Protein AF-A0AA41UCF0-F1 (afdb_monomer)

Secondary structure (DSSP, 8-state):
----EEEEEE-TTT--EEEEEEEEEEETTTTEEEEEETTS-EEEEEE-TTSEEEETTTEEEEEEEEES--HHHHHHH-HHHHHHHHHHHHS-SHHHHHHHHHHHH---HHHHHHHHHHHHHHHHHTT-------------SSSSSS------------------------------------------------------------------------------------------------------PPPTHHHHHHHHHHHHHHHSHHHHHHHHTTT-HHHHHHHHHHTT---HHHHHHHHTSHHHHHHHHTTS-HHHHHHHHHH--S-HHHHHHHHHH--SPPPTTGGGS-HHHHHHHHHHHHHHHHHS-SGGGHHHHHHHHHHHHHHHTTS-HHHHHHHHTT--HHHHHHHHHHHHHHHHHHHHH-SS----HHHHHHHHHHHHTS-TTT-HHHHHHHHHHHHH-HHHHTSGGGTTT--HHHHHH--SHHHHHHHTSHHHHHHHHHHHHHHHHT--SHHHHHHHHTS-HHHHTTS-HHHHHHHHHHHHHH-HHHHHHHHHHTTHHHHHHHHHHHHHHHHHHHHHHHHHHHHHHHHHHHHHHHHHHHHHHHHHHHHHHHHHHHHHHHHHHHHHHHHHHHHHHHHHHHHTT-HHHHHHHHHHHHHHTTEEEES-TT-EEE--TTTEEESSTTPPTT-EEEEEE-EEEEEETTEEEEEEPEEEEE---

Organism: NCBI:txid2910976

Radius of gyration: 64.63 Å; Cα contacts (8 Å, |Δi|>4): 718; chains: 1; bounding box: 153×70×196 Å

Sequence (729 aa):
MPVHQSALLTDPKTRAVLREGQVLASDPSAKEATVRWSDGVEDVVTPGKNRVVVVATGGLRYLQWINGTTPAEAYAGDPVAAVVGAVLDMAGGEGTVHELTKRLMGVPEDELRDLLVNRRDELNGAGLAVTSKRVRLKTEVLEKAAEQPAGISSPEGLPAADAPSSNVEFEVDTGGQPDAALPTAPSEAETEPSKARSATDGVAEPVRDDGPDTDREPTPENAAEAATPGREPQPGATPTNVDKAAERPISPIRRLTEIAAIADLEARRPLAVSLAADRDPVMRFLAGALTDNVPAAVVKELAGKPLATIDQMSGVSAKVVATAASAVSSNDLAAMLLLVASTSEAPKGVTGRSRDALEYLVRQVAAELRSAAGRRHERALSLFVSRSAPLLSRVSAEALIELLGAFTSTTVRTHGEQVLAAIVQALQTSDRIDVSEKGLRELGKQAALMPLAESPARQALLGRLWLLKPAEAGLARWWSEVGADDVVAVTDGALLRALAEPTIAAHVAPKVRVAVDDAQTRRRLLTLLASPPEVAAMVDPERVGQAFARIASADKVFAAWRAVFTGAADRAAAESRITALSQERDTAARRLESALKEAAALQSNLERAHRQIDAMREADRASHGANERQLQIDAMRSVARIAALAVEEVGAGDPKRARDRITALVRRSGLETVGEIGAVVTYDPTLHDSIERGVEPGTEVSVRQPGYTWTHGGERVVLARATVETLHV

pLDDT: mean 72.47, std 23.15, range [23.94, 97.81]

Structure (mmCIF, N/CA/C/O backbone):
data_AF-A0AA41UCF0-F1
#
_entry.id   AF-A0AA41UCF0-F1
#
loop_
_atom_site.group_PDB
_atom_site.id
_atom_site.type_symbol
_atom_site.label_atom_id
_atom_site.label_alt_id
_atom_site.label_comp_id
_atom_site.label_asym_id
_atom_site.label_entity_id
_atom_site.label_seq_id
_atom_site.pdbx_PDB_ins_code
_atom_site.Cartn_x
_atom_site.Cartn_y
_atom_site.Cartn_z
_atom_site.occupancy
_atom_site.B_iso_or_equiv
_atom_site.auth_seq_id
_atom_site.auth_comp_id
_atom_site.auth_asym_id
_atom_site.auth_atom_id
_atom_site.pdbx_PDB_model_num
ATOM 1 N N . MET A 1 1 ? 6.509 2.030 36.124 1.00 30.53 1 MET A N 1
ATOM 2 C CA . MET A 1 1 ? 6.141 0.608 36.304 1.00 30.53 1 MET A CA 1
ATOM 3 C C . MET A 1 1 ? 7.335 -0.244 35.910 1.00 30.53 1 MET A C 1
ATOM 5 O O . MET A 1 1 ? 7.990 0.142 34.946 1.00 30.53 1 MET A O 1
ATOM 9 N N . PRO A 1 2 ? 7.674 -1.321 36.640 1.00 42.66 2 PRO A N 1
ATOM 10 C CA . PRO A 1 2 ? 8.748 -2.215 36.218 1.00 42.66 2 PRO A CA 1
ATOM 11 C C . PRO A 1 2 ? 8.364 -2.847 34.876 1.00 42.66 2 PRO A C 1
ATOM 13 O O . PRO A 1 2 ? 7.275 -3.396 34.734 1.00 42.66 2 PRO A O 1
ATOM 16 N N . VAL A 1 3 ? 9.228 -2.700 33.873 1.00 51.47 3 VAL A N 1
ATOM 17 C CA . VAL A 1 3 ? 9.031 -3.297 32.548 1.00 51.47 3 VAL A CA 1
ATOM 18 C C . VAL A 1 3 ? 9.099 -4.812 32.718 1.00 51.47 3 VAL A C 1
ATOM 20 O O . VAL A 1 3 ? 10.125 -5.333 33.152 1.00 51.47 3 VAL A O 1
ATOM 23 N N . HIS A 1 4 ? 8.014 -5.521 32.405 1.00 61.44 4 HIS A N 1
ATOM 24 C CA . HIS A 1 4 ? 8.025 -6.980 32.384 1.00 61.44 4 HIS A CA 1
ATOM 25 C C . HIS A 1 4 ? 8.974 -7.446 31.272 1.00 61.44 4 HIS A C 1
ATOM 27 O O . HIS A 1 4 ? 8.710 -7.248 30.085 1.00 61.44 4 HIS A O 1
ATOM 33 N N . GLN A 1 5 ? 10.113 -8.016 31.664 1.00 80.06 5 GLN A N 1
ATOM 34 C CA . GLN A 1 5 ? 11.073 -8.610 30.741 1.00 80.06 5 GLN A CA 1
ATOM 35 C C . GLN A 1 5 ? 10.820 -10.115 30.655 1.00 80.06 5 GLN A C 1
ATOM 37 O O . GLN A 1 5 ? 10.783 -10.813 31.674 1.00 80.06 5 GLN A O 1
ATOM 42 N N . SER A 1 6 ? 10.657 -10.605 29.429 1.00 80.62 6 SER A N 1
ATOM 43 C CA . SER A 1 6 ? 10.501 -12.027 29.135 1.00 80.62 6 SER A CA 1
ATOM 44 C C . SER A 1 6 ? 11.774 -12.561 28.482 1.00 80.62 6 SER A C 1
ATOM 46 O O . SER A 1 6 ? 12.406 -11.902 27.653 1.00 80.62 6 SER A O 1
ATOM 48 N N . ALA A 1 7 ? 12.158 -13.774 28.858 1.00 84.19 7 ALA A N 1
ATOM 49 C CA . ALA A 1 7 ? 13.297 -14.506 28.333 1.00 84.19 7 ALA A CA 1
ATOM 50 C C . ALA A 1 7 ? 12.804 -15.687 27.491 1.00 84.19 7 ALA A C 1
ATOM 52 O O . ALA A 1 7 ? 12.047 -16.527 27.975 1.00 84.19 7 ALA A O 1
ATOM 53 N N . LEU A 1 8 ? 13.264 -15.783 26.244 1.00 84.56 8 LEU A N 1
ATOM 54 C CA . LEU A 1 8 ? 13.053 -16.961 25.405 1.00 84.56 8 LEU A CA 1
ATOM 55 C C . LEU A 1 8 ? 14.330 -17.782 25.316 1.00 84.56 8 LEU A C 1
ATOM 57 O O . LEU A 1 8 ? 15.363 -17.295 24.854 1.00 84.56 8 LEU A O 1
ATOM 61 N N . LEU A 1 9 ? 14.242 -19.052 25.689 1.00 82.88 9 LEU A N 1
ATOM 62 C CA . LEU A 1 9 ? 15.247 -20.049 25.371 1.00 82.88 9 LEU A CA 1
ATOM 63 C C . LEU A 1 9 ? 14.967 -20.590 23.970 1.00 82.88 9 LEU A C 1
ATOM 65 O O . LEU A 1 9 ? 13.905 -21.161 23.744 1.00 82.88 9 LEU A O 1
ATOM 69 N N . THR A 1 10 ? 15.917 -20.458 23.047 1.00 78.38 10 THR A N 1
ATOM 70 C CA . THR A 1 10 ? 15.764 -20.931 21.662 1.00 78.38 10 THR A CA 1
ATOM 71 C C . THR A 1 10 ? 16.794 -21.994 21.308 1.00 78.38 10 THR A C 1
ATOM 73 O O . THR A 1 10 ? 17.927 -21.983 21.798 1.00 78.38 10 THR A O 1
ATOM 76 N N . ASP A 1 11 ? 16.406 -22.919 20.433 1.00 75.81 11 ASP A N 1
ATOM 77 C CA . ASP A 1 11 ? 17.339 -23.852 19.816 1.00 75.81 11 ASP A CA 1
ATOM 78 C C . ASP A 1 11 ? 18.290 -23.080 18.877 1.00 75.81 11 ASP A C 1
ATOM 80 O O . ASP A 1 11 ? 17.836 -22.323 18.011 1.00 75.81 11 ASP A O 1
ATOM 84 N N . PRO A 1 12 ? 19.617 -23.247 19.007 1.00 64.88 12 PRO A N 1
ATOM 85 C CA . PRO A 1 12 ? 20.581 -22.436 18.269 1.00 64.88 12 PRO A CA 1
ATOM 86 C C . PRO A 1 12 ? 20.589 -22.705 16.757 1.00 64.88 12 PRO A C 1
ATOM 88 O O . PRO A 1 12 ? 21.031 -21.836 16.006 1.00 64.88 12 PRO A O 1
ATOM 91 N N . LYS A 1 13 ? 20.128 -23.877 16.295 1.00 66.31 13 LYS A N 1
ATOM 92 C CA . LYS A 1 13 ? 20.110 -24.243 14.868 1.00 66.31 13 LYS A CA 1
ATOM 93 C C . LYS A 1 13 ? 18.803 -23.854 14.191 1.00 66.31 13 LYS A C 1
ATOM 95 O O . LYS A 1 13 ? 18.820 -23.374 13.064 1.00 66.31 13 LYS A O 1
ATOM 100 N N . THR A 1 14 ? 17.683 -24.081 14.863 1.00 70.94 14 THR A N 1
ATOM 101 C CA . THR A 1 14 ? 16.340 -23.934 14.283 1.00 70.94 14 THR A CA 1
ATOM 102 C C . THR A 1 14 ? 15.656 -22.631 14.671 1.00 70.94 14 THR A C 1
ATOM 104 O O . THR A 1 14 ? 14.658 -22.277 14.052 1.00 70.94 14 THR A O 1
ATOM 107 N N . ARG A 1 15 ? 16.173 -21.917 15.684 1.00 70.06 15 ARG A N 1
ATOM 108 C CA . ARG A 1 15 ? 15.527 -20.753 16.317 1.00 70.06 15 ARG A CA 1
ATOM 109 C C . ARG A 1 15 ? 14.160 -21.060 16.941 1.00 70.06 15 ARG A C 1
ATOM 111 O O . ARG A 1 15 ? 13.475 -20.133 17.358 1.00 70.06 15 ARG A O 1
ATOM 118 N N . ALA A 1 16 ? 13.774 -22.333 17.048 1.00 66.88 16 ALA A N 1
ATOM 119 C CA . ALA A 1 16 ? 12.539 -22.730 17.709 1.00 66.88 16 ALA A CA 1
ATOM 120 C C . ALA A 1 16 ? 12.597 -22.367 19.199 1.00 66.88 16 ALA A C 1
ATOM 122 O O . ALA A 1 16 ? 13.621 -22.581 19.854 1.00 66.88 16 ALA A O 1
ATOM 123 N N . VAL A 1 17 ? 11.505 -21.818 19.731 1.00 77.19 17 VAL A N 1
ATOM 124 C CA . VAL A 1 17 ? 11.368 -21.516 21.160 1.00 77.19 17 VAL A CA 1
ATOM 125 C C . VAL A 1 17 ? 11.242 -22.833 21.920 1.00 77.19 17 VAL A C 1
ATOM 127 O O . VAL A 1 17 ? 10.332 -23.617 21.674 1.00 77.19 17 VAL A O 1
ATOM 130 N N . LEU A 1 18 ? 12.190 -23.086 22.818 1.00 82.75 18 LEU A N 1
ATOM 131 C CA . LEU A 1 18 ? 12.234 -24.270 23.670 1.00 82.75 18 LEU A CA 1
ATOM 132 C C . LEU A 1 18 ? 11.552 -24.018 25.017 1.00 82.75 18 LEU A C 1
ATOM 134 O O . LEU A 1 18 ? 10.865 -24.902 25.515 1.00 82.75 18 LEU A O 1
ATOM 138 N N . ARG A 1 19 ? 11.763 -22.839 25.623 1.00 88.50 19 ARG A N 1
ATOM 139 C CA . ARG A 1 19 ? 11.136 -22.422 26.892 1.00 88.50 19 ARG A CA 1
ATOM 140 C C . ARG A 1 19 ? 10.924 -20.914 26.901 1.00 88.50 19 ARG A C 1
ATOM 142 O O . ARG A 1 19 ? 11.776 -20.166 26.426 1.00 88.50 19 ARG A O 1
ATOM 149 N N . GLU A 1 20 ? 9.836 -20.481 27.515 1.00 87.62 20 GLU A N 1
ATOM 150 C CA . GLU A 1 20 ? 9.579 -19.075 27.838 1.00 87.62 20 GLU A CA 1
ATOM 151 C C . GLU A 1 20 ? 9.724 -18.879 29.344 1.00 87.62 20 GLU A C 1
ATOM 153 O O . GLU A 1 20 ? 9.373 -19.781 30.106 1.00 87.62 20 GLU A O 1
ATOM 158 N N . GLY A 1 21 ? 10.261 -17.746 29.786 1.00 91.94 21 GLY A N 1
ATOM 159 C CA . GLY A 1 21 ? 10.436 -17.438 31.200 1.00 91.94 21 GLY A CA 1
ATOM 160 C C . GLY A 1 21 ? 10.288 -15.955 31.508 1.00 91.94 21 GLY A C 1
ATOM 161 O O . GLY A 1 21 ? 10.500 -15.100 30.653 1.00 91.94 21 GLY A O 1
ATOM 162 N N . GLN A 1 22 ? 9.912 -15.653 32.743 1.00 90.75 22 GLN A N 1
ATOM 163 C CA . GLN A 1 22 ? 9.777 -14.304 33.270 1.00 90.75 22 GLN A CA 1
ATOM 164 C C . GLN A 1 22 ? 11.021 -13.940 34.078 1.00 90.75 22 GLN A C 1
ATOM 166 O O . GLN A 1 22 ? 11.443 -14.692 34.957 1.00 90.75 22 GLN A O 1
ATOM 171 N N . VAL A 1 23 ? 11.601 -12.775 33.804 1.00 90.00 23 VAL A N 1
ATOM 172 C CA . VAL A 1 23 ? 12.745 -12.264 34.563 1.00 90.00 23 VAL A CA 1
ATOM 173 C C . VAL A 1 23 ? 12.219 -11.718 35.888 1.00 90.00 23 VAL A C 1
ATOM 175 O O . VAL A 1 23 ? 11.443 -10.763 35.909 1.00 90.00 23 VAL A O 1
ATOM 178 N N . LEU A 1 24 ? 12.600 -12.358 36.991 1.00 90.31 24 LEU A N 1
ATOM 179 C CA . LEU A 1 24 ? 12.162 -11.994 38.339 1.00 90.31 24 LEU A CA 1
ATOM 180 C C . LEU A 1 24 ? 13.021 -10.879 38.935 1.00 90.31 24 LEU A C 1
ATOM 182 O O . LEU A 1 24 ? 12.507 -9.973 39.585 1.00 90.31 24 LEU A O 1
ATOM 186 N N . ALA A 1 25 ? 14.332 -10.960 38.714 1.00 87.12 25 ALA A N 1
ATOM 187 C CA . ALA A 1 25 ? 15.314 -10.009 39.208 1.00 87.12 25 ALA A CA 1
ATOM 188 C C . ALA A 1 25 ? 16.495 -9.948 38.236 1.00 87.12 25 ALA A C 1
ATOM 190 O O . ALA A 1 25 ? 16.868 -10.960 37.645 1.00 87.12 25 ALA A O 1
ATOM 191 N N . SER A 1 26 ? 17.089 -8.769 38.078 1.00 85.81 26 SER A N 1
ATOM 192 C CA . SER A 1 26 ? 18.319 -8.572 37.313 1.00 85.81 26 SER A CA 1
ATOM 193 C C . SER A 1 26 ? 19.288 -7.788 38.181 1.00 85.81 26 SER A C 1
ATOM 195 O O . SER A 1 26 ? 18.961 -6.679 38.598 1.00 85.81 26 SER A O 1
ATOM 197 N N . ASP A 1 27 ? 20.476 -8.337 38.422 1.00 83.31 27 ASP A N 1
ATOM 198 C CA . ASP A 1 27 ? 21.584 -7.620 39.041 1.00 83.31 27 ASP A CA 1
ATOM 199 C C . ASP A 1 27 ? 22.524 -7.105 37.934 1.00 83.31 27 ASP A C 1
ATOM 201 O O . ASP A 1 27 ? 23.309 -7.871 37.355 1.00 83.31 27 ASP A O 1
ATOM 205 N N . PRO A 1 28 ? 22.458 -5.804 37.593 1.00 75.00 28 PRO A N 1
ATOM 206 C CA . PRO A 1 28 ? 23.299 -5.231 36.549 1.00 75.00 28 PRO A CA 1
ATOM 207 C C . PRO A 1 28 ? 24.790 -5.226 36.918 1.00 75.00 28 PRO A C 1
ATOM 209 O O . PRO A 1 28 ? 25.628 -5.171 36.016 1.00 75.00 28 PRO A O 1
ATOM 212 N N . SER A 1 29 ? 25.135 -5.297 38.209 1.00 74.50 29 SER A N 1
ATOM 213 C CA . SER A 1 29 ? 26.522 -5.303 38.683 1.00 74.50 29 SER A CA 1
ATOM 214 C C . SER A 1 29 ? 27.164 -6.688 38.553 1.00 74.50 29 SER A C 1
ATOM 216 O O . SER A 1 29 ? 28.296 -6.796 38.073 1.00 74.50 29 SER A O 1
ATOM 218 N N . ALA A 1 30 ? 26.409 -7.745 38.863 1.00 75.69 30 ALA A N 1
ATOM 219 C CA . ALA A 1 30 ? 26.846 -9.134 38.734 1.00 75.69 30 ALA A CA 1
ATOM 220 C C . ALA A 1 30 ? 26.722 -9.686 37.302 1.00 75.69 30 ALA A C 1
ATOM 222 O O . ALA A 1 30 ? 27.333 -10.703 36.977 1.00 75.69 30 ALA A O 1
ATOM 223 N N . LYS A 1 31 ? 25.973 -9.005 36.418 1.00 83.62 31 LYS A N 1
ATOM 224 C CA . LYS A 1 31 ? 25.548 -9.534 35.107 1.00 83.62 31 LYS A CA 1
ATOM 225 C C . LYS A 1 31 ? 24.826 -10.868 35.267 1.00 83.62 31 LYS A C 1
ATOM 227 O O . LYS A 1 31 ? 25.060 -11.798 34.504 1.00 83.62 31 LYS A O 1
ATOM 232 N N . GLU A 1 32 ? 23.946 -10.959 36.247 1.00 87.50 32 GLU A N 1
ATOM 233 C CA . GLU A 1 32 ? 23.116 -12.135 36.474 1.00 87.50 32 GLU A CA 1
ATOM 234 C C . GLU A 1 32 ? 21.656 -11.705 36.500 1.00 87.50 32 GLU A C 1
ATOM 236 O O . GLU A 1 32 ? 21.314 -10.623 36.977 1.00 87.50 32 GLU A O 1
ATOM 241 N N . ALA A 1 33 ? 20.786 -12.542 35.954 1.00 87.81 33 ALA A N 1
ATOM 242 C CA . ALA A 1 33 ? 19.353 -12.380 36.095 1.00 87.81 33 ALA A CA 1
ATOM 243 C C . ALA A 1 33 ? 18.729 -13.703 36.523 1.00 87.81 33 ALA A C 1
ATOM 245 O O . ALA A 1 33 ? 19.144 -14.765 36.069 1.00 87.81 33 ALA A O 1
ATOM 246 N N . THR A 1 34 ? 17.724 -13.642 37.385 1.00 90.75 34 THR A N 1
ATOM 247 C CA . THR A 1 34 ? 16.944 -14.810 37.791 1.00 90.75 34 THR A CA 1
ATOM 248 C C . THR A 1 34 ? 15.721 -14.891 36.896 1.00 90.75 34 THR A C 1
ATOM 250 O O . THR A 1 34 ? 14.893 -13.978 36.883 1.00 90.75 34 THR A O 1
ATOM 253 N N . VAL A 1 35 ? 15.606 -15.974 36.132 1.00 92.12 35 VAL A N 1
ATOM 254 C CA . VAL A 1 35 ? 14.480 -16.226 35.229 1.00 92.12 35 VAL A CA 1
ATOM 255 C C . VAL A 1 35 ? 13.669 -17.395 35.762 1.00 92.12 35 VAL A C 1
ATOM 257 O O . VAL A 1 35 ? 14.201 -18.488 35.936 1.00 92.12 35 VAL A O 1
ATOM 260 N N . ARG A 1 36 ? 12.370 -17.175 35.967 1.00 92.62 36 ARG A N 1
ATOM 261 C CA . ARG A 1 36 ? 11.397 -18.237 36.224 1.00 92.62 36 ARG A CA 1
ATOM 262 C C . ARG A 1 36 ? 10.808 -18.704 34.909 1.00 92.62 36 ARG A C 1
ATOM 264 O O . ARG A 1 36 ? 10.080 -17.965 34.252 1.00 92.62 36 ARG A O 1
ATOM 271 N N . TRP A 1 37 ? 11.125 -19.923 34.517 1.00 92.75 37 TRP A N 1
ATOM 272 C CA . TRP A 1 37 ? 10.609 -20.535 33.304 1.00 92.75 37 TRP A CA 1
ATOM 273 C C . TRP A 1 37 ? 9.143 -20.951 33.461 1.00 92.75 37 TRP A C 1
ATOM 275 O O . TRP A 1 37 ? 8.627 -21.115 34.564 1.00 92.75 37 TRP A O 1
ATOM 285 N N . SER A 1 38 ? 8.471 -21.137 32.330 1.00 89.69 38 SER A N 1
ATOM 286 C CA . SER A 1 38 ? 7.070 -21.570 32.212 1.00 89.69 38 SER A CA 1
ATOM 287 C C . SER A 1 38 ? 6.789 -22.938 32.839 1.00 89.69 38 SER A C 1
ATOM 289 O O . SER A 1 38 ? 5.652 -23.214 33.207 1.00 89.69 38 SER A O 1
ATOM 291 N N . ASP A 1 39 ? 7.810 -23.776 33.011 1.00 89.38 39 ASP A N 1
ATOM 292 C CA . ASP A 1 39 ? 7.732 -25.050 33.738 1.00 89.38 39 ASP A CA 1
ATOM 293 C C . ASP A 1 39 ? 7.964 -24.906 35.257 1.00 89.38 39 ASP A C 1
ATOM 295 O O . ASP A 1 39 ? 8.026 -25.903 35.973 1.00 89.38 39 ASP A O 1
ATOM 299 N N . GLY A 1 40 ? 8.081 -23.673 35.760 1.00 91.50 40 GLY A N 1
ATOM 300 C CA . GLY A 1 40 ? 8.221 -23.350 37.180 1.00 91.50 40 GLY A CA 1
ATOM 301 C C . GLY A 1 40 ? 9.653 -23.393 37.715 1.00 91.50 40 GLY A C 1
ATOM 302 O O . GLY A 1 40 ? 9.868 -23.034 38.871 1.00 91.50 40 GLY A O 1
ATOM 303 N N . VAL A 1 41 ? 10.638 -23.791 36.906 1.00 91.25 41 VAL A N 1
ATOM 304 C CA . VAL A 1 41 ? 12.049 -23.809 37.322 1.00 91.25 41 VAL A CA 1
ATOM 305 C C . VAL A 1 41 ? 12.612 -22.390 37.314 1.00 91.25 41 VAL A C 1
ATOM 307 O O . VAL A 1 41 ? 12.400 -21.638 36.364 1.00 91.25 41 VAL A O 1
ATOM 310 N N . GLU A 1 42 ? 13.380 -22.039 38.339 1.00 92.69 42 GLU A N 1
ATOM 311 C CA . GLU A 1 42 ? 14.134 -20.787 38.390 1.00 92.69 42 GLU A CA 1
ATOM 312 C C . GLU A 1 42 ? 15.603 -21.052 38.069 1.00 92.69 42 GLU A C 1
ATOM 314 O O . GLU A 1 42 ? 16.242 -21.880 38.712 1.00 92.69 42 GLU A O 1
ATOM 319 N N . ASP A 1 43 ? 16.134 -20.347 37.073 1.00 91.56 43 ASP A N 1
ATOM 320 C CA . ASP A 1 43 ? 17.547 -20.406 36.711 1.00 91.56 43 ASP A CA 1
ATOM 321 C C . ASP A 1 43 ? 18.187 -19.020 36.840 1.00 91.56 43 ASP A C 1
ATOM 323 O O . ASP A 1 43 ? 17.616 -18.010 36.414 1.00 91.56 43 ASP A O 1
ATOM 327 N N . VAL A 1 44 ? 19.418 -18.985 37.354 1.00 88.94 44 VAL A N 1
ATOM 328 C CA . VAL A 1 44 ? 20.292 -17.812 37.247 1.00 88.94 44 VAL A CA 1
ATOM 329 C C . VAL A 1 44 ? 20.987 -17.853 35.888 1.00 88.94 44 VAL A C 1
ATOM 331 O O . VAL A 1 44 ? 21.647 -18.834 35.527 1.00 88.94 44 VAL A O 1
ATOM 334 N N . VAL A 1 45 ? 20.802 -16.787 35.115 1.00 87.06 45 VAL A N 1
ATOM 335 C CA . VAL A 1 45 ? 21.286 -16.635 33.747 1.00 87.06 45 VAL A CA 1
ATOM 336 C C . VAL A 1 45 ? 22.269 -15.472 33.652 1.00 87.06 45 VAL A C 1
ATOM 338 O O . VAL A 1 45 ? 21.944 -14.334 33.985 1.00 87.06 45 VAL A O 1
ATOM 341 N N . THR A 1 46 ? 23.472 -15.737 33.144 1.00 82.56 46 THR A N 1
ATOM 342 C CA . THR A 1 46 ? 24.473 -14.695 32.868 1.00 82.56 46 THR A CA 1
ATOM 343 C C . THR A 1 46 ? 24.380 -14.262 31.396 1.00 82.56 46 THR A C 1
ATOM 345 O O . THR A 1 46 ? 24.718 -15.061 30.513 1.00 82.56 46 THR A O 1
ATOM 348 N N . PRO A 1 47 ? 23.946 -13.028 31.061 1.00 71.44 47 PRO A N 1
ATOM 349 C CA . PRO A 1 47 ? 23.849 -12.573 29.683 1.00 71.44 47 PRO A CA 1
ATOM 350 C C . PRO A 1 47 ? 25.242 -12.424 29.057 1.00 71.44 47 PRO A C 1
ATOM 352 O O . PRO A 1 47 ? 26.040 -11.570 29.445 1.00 71.44 47 PRO A O 1
ATOM 355 N N . GLY A 1 48 ? 25.552 -13.251 28.057 1.00 71.25 48 GLY A N 1
ATOM 356 C CA . GLY A 1 48 ? 26.779 -13.128 27.275 1.00 71.25 48 GLY A CA 1
ATOM 357 C C . GLY A 1 48 ? 26.648 -12.140 26.113 1.00 71.25 48 GLY A C 1
ATOM 358 O O . GLY A 1 48 ? 25.560 -11.808 25.643 1.00 71.25 48 GLY A O 1
ATOM 359 N N . LYS A 1 49 ? 27.803 -11.701 25.596 1.00 59.25 49 LYS A N 1
ATOM 360 C CA . LYS A 1 49 ? 27.932 -10.615 24.602 1.00 59.25 49 LYS A CA 1
ATOM 361 C C . LYS A 1 49 ? 27.206 -10.844 23.261 1.00 59.25 49 LYS A C 1
ATOM 363 O O . LYS A 1 49 ? 27.017 -9.881 22.533 1.00 59.25 49 LYS A O 1
ATOM 368 N N . ASN A 1 50 ? 26.795 -12.077 22.941 1.00 55.06 50 ASN A N 1
ATOM 369 C CA . ASN A 1 50 ? 26.209 -12.459 21.645 1.00 55.06 50 ASN A CA 1
ATOM 370 C C . ASN A 1 50 ? 24.855 -13.194 21.774 1.00 55.06 50 ASN A C 1
ATOM 372 O O . ASN A 1 50 ? 24.611 -14.131 21.017 1.00 55.06 50 ASN A O 1
ATOM 376 N N . ARG A 1 51 ? 23.984 -12.824 22.732 1.00 58.03 51 ARG A N 1
ATOM 377 C CA . ARG A 1 51 ? 22.705 -13.538 23.012 1.00 58.03 51 ARG A CA 1
ATOM 378 C C . ARG A 1 51 ? 22.889 -14.999 23.471 1.00 58.03 51 ARG A C 1
ATOM 380 O O . ARG A 1 51 ? 21.985 -15.825 23.386 1.00 58.03 51 ARG A O 1
ATOM 387 N N . VAL A 1 52 ? 24.086 -15.316 23.956 1.00 49.78 52 VAL A N 1
ATOM 388 C CA . VAL A 1 52 ? 24.475 -16.634 24.461 1.00 49.78 52 VAL A CA 1
ATOM 389 C C . VAL A 1 52 ? 24.619 -16.524 25.969 1.00 49.78 52 VAL A C 1
ATOM 391 O O . VAL A 1 52 ? 25.332 -15.644 26.439 1.00 49.78 52 VAL A O 1
ATOM 394 N N . VAL A 1 53 ? 23.948 -17.390 26.714 1.00 61.88 53 VAL A N 1
ATOM 395 C CA . VAL A 1 53 ? 23.892 -17.354 28.176 1.00 61.88 53 VAL A CA 1
ATOM 396 C C . VAL A 1 53 ? 24.433 -18.664 28.730 1.00 61.88 53 VAL A C 1
ATOM 398 O O . VAL A 1 53 ? 24.140 -19.741 28.205 1.00 61.88 53 VAL A O 1
ATOM 401 N N . VAL A 1 54 ? 25.237 -18.562 29.787 1.00 54.16 54 VAL A N 1
ATOM 402 C CA . VAL A 1 54 ? 25.628 -19.704 30.617 1.00 54.16 54 VAL A CA 1
ATOM 403 C C . VAL A 1 54 ? 24.597 -19.828 31.735 1.00 54.16 54 VAL A C 1
ATOM 405 O O . VAL A 1 54 ? 24.396 -18.884 32.495 1.00 54.16 54 VAL A O 1
ATOM 408 N N . VAL A 1 55 ? 23.916 -20.971 31.803 1.00 60.91 55 VAL A N 1
ATOM 409 C CA . VAL A 1 55 ? 23.085 -21.332 32.959 1.00 60.91 55 VAL A CA 1
ATOM 410 C C . VAL A 1 55 ? 23.999 -21.997 33.987 1.00 60.91 55 VAL A C 1
ATOM 412 O O . VAL A 1 55 ? 24.823 -22.829 33.600 1.00 60.91 55 VAL A O 1
ATOM 415 N N . ALA A 1 56 ? 23.860 -21.667 35.275 1.00 52.00 56 ALA A N 1
ATOM 416 C CA . ALA A 1 56 ? 24.688 -22.208 36.366 1.00 52.00 56 ALA A CA 1
ATOM 417 C C . ALA A 1 56 ? 24.785 -23.752 36.384 1.00 52.00 56 ALA A C 1
ATOM 419 O O . ALA A 1 56 ? 25.771 -24.315 36.852 1.00 52.00 56 ALA A O 1
ATOM 420 N N . THR A 1 57 ? 23.809 -24.447 35.791 1.00 58.41 57 THR A N 1
ATOM 421 C CA . THR A 1 57 ? 23.785 -25.906 35.591 1.00 58.41 57 THR A CA 1
ATOM 422 C C . THR A 1 57 ? 24.685 -26.420 34.450 1.00 58.41 57 THR A C 1
ATOM 424 O O . THR A 1 57 ? 24.625 -27.596 34.099 1.00 58.41 57 THR A O 1
ATOM 427 N N . GLY A 1 58 ? 25.549 -25.578 33.870 1.00 42.81 58 GLY A N 1
ATOM 428 C CA . GLY A 1 58 ? 26.619 -25.989 32.947 1.00 42.81 58 GLY A CA 1
ATOM 429 C C . GLY A 1 58 ? 26.222 -26.094 31.468 1.00 42.81 58 GLY A C 1
ATOM 430 O O . GLY A 1 58 ? 27.003 -26.584 30.654 1.00 42.81 58 GLY A O 1
ATOM 431 N N . GLY A 1 59 ? 25.029 -25.629 31.090 1.00 55.50 59 GLY A N 1
ATOM 432 C CA . GLY A 1 59 ? 24.552 -25.637 29.704 1.00 55.50 59 GLY A CA 1
ATOM 433 C C . GLY A 1 59 ? 24.713 -24.283 29.007 1.00 55.50 59 GLY A C 1
ATOM 434 O O . GLY A 1 59 ? 24.159 -23.280 29.455 1.00 55.50 59 GLY A O 1
ATOM 435 N N . LEU A 1 60 ? 25.414 -24.265 27.871 1.00 45.97 60 LEU A N 1
ATOM 436 C CA . LEU A 1 60 ? 25.459 -23.132 26.939 1.00 45.97 60 LEU A CA 1
ATOM 437 C C . LEU A 1 60 ? 24.123 -23.048 26.185 1.00 45.97 60 LEU A C 1
ATOM 439 O O . LEU A 1 60 ? 23.749 -23.992 25.487 1.00 45.97 60 LEU A O 1
ATOM 443 N N . ARG A 1 61 ? 23.385 -21.944 26.334 1.00 68.94 61 ARG A N 1
ATOM 444 C CA . ARG A 1 61 ? 22.027 -21.791 25.786 1.00 68.94 61 ARG A CA 1
ATOM 445 C C . ARG A 1 61 ? 21.848 -20.451 25.062 1.00 68.94 61 ARG A C 1
ATOM 447 O O . ARG A 1 61 ? 22.463 -19.454 25.434 1.00 68.94 61 ARG A O 1
ATOM 454 N N . TYR A 1 62 ? 21.028 -20.422 24.008 1.00 63.62 62 TYR A N 1
ATOM 455 C CA . TYR A 1 62 ? 20.739 -19.201 23.244 1.00 63.62 62 TYR A CA 1
ATOM 456 C C . TYR A 1 62 ? 19.486 -18.531 23.815 1.00 63.62 62 TYR A C 1
ATOM 458 O O . TYR A 1 62 ? 18.402 -19.114 23.774 1.00 63.62 62 TYR A O 1
ATOM 466 N N . LEU A 1 63 ? 19.639 -17.332 24.374 1.00 66.81 63 LEU A N 1
ATOM 467 C CA . LEU A 1 63 ? 18.578 -16.635 25.099 1.00 66.81 63 LEU A CA 1
ATOM 468 C C . LEU A 1 63 ? 18.295 -15.294 24.425 1.00 66.81 63 LEU A C 1
ATOM 470 O O . LEU A 1 63 ? 19.194 -14.467 24.253 1.00 66.81 63 LEU A O 1
ATOM 474 N N . GLN A 1 64 ? 17.046 -15.087 24.027 1.00 71.69 64 GLN A N 1
ATOM 475 C CA . GLN A 1 64 ? 16.580 -13.833 23.453 1.00 71.69 64 GLN A CA 1
ATOM 476 C C . GLN A 1 64 ? 15.746 -13.098 24.498 1.00 71.69 64 GLN A C 1
ATOM 478 O O . GLN A 1 64 ? 14.742 -13.614 24.980 1.00 71.69 64 GLN A O 1
ATOM 483 N N . TRP A 1 65 ? 16.188 -11.894 24.853 1.00 66.38 65 TRP A N 1
ATOM 484 C CA . TRP A 1 65 ? 15.414 -10.981 25.683 1.00 66.38 65 TRP A CA 1
ATOM 485 C C . TRP A 1 65 ? 14.345 -10.337 24.810 1.00 66.38 65 TRP A C 1
ATOM 487 O O . TRP A 1 65 ? 14.672 -9.727 23.789 1.00 66.38 65 TRP A O 1
ATOM 497 N N . ILE A 1 66 ? 13.086 -10.489 25.198 1.00 61.19 66 ILE A N 1
ATOM 498 C CA . ILE A 1 66 ? 11.975 -9.760 24.599 1.00 61.19 66 ILE A CA 1
ATOM 499 C C . ILE A 1 66 ? 11.556 -8.710 25.619 1.00 61.19 66 ILE A C 1
ATOM 501 O O . ILE A 1 66 ? 11.079 -9.035 26.708 1.00 61.19 66 ILE A O 1
ATOM 505 N N . ASN A 1 67 ? 11.761 -7.439 25.276 1.00 54.78 67 ASN A N 1
ATOM 506 C CA . ASN A 1 67 ? 11.089 -6.363 25.992 1.00 54.78 67 ASN A CA 1
ATOM 507 C C . ASN A 1 67 ? 9.591 -6.511 25.719 1.00 54.78 67 ASN A C 1
ATOM 509 O O . ASN A 1 67 ? 9.181 -6.504 24.561 1.00 54.78 67 ASN A O 1
ATOM 513 N N . GLY A 1 68 ? 8.800 -6.681 26.779 1.00 42.25 68 GLY A N 1
ATOM 514 C CA . GLY A 1 68 ? 7.386 -7.057 26.727 1.00 42.25 68 GLY A CA 1
ATOM 515 C C . GLY A 1 68 ? 6.421 -6.032 26.126 1.00 42.25 68 GLY A C 1
ATOM 516 O O . GLY A 1 68 ? 5.231 -6.132 26.388 1.00 42.25 68 GLY A O 1
ATOM 517 N N . THR A 1 69 ? 6.881 -5.059 25.338 1.00 50.28 69 THR A N 1
ATOM 518 C CA . THR A 1 69 ? 5.975 -4.247 24.521 1.00 50.28 69 THR A CA 1
ATOM 519 C C . THR A 1 69 ? 5.523 -5.093 23.344 1.00 50.28 69 THR A C 1
ATOM 521 O O . THR A 1 69 ? 6.335 -5.467 22.493 1.00 50.28 69 THR A O 1
ATOM 524 N N . THR A 1 70 ? 4.235 -5.421 23.302 1.00 52.47 70 THR A N 1
ATOM 525 C CA . THR A 1 70 ? 3.648 -6.130 22.160 1.00 52.47 70 THR A CA 1
ATOM 526 C C . THR A 1 70 ? 3.914 -5.352 20.861 1.00 52.47 70 THR A C 1
ATOM 528 O O . THR A 1 70 ? 4.017 -4.125 20.897 1.00 52.47 70 THR A O 1
ATOM 531 N N . PRO A 1 71 ? 3.997 -6.004 19.683 1.00 49.94 71 PRO A N 1
ATOM 532 C CA . PRO A 1 71 ? 4.120 -5.297 18.404 1.00 49.94 71 PRO A CA 1
ATOM 533 C C . PRO A 1 71 ? 3.042 -4.219 18.207 1.00 49.94 71 PRO A C 1
ATOM 535 O O . PRO A 1 71 ? 3.303 -3.202 17.574 1.00 49.94 71 PRO A O 1
ATOM 538 N N . ALA A 1 72 ? 1.858 -4.415 18.800 1.00 44.56 72 ALA A N 1
ATOM 539 C CA . ALA A 1 72 ? 0.770 -3.442 18.826 1.00 44.56 72 ALA A CA 1
ATOM 540 C C . ALA A 1 72 ? 1.096 -2.200 19.678 1.00 44.56 72 ALA A C 1
ATOM 542 O O . ALA A 1 72 ? 0.867 -1.081 19.230 1.00 44.56 72 ALA A O 1
ATOM 543 N N . GLU A 1 73 ? 1.682 -2.366 20.867 1.00 48.31 73 GLU A N 1
ATOM 544 C CA . GLU A 1 73 ? 2.136 -1.250 21.712 1.00 48.31 73 GLU A CA 1
ATOM 545 C C . GLU A 1 73 ? 3.364 -0.541 21.128 1.00 48.31 73 GLU A C 1
ATOM 547 O O . GLU A 1 73 ? 3.446 0.685 21.176 1.00 48.31 73 GLU A O 1
ATOM 552 N N . ALA A 1 74 ? 4.293 -1.290 20.523 1.00 47.84 74 ALA A N 1
ATOM 553 C CA . ALA A 1 74 ? 5.437 -0.727 19.809 1.00 47.84 74 ALA A CA 1
ATOM 554 C C . ALA A 1 74 ? 4.985 0.105 18.598 1.00 47.84 74 ALA A C 1
ATOM 556 O O . ALA A 1 74 ? 5.492 1.203 18.387 1.00 47.84 74 ALA A O 1
ATOM 557 N N . TYR A 1 75 ? 3.987 -0.376 17.846 1.00 52.19 75 TYR A N 1
ATOM 558 C CA . TYR A 1 75 ? 3.384 0.368 16.740 1.00 52.19 75 TYR A CA 1
ATOM 559 C C . TYR A 1 75 ? 2.582 1.585 17.222 1.00 52.19 75 TYR A C 1
ATOM 561 O O . TYR A 1 75 ? 2.627 2.629 16.583 1.00 52.19 75 TYR A O 1
ATOM 569 N N . ALA A 1 76 ? 1.874 1.485 18.351 1.00 50.66 76 ALA A N 1
ATOM 570 C CA . ALA A 1 76 ? 1.130 2.607 18.926 1.00 50.66 76 ALA A CA 1
ATOM 571 C C . ALA A 1 76 ? 2.048 3.719 19.468 1.00 50.66 76 ALA A C 1
ATOM 573 O O . ALA A 1 76 ? 1.674 4.890 19.421 1.00 50.66 76 ALA A O 1
ATOM 574 N N . GLY A 1 77 ? 3.233 3.365 19.975 1.00 64.00 77 GLY A N 1
ATOM 575 C CA . GLY A 1 77 ? 4.227 4.322 20.463 1.00 64.00 77 GLY A CA 1
ATOM 576 C C . GLY A 1 77 ? 5.075 4.952 19.354 1.00 64.00 77 GLY A C 1
ATOM 577 O O . GLY A 1 77 ? 5.279 6.164 19.357 1.00 64.00 77 GLY A O 1
ATOM 578 N N . ASP A 1 78 ? 5.566 4.144 18.410 1.00 59.78 78 ASP A N 1
ATOM 579 C CA . ASP A 1 78 ? 6.397 4.593 17.287 1.00 59.78 78 ASP A CA 1
ATOM 580 C C . ASP A 1 78 ? 6.213 3.650 16.072 1.00 59.78 78 ASP A C 1
ATOM 582 O O . ASP A 1 78 ? 6.930 2.650 15.922 1.00 59.78 78 ASP A O 1
ATOM 586 N N . PRO A 1 79 ? 5.244 3.950 15.180 1.00 49.75 79 PRO A N 1
ATOM 587 C CA . PRO A 1 79 ? 4.903 3.100 14.038 1.00 49.75 79 PRO A CA 1
ATOM 588 C C . PRO A 1 79 ? 6.083 2.868 13.089 1.00 49.75 79 PRO A C 1
ATOM 590 O O . PRO A 1 79 ? 6.212 1.794 12.500 1.00 49.75 79 PRO A O 1
ATOM 593 N N . VAL A 1 80 ? 6.959 3.868 12.946 1.00 49.81 80 VAL A N 1
ATOM 594 C CA . VAL A 1 80 ? 8.119 3.809 12.051 1.00 49.81 80 VAL A CA 1
ATOM 595 C C . VAL A 1 80 ? 9.167 2.868 12.633 1.00 49.81 80 VAL A C 1
ATOM 597 O O . VAL A 1 80 ? 9.642 1.986 11.921 1.00 49.81 80 VAL A O 1
ATOM 600 N N . ALA A 1 81 ? 9.472 2.976 13.929 1.00 51.06 81 ALA A N 1
ATOM 601 C CA . ALA A 1 81 ? 10.394 2.060 14.599 1.00 51.06 81 ALA A CA 1
ATOM 602 C C . ALA A 1 81 ? 9.886 0.608 14.596 1.00 51.06 81 ALA A C 1
ATOM 604 O O . ALA A 1 81 ? 10.678 -0.316 14.404 1.00 51.06 81 ALA A O 1
ATOM 605 N N . ALA A 1 82 ? 8.574 0.397 14.746 1.00 51.28 82 ALA A N 1
ATOM 606 C CA . ALA A 1 82 ? 7.959 -0.930 14.697 1.00 51.28 82 ALA A CA 1
ATOM 607 C C . ALA A 1 82 ? 8.039 -1.567 13.297 1.00 51.28 82 ALA A C 1
ATOM 609 O O . ALA A 1 82 ? 8.399 -2.739 13.165 1.00 51.28 82 ALA A O 1
ATOM 610 N N . VAL A 1 83 ? 7.755 -0.792 12.242 1.00 51.28 83 VAL A N 1
ATOM 611 C CA . VAL A 1 83 ? 7.857 -1.252 10.846 1.00 51.28 83 VAL A CA 1
ATOM 612 C C . VAL A 1 83 ? 9.311 -1.500 10.459 1.00 51.28 83 VAL A C 1
ATOM 614 O O . VAL A 1 83 ? 9.610 -2.538 9.872 1.00 51.28 83 VAL A O 1
ATOM 617 N N . VAL A 1 84 ? 10.224 -0.598 10.831 1.00 53.19 84 VAL A N 1
ATOM 618 C CA . VAL A 1 84 ? 11.664 -0.795 10.637 1.00 53.19 84 VAL A CA 1
ATOM 619 C C . VAL A 1 84 ? 12.096 -2.069 11.357 1.00 53.19 84 VAL A C 1
ATOM 621 O O . VAL A 1 84 ? 12.621 -2.953 10.698 1.00 53.19 84 VAL A O 1
ATOM 624 N N . GLY A 1 85 ? 11.782 -2.250 12.642 1.00 51.81 85 GLY A N 1
ATOM 625 C CA . GLY A 1 85 ? 12.103 -3.466 13.401 1.00 51.81 85 GLY A CA 1
ATOM 626 C C . GLY A 1 85 ? 11.613 -4.760 12.740 1.00 51.81 85 GLY A C 1
ATOM 627 O O . GLY A 1 85 ? 12.393 -5.696 12.573 1.00 51.81 85 GLY A O 1
ATOM 628 N N . ALA A 1 86 ? 10.363 -4.790 12.268 1.00 51.25 86 ALA A N 1
ATOM 629 C CA . ALA A 1 86 ? 9.812 -5.938 11.545 1.00 51.25 86 ALA A CA 1
ATOM 630 C C . ALA A 1 86 ? 10.536 -6.200 10.210 1.00 51.25 86 ALA A C 1
ATOM 632 O O . ALA A 1 86 ? 10.784 -7.349 9.842 1.00 51.25 86 ALA A O 1
ATOM 633 N N . VAL A 1 87 ? 10.908 -5.143 9.485 1.00 46.97 87 VAL A N 1
ATOM 634 C CA . VAL A 1 87 ? 11.690 -5.234 8.244 1.00 46.97 87 VAL A CA 1
ATOM 635 C C . VAL A 1 87 ? 13.122 -5.709 8.521 1.00 46.97 87 VAL A C 1
ATOM 637 O O . VAL A 1 87 ? 13.631 -6.540 7.771 1.00 46.97 87 VAL A O 1
ATOM 640 N N . LEU A 1 88 ? 13.753 -5.254 9.609 1.00 48.09 88 LEU A N 1
ATOM 641 C CA . LEU A 1 88 ? 15.088 -5.681 10.047 1.00 48.09 88 LEU A CA 1
ATOM 642 C C . LEU A 1 88 ? 15.115 -7.174 10.407 1.00 48.09 88 LEU A C 1
ATOM 644 O O . LEU A 1 88 ? 16.029 -7.884 9.984 1.00 48.09 88 LEU A O 1
ATOM 648 N N . ASP A 1 89 ? 14.098 -7.657 11.125 1.00 47.31 89 ASP A N 1
ATOM 649 C CA . ASP A 1 89 ? 13.960 -9.071 11.491 1.00 47.31 89 ASP A CA 1
ATOM 650 C C . ASP A 1 89 ? 13.723 -9.969 10.263 1.00 47.31 89 ASP A C 1
ATOM 652 O O . ASP A 1 89 ? 14.234 -11.089 10.202 1.00 47.31 89 ASP A O 1
ATOM 656 N N . MET A 1 90 ? 13.013 -9.475 9.240 1.00 42.56 90 MET A N 1
ATOM 657 C CA . MET A 1 90 ? 12.794 -10.201 7.980 1.00 42.56 90 MET A CA 1
ATOM 658 C C . MET A 1 90 ? 14.007 -10.190 7.037 1.00 42.56 90 MET A C 1
ATOM 660 O O . MET A 1 90 ? 14.161 -11.106 6.229 1.00 42.56 90 MET A O 1
ATOM 664 N N . ALA A 1 91 ? 14.861 -9.165 7.100 1.00 44.09 91 ALA A N 1
ATOM 665 C CA . ALA A 1 91 ? 15.914 -8.935 6.108 1.00 44.09 91 ALA A CA 1
ATOM 666 C C . ALA A 1 91 ? 17.232 -9.695 6.372 1.00 44.09 91 ALA A C 1
ATOM 668 O O . ALA A 1 91 ? 18.154 -9.626 5.555 1.00 44.09 91 ALA A O 1
ATOM 669 N N . GLY A 1 92 ? 17.331 -10.446 7.474 1.00 36.62 92 GLY A N 1
ATOM 670 C CA . GLY A 1 92 ? 18.344 -11.494 7.662 1.00 36.62 92 GLY A CA 1
ATOM 671 C C . GLY A 1 92 ? 19.816 -11.052 7.739 1.00 36.62 92 GLY A C 1
ATOM 672 O O . GLY A 1 92 ? 20.693 -11.910 7.650 1.00 36.62 92 GLY A O 1
ATOM 673 N N . GLY A 1 93 ? 20.125 -9.763 7.923 1.00 46.00 93 GLY A N 1
ATOM 674 C CA . GLY A 1 93 ? 21.498 -9.281 8.133 1.00 46.00 93 GLY A CA 1
ATOM 675 C C . GLY A 1 93 ? 21.694 -7.775 7.917 1.00 46.00 93 GLY A C 1
ATOM 676 O O . GLY A 1 93 ? 20.959 -7.146 7.163 1.00 46.00 93 GLY A O 1
ATOM 677 N N . GLU A 1 94 ? 22.724 -7.203 8.558 1.00 43.53 94 GLU A N 1
ATOM 678 C CA . GLU A 1 94 ? 23.049 -5.758 8.576 1.00 43.53 94 GLU A CA 1
ATOM 679 C C . GLU A 1 94 ? 23.253 -5.133 7.179 1.00 43.53 94 GLU A C 1
ATOM 681 O O . GLU A 1 94 ? 22.986 -3.947 6.986 1.00 43.53 94 GLU A O 1
ATOM 686 N N . GLY A 1 95 ? 23.675 -5.917 6.179 1.00 45.22 95 GLY A N 1
ATOM 687 C CA . GLY A 1 95 ? 23.885 -5.427 4.809 1.00 45.22 95 GLY A CA 1
ATOM 688 C C . GLY A 1 95 ? 22.587 -5.042 4.091 1.00 45.22 95 GLY A C 1
ATOM 689 O O . GLY A 1 95 ? 22.548 -4.062 3.351 1.00 45.22 95 GLY A O 1
ATOM 690 N N . THR A 1 96 ? 21.501 -5.768 4.359 1.00 50.16 96 THR A N 1
ATOM 691 C CA . THR A 1 96 ? 20.182 -5.533 3.756 1.00 50.16 96 THR A CA 1
ATOM 692 C C . THR A 1 96 ? 19.510 -4.293 4.350 1.00 50.16 96 THR A C 1
ATOM 694 O O . THR A 1 96 ? 18.778 -3.587 3.667 1.00 50.16 96 THR A O 1
ATOM 697 N N . VAL A 1 97 ? 19.813 -3.998 5.616 1.00 43.72 97 VAL A N 1
ATOM 698 C CA . VAL A 1 97 ? 19.311 -2.849 6.381 1.00 43.72 97 VAL A CA 1
ATOM 699 C C . VAL A 1 97 ? 19.854 -1.537 5.838 1.00 43.72 97 VAL A C 1
ATOM 701 O O . VAL A 1 97 ? 19.099 -0.587 5.643 1.00 43.72 97 VAL A O 1
ATOM 704 N N . HIS A 1 98 ? 21.159 -1.490 5.574 1.00 47.19 98 HIS A N 1
ATOM 705 C CA . HIS A 1 98 ? 21.815 -0.295 5.055 1.00 47.19 98 HIS A CA 1
ATOM 706 C C . HIS A 1 98 ? 21.312 0.045 3.643 1.00 47.19 98 HIS A C 1
ATOM 708 O O . HIS A 1 98 ? 20.983 1.196 3.373 1.00 47.19 98 HIS A O 1
ATOM 714 N N . GLU A 1 99 ? 21.141 -0.961 2.779 1.00 51.62 99 GLU A N 1
ATOM 715 C CA . GLU A 1 99 ? 20.555 -0.792 1.441 1.00 51.62 99 GLU A CA 1
ATOM 716 C C . GLU A 1 99 ? 19.066 -0.412 1.482 1.00 51.62 99 GLU A C 1
ATOM 718 O O . GLU A 1 99 ? 18.662 0.505 0.769 1.00 51.62 99 GLU A O 1
ATOM 723 N N . LEU A 1 100 ? 18.239 -1.046 2.329 1.00 45.75 100 LEU A N 1
ATOM 724 C CA . LEU A 1 100 ? 16.820 -0.680 2.436 1.00 45.75 100 LEU A CA 1
ATOM 725 C C . LEU A 1 100 ? 16.626 0.721 3.017 1.00 45.75 100 LEU A C 1
ATOM 727 O O . LEU A 1 100 ? 15.792 1.462 2.512 1.00 45.75 100 LEU A O 1
ATOM 731 N N . THR A 1 101 ? 17.397 1.109 4.033 1.00 49.31 101 THR A N 1
ATOM 732 C CA . THR A 1 101 ? 17.274 2.436 4.666 1.00 49.31 101 THR A CA 1
ATOM 733 C C . THR A 1 101 ? 17.744 3.543 3.719 1.00 49.31 101 THR A C 1
ATOM 735 O O . THR A 1 101 ? 17.085 4.575 3.600 1.00 49.31 101 THR A O 1
ATOM 738 N N . LYS A 1 102 ? 18.824 3.291 2.965 1.00 53.44 102 LYS A N 1
ATOM 739 C CA . LYS A 1 102 ? 19.320 4.179 1.903 1.00 53.44 102 LYS A CA 1
ATOM 740 C C . LYS A 1 102 ? 18.311 4.334 0.757 1.00 53.44 102 LYS A C 1
ATOM 742 O O . LYS A 1 102 ? 18.182 5.424 0.210 1.00 53.44 102 LYS A O 1
ATOM 747 N N . ARG A 1 103 ? 17.571 3.269 0.417 1.00 50.47 103 ARG A N 1
ATOM 748 C CA . ARG A 1 103 ? 16.552 3.276 -0.651 1.00 50.47 103 ARG A CA 1
ATOM 749 C C . ARG A 1 103 ? 15.198 3.850 -0.232 1.00 50.47 103 ARG A C 1
ATOM 751 O O . ARG A 1 103 ? 14.557 4.487 -1.056 1.00 50.47 103 ARG A O 1
ATOM 758 N N . LEU A 1 104 ? 14.748 3.622 1.003 1.00 41.75 104 LEU A N 1
ATOM 759 C CA . LEU A 1 104 ? 13.403 4.013 1.450 1.00 41.75 104 LEU A CA 1
ATOM 760 C C . LEU A 1 104 ? 13.299 5.463 1.919 1.00 41.75 104 LEU A C 1
ATOM 762 O O . LEU A 1 104 ? 12.202 6.009 1.879 1.00 41.75 104 LEU A O 1
ATOM 766 N N . MET A 1 105 ? 14.396 6.080 2.372 1.00 50.72 105 MET A N 1
ATOM 767 C CA . MET A 1 105 ? 14.316 7.419 2.970 1.00 50.72 105 MET A CA 1
ATOM 768 C C . MET A 1 105 ? 14.930 8.537 2.127 1.00 50.72 105 MET A C 1
ATOM 770 O O . MET A 1 105 ? 14.676 9.695 2.423 1.00 50.72 105 MET A O 1
ATOM 774 N N . GLY A 1 106 ? 15.714 8.246 1.082 1.00 47.38 106 GLY A N 1
ATOM 775 C CA . GLY A 1 106 ? 16.312 9.291 0.231 1.00 47.38 106 GLY A CA 1
ATOM 776 C C . GLY A 1 106 ? 17.225 10.286 0.971 1.00 47.38 106 GLY A C 1
ATOM 777 O O . GLY A 1 106 ? 17.652 11.275 0.382 1.00 47.38 106 GLY A O 1
ATOM 778 N N . VAL A 1 107 ? 17.525 10.028 2.248 1.00 48.38 107 VAL A N 1
ATOM 779 C CA . VAL A 1 107 ? 18.346 10.878 3.109 1.00 48.38 107 VAL A CA 1
ATOM 780 C C . VAL A 1 107 ? 19.823 10.602 2.794 1.00 48.38 107 VAL A C 1
ATOM 782 O O . VAL A 1 107 ? 20.235 9.435 2.817 1.00 48.38 107 VAL A O 1
ATOM 785 N N . PRO A 1 108 ? 20.634 11.633 2.489 1.00 60.78 108 PRO A N 1
ATOM 786 C CA . PRO A 1 108 ? 22.083 11.518 2.365 1.00 60.78 108 PRO A CA 1
ATOM 787 C C . PRO A 1 108 ? 22.697 10.808 3.578 1.00 60.78 108 PRO A C 1
ATOM 789 O O . PRO A 1 108 ? 22.268 11.001 4.713 1.00 60.78 108 PRO A O 1
ATOM 792 N N . GLU A 1 109 ? 23.722 9.988 3.350 1.00 52.38 109 GLU A N 1
ATOM 793 C CA . GLU A 1 109 ? 24.320 9.123 4.380 1.00 52.38 109 GLU A CA 1
ATOM 794 C C . GLU A 1 109 ? 24.774 9.891 5.637 1.00 52.38 109 GLU A C 1
ATOM 796 O O . GLU A 1 109 ? 24.665 9.379 6.754 1.00 52.38 109 GLU A O 1
ATOM 801 N N . ASP A 1 110 ? 25.215 11.136 5.461 1.00 58.59 110 ASP A N 1
ATOM 802 C CA . ASP A 1 110 ? 25.656 12.022 6.539 1.00 58.59 110 ASP A CA 1
ATOM 803 C C . ASP A 1 110 ? 24.483 12.533 7.394 1.00 58.59 110 ASP A C 1
ATOM 805 O O . ASP A 1 110 ? 24.567 12.565 8.618 1.00 58.59 110 ASP A O 1
ATOM 809 N N . GLU A 1 111 ? 23.343 12.824 6.772 1.00 58.06 111 GLU A N 1
ATOM 810 C CA . GLU A 1 111 ? 22.140 13.315 7.452 1.00 58.06 111 GLU A CA 1
ATOM 811 C C . GLU A 1 111 ? 21.419 12.172 8.195 1.00 58.06 111 GLU A C 1
ATOM 813 O O . GLU A 1 111 ? 20.916 12.352 9.306 1.00 58.06 111 GLU A O 1
ATOM 818 N N . LEU A 1 112 ? 21.480 10.946 7.656 1.00 52.69 112 LEU A N 1
ATOM 819 C CA . LEU A 1 112 ? 21.055 9.734 8.362 1.00 52.69 112 LEU A CA 1
ATOM 820 C C . LEU A 1 112 ? 21.955 9.459 9.578 1.00 52.69 112 LEU A C 1
ATOM 822 O O . LEU A 1 112 ? 21.472 9.059 10.639 1.00 52.69 112 LEU A O 1
ATOM 826 N N . ARG A 1 113 ? 23.269 9.675 9.438 1.00 55.31 113 ARG A N 1
ATOM 827 C CA . ARG A 1 113 ? 24.236 9.520 10.531 1.00 55.31 113 ARG A CA 1
ATOM 828 C C . ARG A 1 113 ? 23.946 10.511 11.660 1.00 55.31 113 ARG A C 1
ATOM 830 O O . ARG A 1 113 ? 23.934 10.090 12.816 1.00 55.31 113 ARG A O 1
ATOM 837 N N . ASP A 1 114 ? 23.650 11.765 11.339 1.00 59.81 114 ASP A N 1
ATOM 838 C CA . ASP A 1 114 ? 23.320 12.795 12.328 1.00 59.81 114 ASP A CA 1
ATOM 839 C C . ASP A 1 114 ? 21.974 12.527 13.019 1.00 59.81 114 ASP A C 1
ATOM 841 O O . ASP A 1 114 ? 21.878 12.629 14.243 1.00 59.81 114 ASP A O 1
ATOM 845 N N . LEU A 1 115 ? 20.958 12.070 12.278 1.00 53.31 115 LEU A N 1
ATOM 846 C CA . LEU A 1 115 ? 19.676 11.622 12.840 1.00 53.31 115 LEU A CA 1
ATOM 847 C C . LEU A 1 115 ? 19.848 10.462 13.826 1.00 53.31 115 LEU A C 1
ATOM 849 O O . LEU A 1 115 ? 19.270 10.475 14.913 1.00 53.31 115 LEU A O 1
ATOM 853 N N . LEU A 1 116 ? 20.667 9.468 13.476 1.00 50.50 116 LEU A N 1
ATOM 854 C CA . LEU A 1 116 ? 20.940 8.317 14.339 1.00 50.50 116 LEU A CA 1
ATOM 855 C C . LEU A 1 116 ? 21.751 8.702 15.585 1.00 50.50 116 LEU A C 1
ATOM 857 O O . LEU A 1 116 ? 21.543 8.119 16.649 1.00 50.50 116 LEU A O 1
ATOM 861 N N . VAL A 1 117 ? 22.656 9.680 15.481 1.00 60.91 117 VAL A N 1
ATOM 862 C CA . VAL A 1 117 ? 23.428 10.208 16.619 1.00 60.91 117 VAL A CA 1
ATOM 863 C C . VAL A 1 117 ? 22.539 11.022 17.558 1.00 60.91 117 VAL A C 1
ATOM 865 O O . VAL A 1 117 ? 22.528 10.742 18.756 1.00 60.91 117 VAL A O 1
ATOM 868 N N . ASN A 1 118 ? 21.735 11.944 17.027 1.00 58.34 118 ASN A N 1
ATOM 869 C CA . ASN A 1 118 ? 20.809 12.750 17.825 1.00 58.34 118 ASN A CA 1
ATOM 870 C C . ASN A 1 118 ? 19.773 11.866 18.528 1.00 58.34 118 ASN A C 1
ATOM 872 O O . ASN A 1 118 ? 19.550 11.997 19.730 1.00 58.34 118 ASN A O 1
ATOM 876 N N . ARG A 1 119 ? 19.212 10.878 17.818 1.00 52.50 119 ARG A N 1
ATOM 877 C CA . ARG A 1 119 ? 18.235 9.949 18.395 1.00 52.50 119 ARG A CA 1
ATOM 878 C C . ARG A 1 119 ? 18.849 9.015 19.441 1.00 52.50 119 ARG A C 1
ATOM 880 O O . ARG A 1 119 ? 18.188 8.673 20.418 1.00 52.50 119 ARG A O 1
ATOM 887 N N . ARG A 1 120 ? 20.118 8.620 19.283 1.00 56.31 120 ARG A N 1
ATOM 888 C CA . ARG A 1 120 ? 20.870 7.884 20.315 1.00 56.31 120 ARG A CA 1
ATOM 889 C C . ARG A 1 120 ? 21.022 8.718 21.583 1.00 56.31 120 ARG A C 1
ATOM 891 O O . ARG A 1 120 ? 20.875 8.181 22.678 1.00 56.31 120 ARG A O 1
ATOM 898 N N . ASP A 1 121 ? 21.337 9.998 21.442 1.00 54.06 121 ASP A N 1
ATOM 899 C CA . ASP A 1 121 ? 21.572 10.879 22.584 1.00 54.06 121 ASP A CA 1
ATOM 900 C C . ASP A 1 121 ? 20.254 11.185 23.325 1.00 54.06 121 ASP A C 1
ATOM 902 O O . ASP A 1 121 ? 20.233 11.180 24.556 1.00 54.06 121 ASP A O 1
ATOM 906 N N . GLU A 1 122 ? 19.130 11.278 22.603 1.00 51.56 122 GLU A N 1
ATOM 907 C CA . GLU A 1 122 ? 17.777 11.306 23.182 1.00 51.56 122 GLU A CA 1
ATOM 908 C C . GLU A 1 122 ? 17.433 10.019 23.956 1.00 51.56 122 GLU A C 1
ATOM 910 O O . GLU A 1 122 ? 16.949 10.081 25.087 1.00 51.56 122 GLU A O 1
ATOM 915 N N . LEU A 1 123 ? 17.710 8.842 23.381 1.00 44.59 123 LEU A N 1
ATOM 916 C CA . LEU A 1 123 ? 17.419 7.548 24.016 1.00 44.59 123 LEU A CA 1
ATOM 917 C C . LEU A 1 123 ? 18.304 7.282 25.245 1.00 44.59 123 LEU A C 1
ATOM 919 O O . LEU A 1 123 ? 17.816 6.792 26.264 1.00 44.59 123 LEU A O 1
ATOM 923 N N . ASN A 1 124 ? 19.580 7.669 25.191 1.00 45.16 124 ASN A N 1
ATOM 924 C CA . ASN A 1 124 ? 20.479 7.606 26.343 1.00 45.16 124 ASN A CA 1
ATOM 925 C C . ASN A 1 124 ? 20.051 8.591 27.446 1.00 45.16 124 ASN A C 1
ATOM 927 O O . ASN A 1 124 ? 20.137 8.252 28.626 1.00 45.16 124 ASN A O 1
ATOM 931 N N . GLY A 1 125 ? 19.540 9.773 27.080 1.00 48.84 125 GLY A N 1
ATOM 932 C CA . GLY A 1 125 ? 18.941 10.728 28.019 1.00 48.84 125 GLY A CA 1
ATOM 933 C C . GLY A 1 125 ? 17.680 10.196 28.712 1.00 48.84 125 GLY A C 1
ATOM 934 O O . GLY A 1 125 ? 17.412 10.552 29.856 1.00 48.84 125 GLY A O 1
ATOM 935 N N . ALA A 1 126 ? 16.952 9.283 28.064 1.00 50.56 126 ALA A N 1
ATOM 936 C CA . ALA A 1 126 ? 15.785 8.596 28.620 1.00 50.56 126 ALA A CA 1
ATOM 937 C C . ALA A 1 126 ? 16.127 7.349 29.470 1.00 50.56 126 ALA A C 1
ATOM 939 O O . ALA A 1 126 ? 15.227 6.614 29.875 1.00 50.56 126 ALA A O 1
ATOM 940 N N . GLY A 1 127 ? 17.411 7.082 29.743 1.00 32.22 127 GLY A N 1
ATOM 941 C CA . GLY A 1 127 ? 17.850 5.936 30.551 1.00 32.22 127 GLY A CA 1
ATOM 942 C C . GLY A 1 127 ? 17.841 4.588 29.816 1.00 32.22 127 GLY A C 1
ATOM 943 O O . GLY A 1 127 ? 18.047 3.548 30.442 1.00 32.22 127 GLY A O 1
ATOM 944 N N . LEU A 1 128 ? 17.640 4.581 28.494 1.00 33.34 128 LEU A N 1
ATOM 945 C CA . LEU A 1 128 ? 17.738 3.389 27.650 1.00 33.34 128 LEU A CA 1
ATOM 946 C C . LEU A 1 128 ? 19.173 3.273 27.122 1.00 33.34 128 LEU A C 1
ATOM 948 O O . LEU A 1 128 ? 19.537 3.899 26.132 1.00 33.34 128 LEU A O 1
ATOM 952 N N . ALA A 1 129 ? 20.011 2.481 27.794 1.00 31.14 129 ALA A N 1
ATOM 953 C CA . ALA A 1 129 ? 21.405 2.301 27.396 1.00 31.14 129 ALA A CA 1
ATOM 954 C C . ALA A 1 129 ? 21.519 1.523 26.069 1.00 31.14 129 ALA A C 1
ATOM 956 O O . ALA A 1 129 ? 21.394 0.297 26.038 1.00 31.14 129 ALA A O 1
ATOM 957 N N . VAL A 1 130 ? 21.812 2.225 24.970 1.00 31.44 130 VAL A N 1
ATOM 958 C CA . VAL A 1 130 ? 22.097 1.611 23.663 1.00 31.44 130 VAL A CA 1
ATOM 959 C C . VAL A 1 130 ? 23.611 1.513 23.475 1.00 31.44 130 VAL A C 1
ATOM 961 O O . VAL A 1 130 ? 24.294 2.516 23.273 1.00 31.44 130 VAL A O 1
ATOM 964 N N . THR A 1 131 ? 24.165 0.296 23.513 1.00 28.06 131 THR A N 1
ATOM 965 C CA . THR A 1 131 ? 25.581 0.067 23.173 1.00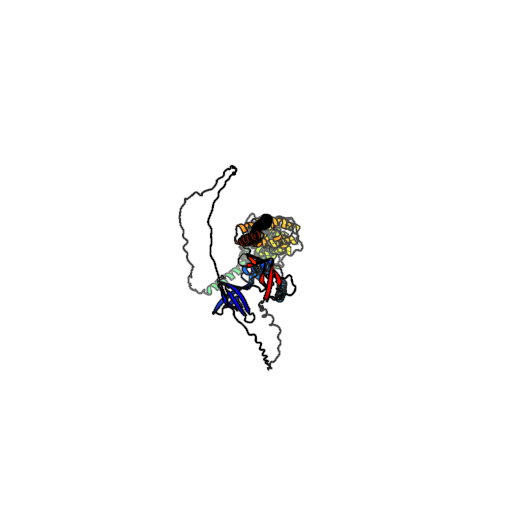 28.06 131 THR A CA 1
ATOM 966 C C . THR A 1 131 ? 25.716 -0.342 21.709 1.00 28.06 131 THR A C 1
ATOM 968 O O . THR A 1 131 ? 25.215 -1.382 21.292 1.00 28.06 131 THR A O 1
ATOM 971 N N . SER A 1 132 ? 26.424 0.46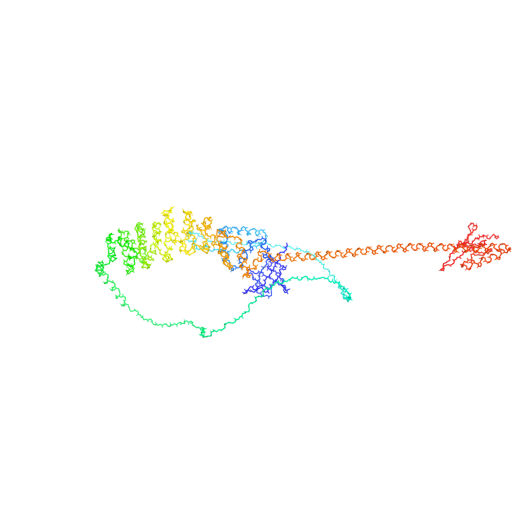4 20.914 1.00 30.62 132 SER A N 1
ATOM 972 C CA . SER A 1 132 ? 26.856 0.097 19.563 1.00 30.62 132 SER A CA 1
ATOM 973 C C . SER A 1 132 ? 28.382 0.059 19.477 1.00 30.62 132 SER A C 1
ATOM 975 O O . SER A 1 132 ? 29.109 0.848 20.085 1.00 30.62 132 SER A O 1
ATOM 977 N N . LYS A 1 133 ? 28.885 -0.936 18.748 1.00 29.55 133 LYS A N 1
ATOM 978 C CA . LYS A 1 133 ? 30.310 -1.212 18.578 1.00 29.55 133 LYS A CA 1
ATOM 979 C C . LYS A 1 133 ? 30.855 -0.320 17.457 1.00 29.55 133 LYS A C 1
ATOM 981 O O . LYS A 1 133 ? 30.432 -0.447 16.314 1.00 29.55 133 LYS A O 1
ATOM 986 N N . ARG A 1 134 ? 31.833 0.546 17.753 1.00 26.09 134 ARG A N 1
ATOM 987 C CA . ARG A 1 134 ? 32.651 1.206 16.717 1.00 26.09 134 ARG A CA 1
ATOM 988 C C . ARG A 1 134 ? 33.466 0.147 15.974 1.00 26.09 134 ARG A C 1
ATOM 990 O O . ARG A 1 134 ? 34.358 -0.461 16.565 1.00 26.09 134 ARG A O 1
ATOM 997 N N . VAL A 1 135 ? 33.231 -0.017 14.677 1.00 23.94 135 VAL A N 1
ATOM 998 C CA . VAL A 1 135 ? 34.227 -0.592 13.767 1.00 23.94 135 VAL A CA 1
ATOM 999 C C . VAL A 1 135 ? 35.030 0.576 13.203 1.00 23.94 135 VAL A C 1
ATOM 1001 O O . VAL A 1 135 ? 34.521 1.373 12.422 1.00 23.94 135 VAL A O 1
ATOM 1004 N N . ARG A 1 136 ? 36.290 0.707 13.634 1.00 24.33 136 ARG A N 1
ATOM 1005 C CA . ARG A 1 136 ? 37.274 1.534 12.924 1.00 24.33 136 ARG A CA 1
ATOM 1006 C C . ARG A 1 136 ? 37.463 0.914 11.539 1.00 24.33 136 ARG A C 1
ATOM 1008 O O . ARG A 1 136 ? 38.058 -0.158 11.433 1.00 24.33 136 ARG A O 1
ATOM 1015 N N . LEU A 1 137 ? 36.982 1.585 10.496 1.00 24.12 137 LEU A N 1
ATOM 1016 C CA . LEU A 1 137 ? 37.506 1.384 9.150 1.00 24.12 137 LEU A CA 1
ATOM 1017 C C . LEU A 1 137 ? 38.995 1.747 9.195 1.00 24.12 137 LEU A C 1
ATOM 1019 O O . LEU A 1 137 ? 39.364 2.869 9.542 1.00 24.12 137 LEU A O 1
ATOM 1023 N N . LYS A 1 138 ? 39.857 0.764 8.923 1.00 25.80 138 LYS A N 1
ATOM 1024 C CA . LYS A 1 138 ? 41.271 1.002 8.633 1.00 25.80 138 LYS A CA 1
ATOM 1025 C C . LYS A 1 138 ? 41.344 1.732 7.294 1.00 25.80 138 LYS A C 1
ATOM 1027 O O . LYS A 1 138 ? 41.413 1.094 6.250 1.00 25.80 138 LYS A O 1
ATOM 1032 N N . THR A 1 139 ? 41.378 3.054 7.351 1.00 29.50 139 THR A N 1
ATOM 1033 C CA . THR A 1 139 ? 41.850 3.906 6.257 1.00 29.50 139 THR A CA 1
ATOM 1034 C C . THR A 1 139 ? 43.165 4.544 6.692 1.00 29.50 139 THR A C 1
ATOM 1036 O O . THR A 1 139 ? 43.275 5.749 6.816 1.00 29.50 139 THR A O 1
ATOM 1039 N N . GLU A 1 140 ? 44.166 3.720 7.006 1.00 27.53 140 GLU A N 1
ATOM 1040 C CA . GLU A 1 140 ? 45.533 4.178 7.287 1.00 27.53 140 GLU A CA 1
ATOM 1041 C C . GLU A 1 140 ? 46.530 3.114 6.805 1.00 27.53 140 GLU A C 1
ATOM 1043 O O . GLU A 1 140 ? 47.091 2.369 7.604 1.00 27.53 140 GLU A O 1
ATOM 1048 N N . VAL A 1 141 ? 46.712 2.998 5.482 1.00 28.05 141 VAL A N 1
ATOM 1049 C CA . VAL A 1 141 ? 47.918 2.381 4.873 1.00 28.05 141 VAL A CA 1
ATOM 1050 C C . VAL A 1 141 ? 48.437 3.164 3.644 1.00 28.05 141 VAL A C 1
ATOM 1052 O O . VAL A 1 141 ? 49.493 2.831 3.127 1.00 28.05 141 VAL A O 1
ATOM 1055 N N . LEU A 1 142 ? 47.808 4.260 3.193 1.00 28.55 142 LEU A N 1
ATOM 1056 C CA . LEU A 1 142 ? 48.312 5.021 2.027 1.00 28.55 142 LEU A CA 1
ATOM 1057 C C . LEU A 1 142 ? 48.471 6.534 2.233 1.00 28.55 142 LEU A C 1
ATOM 1059 O O . LEU A 1 142 ? 48.560 7.267 1.258 1.00 28.55 142 LEU A O 1
ATOM 1063 N N . GLU A 1 143 ? 48.598 7.005 3.478 1.00 30.62 143 GLU A N 1
ATOM 1064 C CA . GLU A 1 143 ? 48.817 8.441 3.743 1.00 30.62 143 GLU A CA 1
ATOM 1065 C C . GLU A 1 143 ? 49.886 8.728 4.816 1.00 30.62 143 GLU A C 1
ATOM 1067 O O . GLU A 1 143 ? 49.849 9.734 5.511 1.00 30.62 143 GLU A O 1
ATOM 1072 N N . LYS A 1 144 ? 50.881 7.837 4.947 1.00 27.80 144 LYS A N 1
ATOM 1073 C CA . LYS A 1 144 ? 52.112 8.068 5.735 1.00 27.80 144 LYS A CA 1
ATOM 1074 C C . LYS A 1 144 ? 53.369 7.532 5.032 1.00 27.80 144 LYS A C 1
ATOM 1076 O O . LYS A 1 144 ? 54.216 6.887 5.642 1.00 27.80 144 LYS A O 1
ATOM 1081 N N . ALA A 1 145 ? 53.470 7.780 3.725 1.00 28.69 145 ALA A N 1
ATOM 1082 C CA . ALA A 1 145 ? 54.682 7.531 2.930 1.00 28.69 145 ALA A CA 1
ATOM 1083 C C . ALA A 1 145 ? 55.302 8.812 2.339 1.00 28.69 145 ALA A C 1
ATOM 1085 O O . ALA A 1 145 ? 56.284 8.740 1.606 1.00 28.69 145 ALA A O 1
ATOM 1086 N N . ALA A 1 146 ? 54.782 9.985 2.689 1.00 34.72 146 ALA A N 1
ATOM 1087 C CA . ALA A 1 146 ? 55.456 11.253 2.474 1.00 34.72 146 ALA A CA 1
ATOM 1088 C C . ALA A 1 146 ? 55.553 11.945 3.835 1.00 34.72 146 ALA A C 1
ATOM 1090 O O . ALA A 1 146 ? 54.585 11.930 4.585 1.00 34.72 146 ALA A O 1
ATOM 1091 N N . GLU A 1 147 ? 56.720 12.512 4.133 1.00 30.80 147 GLU A N 1
ATOM 1092 C CA . GLU A 1 147 ? 57.042 13.275 5.350 1.00 30.80 147 GLU A CA 1
ATOM 1093 C C . GLU A 1 147 ? 57.555 12.450 6.547 1.00 30.80 147 GLU A C 1
ATOM 1095 O O . GLU A 1 147 ? 56.971 12.378 7.624 1.00 30.80 147 GLU A O 1
ATOM 1100 N N . GLN A 1 148 ? 58.758 11.897 6.377 1.00 31.80 148 GLN A N 1
ATOM 1101 C CA . GLN A 1 148 ? 59.793 12.069 7.402 1.00 31.80 148 GLN A CA 1
ATOM 1102 C C . GLN A 1 148 ? 60.739 13.183 6.942 1.00 31.80 148 GLN A C 1
ATOM 1104 O O . GLN A 1 148 ? 61.096 13.242 5.763 1.00 31.80 148 GLN A O 1
ATOM 1109 N N . PRO A 1 149 ? 61.224 14.001 7.884 1.00 33.09 149 PRO A N 1
ATOM 1110 C CA . PRO A 1 149 ? 62.660 13.937 8.107 1.00 33.09 149 PRO A CA 1
ATOM 1111 C C . PRO A 1 149 ? 63.028 13.592 9.555 1.00 33.09 149 PRO A C 1
ATOM 1113 O O . PRO A 1 149 ? 62.254 13.729 10.497 1.00 33.09 149 PRO A O 1
ATOM 1116 N N . ALA A 1 150 ? 64.248 13.075 9.648 1.00 30.94 150 ALA A N 1
ATOM 1117 C CA . ALA A 1 150 ? 64.939 12.478 10.779 1.00 30.94 150 ALA A CA 1
ATOM 1118 C C . ALA A 1 150 ? 64.992 13.314 12.072 1.00 30.94 150 ALA A C 1
ATOM 1120 O O . ALA A 1 150 ? 65.085 14.537 12.019 1.00 30.94 150 ALA A O 1
ATOM 1121 N N . GLY A 1 151 ? 65.124 12.630 13.220 1.00 28.47 151 GLY A N 1
ATOM 1122 C CA . GLY A 1 151 ? 65.729 13.253 14.404 1.00 28.47 151 GLY A CA 1
ATOM 1123 C C . GLY A 1 151 ? 65.474 12.617 15.779 1.00 28.47 151 GLY A C 1
ATOM 1124 O O . GLY A 1 151 ? 64.630 13.109 16.503 1.00 28.47 151 GLY A O 1
ATOM 1125 N N . ILE A 1 152 ? 66.285 11.612 16.140 1.00 29.72 152 ILE A N 1
ATOM 1126 C CA . ILE A 1 152 ? 67.017 11.457 17.426 1.00 29.72 152 ILE A CA 1
ATOM 1127 C C . ILE A 1 152 ? 66.249 11.246 18.772 1.00 29.72 152 ILE A C 1
ATOM 1129 O O . ILE A 1 152 ? 65.422 12.038 19.203 1.00 29.72 152 ILE A O 1
ATOM 1133 N N . SER A 1 153 ? 66.726 10.210 19.491 1.00 28.80 153 SER A N 1
ATOM 1134 C CA . SER A 1 153 ? 66.780 9.956 20.956 1.00 28.80 153 SER A CA 1
ATOM 1135 C C . SER A 1 153 ? 65.546 9.492 21.761 1.00 28.80 153 SER A C 1
ATOM 1137 O O . SER A 1 153 ? 64.583 10.219 21.963 1.00 28.80 153 SER A O 1
ATOM 1139 N N . SER A 1 154 ? 65.669 8.283 22.334 1.00 30.80 154 SER A N 1
ATOM 1140 C CA . SER A 1 154 ? 65.186 7.901 23.686 1.00 30.80 154 SER A CA 1
ATOM 1141 C C . SER A 1 154 ? 66.204 8.373 24.761 1.00 30.80 154 SER A C 1
ATOM 1143 O O . SER A 1 154 ? 67.241 8.891 24.334 1.00 30.80 154 SER A O 1
ATOM 1145 N N . PRO A 1 155 ? 66.071 8.106 26.091 1.00 51.97 155 PRO A N 1
ATOM 1146 C CA . PRO A 1 155 ? 65.035 7.383 26.866 1.00 51.97 155 PRO A CA 1
ATOM 1147 C C . PRO A 1 155 ? 64.682 8.036 28.248 1.00 51.97 155 PRO A C 1
ATOM 1149 O O . PRO A 1 155 ? 65.070 9.164 28.512 1.00 51.97 155 PRO A O 1
ATOM 1152 N N . GLU A 1 156 ? 64.002 7.260 29.116 1.00 28.38 156 GLU A N 1
ATOM 1153 C CA . GLU A 1 156 ? 63.931 7.308 30.605 1.00 28.38 156 GLU A CA 1
ATOM 1154 C C . GLU A 1 156 ? 62.674 7.862 31.308 1.00 28.38 156 GLU A C 1
ATOM 1156 O O . GLU A 1 156 ? 62.183 8.944 31.006 1.00 28.38 156 GLU A O 1
ATOM 1161 N N . GLY A 1 157 ? 62.222 7.116 32.338 1.00 27.98 157 GLY A N 1
ATOM 1162 C CA . GLY A 1 157 ? 61.533 7.679 33.511 1.00 27.98 157 GLY A CA 1
ATOM 1163 C C . GLY A 1 157 ? 60.274 6.960 34.028 1.00 27.98 157 GLY A C 1
ATOM 1164 O O . GLY A 1 157 ? 59.167 7.425 33.792 1.00 27.98 157 GLY A O 1
ATOM 1165 N N . LEU A 1 158 ? 60.437 5.882 34.808 1.00 31.84 158 LEU A N 1
ATOM 1166 C CA . LEU A 1 158 ? 59.549 5.528 35.947 1.00 31.84 158 LEU A CA 1
ATOM 1167 C C . LEU A 1 158 ? 59.827 6.522 37.111 1.00 31.84 158 LEU A C 1
ATOM 1169 O O . LEU A 1 158 ? 60.942 7.052 37.109 1.00 31.84 158 LEU A O 1
ATOM 1173 N N . PRO A 1 159 ? 58.938 6.777 38.114 1.00 43.47 159 PRO A N 1
ATOM 1174 C CA . PRO A 1 159 ? 58.391 5.745 39.020 1.00 43.47 159 PRO A CA 1
ATOM 1175 C C . PRO A 1 159 ? 56.993 6.003 39.667 1.00 43.47 159 PRO A C 1
ATOM 1177 O O . PRO A 1 159 ? 56.283 6.939 39.322 1.00 43.47 159 PRO A O 1
ATOM 1180 N N . ALA A 1 160 ? 56.655 5.076 40.585 1.00 28.78 160 ALA A N 1
ATOM 1181 C CA . ALA A 1 160 ? 55.620 4.969 41.641 1.00 28.78 160 ALA A CA 1
ATOM 1182 C C . ALA A 1 160 ? 55.053 6.289 42.246 1.00 28.78 160 ALA A C 1
ATOM 1184 O O . ALA A 1 160 ? 55.674 7.332 42.112 1.00 28.78 160 ALA A O 1
ATOM 1185 N N . ALA A 1 161 ? 53.923 6.355 42.969 1.00 27.89 161 ALA A N 1
ATOM 1186 C CA . ALA A 1 161 ? 53.426 5.492 44.047 1.00 27.89 161 ALA A CA 1
ATOM 1187 C C . ALA A 1 161 ? 51.982 5.882 44.487 1.00 27.89 161 ALA A C 1
ATOM 1189 O O . ALA A 1 161 ? 51.408 6.837 43.971 1.00 27.89 161 ALA A O 1
ATOM 1190 N N . ASP A 1 162 ? 51.496 5.158 45.505 1.00 27.27 162 ASP A N 1
ATOM 1191 C CA . ASP A 1 162 ? 50.522 5.532 46.551 1.00 27.27 162 ASP A CA 1
ATOM 1192 C C . ASP A 1 162 ? 49.048 5.085 46.455 1.00 27.27 162 ASP A C 1
ATOM 1194 O O . ASP A 1 162 ? 48.194 5.652 45.777 1.00 27.27 162 ASP A O 1
ATOM 1198 N N . ALA A 1 163 ? 48.766 4.066 47.279 1.00 29.94 163 ALA A N 1
ATOM 1199 C CA . ALA A 1 163 ? 47.508 3.860 47.994 1.00 29.94 163 ALA A CA 1
ATOM 1200 C C . ALA A 1 163 ? 47.353 4.923 49.112 1.00 29.94 163 ALA A C 1
ATOM 1202 O O . ALA A 1 163 ? 48.347 5.531 49.512 1.00 29.94 163 ALA A O 1
ATOM 1203 N N . PRO A 1 164 ? 46.150 5.111 49.692 1.00 37.09 164 PRO A N 1
ATOM 1204 C CA . PRO A 1 164 ? 45.861 4.313 50.884 1.00 37.09 164 PRO A CA 1
ATOM 1205 C C . PRO A 1 164 ? 44.397 3.874 51.059 1.00 37.09 164 PRO A C 1
ATOM 1207 O O . PRO A 1 164 ? 43.445 4.420 50.510 1.00 37.09 164 PRO A O 1
ATOM 1210 N N . SER A 1 165 ? 44.290 2.857 51.905 1.00 26.86 165 SER A N 1
ATOM 1211 C CA . SER A 1 165 ? 43.130 2.315 52.606 1.00 26.86 165 SER A CA 1
ATOM 1212 C C . SER A 1 165 ? 42.363 3.326 53.465 1.00 26.86 165 SER A C 1
ATOM 1214 O O . SER A 1 165 ? 42.985 4.125 54.166 1.00 26.86 165 SER A O 1
ATOM 1216 N N . SER A 1 166 ? 41.052 3.123 53.603 1.00 25.73 166 SER A N 1
ATOM 1217 C CA . SER A 1 166 ? 40.358 3.333 54.879 1.00 25.73 166 SER A CA 1
ATOM 1218 C C . SER A 1 166 ? 39.126 2.429 55.011 1.00 25.73 166 SER A C 1
ATOM 1220 O O . SER A 1 166 ? 38.241 2.402 54.160 1.00 25.73 166 SER A O 1
ATOM 1222 N N . ASN A 1 167 ? 39.120 1.672 56.110 1.00 24.53 167 ASN A N 1
ATOM 1223 C CA . ASN A 1 167 ? 37.970 0.993 56.697 1.00 24.53 167 ASN A CA 1
ATOM 1224 C C . ASN A 1 167 ? 37.009 2.028 57.290 1.00 24.53 167 ASN A C 1
ATOM 1226 O O . ASN A 1 167 ? 37.473 2.958 57.949 1.00 24.53 167 ASN A O 1
ATOM 1230 N N . VAL A 1 168 ? 35.701 1.797 57.167 1.00 26.31 168 VAL A N 1
ATOM 1231 C CA . VAL A 1 168 ? 34.700 2.267 58.136 1.00 26.31 168 VAL A CA 1
ATOM 1232 C C . VAL A 1 168 ? 33.639 1.175 58.281 1.00 26.31 168 VAL A C 1
ATOM 1234 O O . VAL A 1 168 ? 32.948 0.836 57.322 1.00 26.31 168 VAL A O 1
ATOM 1237 N N . GLU A 1 169 ? 33.563 0.614 59.485 1.00 24.70 169 GLU A N 1
ATOM 1238 C CA . GLU A 1 169 ? 32.490 -0.245 59.984 1.00 24.70 169 GLU A CA 1
ATOM 1239 C C . GLU A 1 169 ? 31.219 0.584 60.216 1.00 24.70 169 GLU A C 1
ATOM 1241 O O . GLU A 1 169 ? 31.297 1.692 60.745 1.00 24.70 169 GLU A O 1
ATOM 1246 N N . PHE A 1 170 ? 30.052 0.026 59.887 1.00 26.47 170 PHE A N 1
ATOM 1247 C CA . PHE A 1 170 ? 28.794 0.383 60.541 1.00 26.47 170 PHE A CA 1
ATOM 1248 C C . PHE A 1 170 ? 27.947 -0.874 60.749 1.00 26.47 170 PHE A C 1
ATOM 1250 O O . PHE A 1 170 ? 27.524 -1.547 59.812 1.00 26.47 170 PHE A O 1
ATOM 1257 N N . GLU A 1 171 ? 27.749 -1.156 62.027 1.00 24.48 171 GLU A N 1
ATOM 1258 C CA . GLU A 1 171 ? 26.861 -2.130 62.637 1.00 24.48 171 GLU A CA 1
ATOM 1259 C C . GLU A 1 171 ? 25.456 -1.510 62.717 1.00 24.48 171 GLU A C 1
ATOM 1261 O O . GLU A 1 171 ? 25.305 -0.430 63.289 1.00 24.48 171 GLU A O 1
ATOM 1266 N N . VAL A 1 172 ? 24.429 -2.154 62.148 1.00 30.20 172 VAL A N 1
ATOM 1267 C CA . VAL A 1 172 ? 23.027 -1.904 62.529 1.00 30.20 172 VAL A CA 1
ATOM 1268 C C . VAL A 1 172 ? 22.256 -3.219 62.546 1.00 30.20 172 VAL A C 1
ATOM 1270 O O . VAL A 1 172 ? 21.993 -3.855 61.527 1.00 30.20 172 VAL A O 1
ATOM 1273 N N . ASP A 1 173 ? 21.911 -3.563 63.773 1.00 28.78 173 ASP A N 1
ATOM 1274 C CA . ASP A 1 173 ? 20.992 -4.570 64.267 1.00 28.78 173 ASP A CA 1
ATOM 1275 C C . ASP A 1 173 ? 19.540 -4.285 63.830 1.00 28.78 173 ASP A C 1
ATOM 1277 O O . ASP A 1 173 ? 19.059 -3.163 63.975 1.00 28.78 173 ASP A O 1
ATOM 1281 N N . THR A 1 174 ? 18.827 -5.291 63.316 1.00 30.92 174 THR A N 1
ATOM 1282 C CA . THR A 1 174 ? 17.355 -5.372 63.400 1.00 30.92 174 THR A CA 1
ATOM 1283 C C . THR A 1 174 ? 16.926 -6.837 63.380 1.00 30.92 174 THR A C 1
ATOM 1285 O O . THR A 1 174 ? 16.806 -7.477 62.336 1.00 30.92 174 THR A O 1
ATOM 1288 N N . GLY A 1 175 ? 16.718 -7.382 64.576 1.00 28.34 175 GLY A N 1
ATOM 1289 C CA . GLY A 1 175 ? 16.090 -8.679 64.779 1.00 28.34 175 GLY A CA 1
ATOM 1290 C C . GLY A 1 175 ? 14.573 -8.690 64.556 1.00 28.34 175 GLY A C 1
ATOM 1291 O O . GLY A 1 175 ? 13.925 -7.659 64.384 1.00 28.34 175 GLY A O 1
ATOM 1292 N N . GLY A 1 176 ? 14.011 -9.896 64.675 1.00 29.53 176 GLY A N 1
ATOM 1293 C CA . GLY A 1 176 ? 12.668 -10.079 65.230 1.00 29.53 176 GLY A CA 1
ATOM 1294 C C . GLY A 1 176 ? 11.578 -10.550 64.272 1.00 29.53 176 GLY A C 1
ATOM 1295 O O . GLY A 1 176 ? 10.630 -9.821 64.005 1.00 29.53 176 GLY A O 1
ATOM 1296 N N . GLN A 1 177 ? 11.654 -11.812 63.853 1.00 34.94 177 GLN A N 1
ATOM 1297 C CA . GLN A 1 177 ? 10.477 -12.631 63.531 1.00 34.94 177 GLN A CA 1
ATOM 1298 C C . GLN A 1 177 ? 9.762 -13.005 64.852 1.00 34.94 177 GLN A C 1
ATOM 1300 O O . GLN A 1 177 ? 10.444 -13.149 65.873 1.00 34.94 177 GLN A O 1
ATOM 1305 N N . PRO A 1 178 ? 8.426 -13.183 64.874 1.00 49.00 178 PRO A N 1
ATOM 1306 C CA . PRO A 1 178 ? 7.960 -14.568 64.991 1.00 49.00 178 PRO A CA 1
ATOM 1307 C C . PRO A 1 178 ? 6.631 -14.907 64.286 1.00 49.00 178 PRO A C 1
ATOM 1309 O O . PRO A 1 178 ? 5.826 -14.053 63.920 1.00 49.00 178 PRO A O 1
ATOM 1312 N N . ASP A 1 179 ? 6.462 -16.223 64.152 1.00 35.69 179 ASP A N 1
ATOM 1313 C CA . ASP A 1 179 ? 5.327 -17.022 63.687 1.00 35.69 179 ASP A CA 1
ATOM 1314 C C . ASP A 1 179 ? 3.961 -16.724 64.330 1.00 35.69 179 ASP A C 1
ATOM 1316 O O . ASP A 1 179 ? 3.882 -16.452 65.527 1.00 35.69 179 ASP A O 1
ATOM 1320 N N . ALA A 1 180 ? 2.877 -16.981 63.577 1.00 33.38 180 ALA A N 1
ATOM 1321 C CA . ALA A 1 180 ? 1.669 -17.634 64.108 1.00 33.38 180 ALA A CA 1
ATOM 1322 C C . ALA A 1 180 ? 0.744 -18.203 63.002 1.00 33.38 180 ALA A C 1
ATOM 1324 O O . ALA A 1 180 ? 0.109 -17.476 62.247 1.00 33.38 180 ALA A O 1
ATOM 1325 N N . ALA A 1 181 ? 0.715 -19.537 62.963 1.00 31.20 181 ALA A N 1
ATOM 1326 C CA . ALA A 1 181 ? -0.353 -20.504 62.674 1.00 31.20 181 ALA A CA 1
ATOM 1327 C C . ALA A 1 181 ? -1.726 -20.112 62.053 1.00 31.20 181 ALA A C 1
ATOM 1329 O O . ALA A 1 181 ? -2.419 -19.191 62.473 1.00 31.20 181 ALA A O 1
ATOM 1330 N N . LEU A 1 182 ? -2.153 -21.007 61.146 1.00 38.00 182 LEU A N 1
ATOM 1331 C CA . LEU A 1 182 ? -3.503 -21.294 60.616 1.00 38.00 182 LEU A CA 1
ATOM 1332 C C . LEU A 1 182 ? -4.584 -21.518 61.710 1.00 38.00 182 LEU A C 1
ATOM 1334 O O . LEU A 1 182 ? -4.242 -21.839 62.849 1.00 38.00 182 LEU A O 1
ATOM 1338 N N . PRO A 1 183 ? -5.892 -21.470 61.357 1.00 45.38 183 PRO A N 1
ATOM 1339 C CA . PRO A 1 183 ? -6.568 -22.721 60.980 1.00 45.38 183 PRO A CA 1
ATOM 1340 C C . PRO A 1 183 ? -7.549 -22.628 59.791 1.00 45.38 183 PRO A C 1
ATOM 1342 O O . PRO A 1 183 ? -8.168 -21.610 59.499 1.00 45.38 183 PRO A O 1
ATOM 1345 N N . THR A 1 184 ? -7.683 -23.780 59.142 1.00 35.53 184 THR A N 1
ATOM 1346 C CA . THR A 1 184 ? -8.632 -24.203 58.101 1.00 35.53 184 THR A CA 1
ATOM 1347 C C . THR A 1 184 ? -10.008 -24.645 58.636 1.00 35.53 184 THR A C 1
ATOM 1349 O O . THR A 1 184 ? -10.090 -25.124 59.765 1.00 35.53 184 THR A O 1
ATOM 1352 N N . ALA A 1 185 ? -10.987 -24.669 57.707 1.00 33.78 185 ALA A N 1
ATOM 1353 C CA . ALA A 1 185 ? -12.219 -25.497 57.617 1.00 33.78 185 ALA A CA 1
ATOM 1354 C C . ALA A 1 185 ? -13.558 -24.873 58.112 1.00 33.78 185 ALA A C 1
ATOM 1356 O O . ALA A 1 185 ? -13.508 -23.973 58.947 1.00 33.78 185 ALA A O 1
ATOM 1357 N N . PRO A 1 186 ? -14.753 -25.346 57.654 1.00 48.56 186 PRO A N 1
ATOM 1358 C CA . PRO A 1 186 ? -15.008 -26.501 56.782 1.00 48.56 186 PRO A CA 1
ATOM 1359 C C . PRO A 1 186 ? -15.938 -26.280 55.566 1.00 48.56 186 PRO A C 1
ATOM 1361 O O . PRO A 1 186 ? -16.580 -25.253 55.369 1.00 48.56 186 PRO A O 1
ATOM 1364 N N . SER A 1 187 ? -15.955 -27.345 54.765 1.00 35.31 187 SER A N 1
ATOM 1365 C CA . SER A 1 187 ? -16.846 -27.708 53.667 1.00 35.31 187 SER A CA 1
ATOM 1366 C C . SER A 1 187 ? -18.122 -28.383 54.201 1.00 35.31 187 SER A C 1
ATOM 1368 O O . SER A 1 187 ? -18.016 -29.263 55.047 1.00 35.31 187 SER A O 1
ATOM 1370 N N . GLU A 1 188 ? -19.285 -28.028 53.641 1.00 36.72 188 GLU A N 1
ATOM 1371 C CA . GLU A 1 188 ? -20.562 -28.778 53.643 1.00 36.72 188 GLU A CA 1
ATOM 1372 C C . GLU A 1 188 ? -21.240 -28.463 52.287 1.00 36.72 188 GLU A C 1
ATOM 1374 O O . GLU A 1 188 ? -21.318 -27.300 51.899 1.00 36.72 188 GLU A O 1
ATOM 1379 N N . ALA A 1 189 ? -21.420 -29.411 51.364 1.00 34.47 189 ALA A N 1
ATOM 1380 C CA . ALA A 1 189 ? -22.376 -30.525 51.327 1.00 34.47 189 ALA A CA 1
ATOM 1381 C C . ALA A 1 189 ? -23.804 -30.098 50.907 1.00 34.47 189 ALA A C 1
ATOM 1383 O O . ALA A 1 189 ? -24.560 -29.512 51.668 1.00 34.47 189 ALA A O 1
ATOM 1384 N N . GLU A 1 190 ? -24.096 -30.402 49.638 1.00 34.88 190 GLU A N 1
ATOM 1385 C CA . GLU A 1 190 ? -25.344 -30.915 49.050 1.00 34.88 190 GLU A CA 1
ATOM 1386 C C . GLU A 1 190 ? -26.692 -30.656 49.746 1.00 34.88 190 GLU A C 1
ATOM 1388 O O . GLU A 1 190 ? -26.969 -31.154 50.834 1.00 34.88 190 GLU A O 1
ATOM 1393 N N . THR A 1 191 ? -27.635 -30.073 48.995 1.00 34.91 191 THR A N 1
ATOM 1394 C CA . THR A 1 191 ? -29.011 -30.600 48.944 1.00 34.91 191 THR A CA 1
ATOM 1395 C C . THR A 1 191 ? -29.745 -30.144 47.678 1.00 34.91 191 THR A C 1
ATOM 1397 O O . THR A 1 191 ? -29.921 -28.953 47.428 1.00 34.91 191 THR A O 1
ATOM 1400 N N . GLU A 1 192 ? -30.183 -31.119 46.876 1.00 37.81 192 GLU A N 1
ATOM 1401 C CA . GLU A 1 192 ? -31.252 -30.974 45.878 1.00 37.81 192 GLU A CA 1
ATOM 1402 C C . GLU A 1 192 ? -32.573 -30.540 46.551 1.00 37.81 192 GLU A C 1
ATOM 1404 O O . GLU A 1 192 ? -32.757 -30.742 47.755 1.00 37.81 192 GLU A O 1
ATOM 1409 N N . PRO A 1 193 ? -33.561 -30.058 45.772 1.00 47.84 193 PRO A N 1
ATOM 1410 C CA . PRO A 1 193 ? -34.663 -30.985 45.527 1.00 47.84 193 PRO A CA 1
ATOM 1411 C C . PRO A 1 193 ? -35.266 -30.977 44.112 1.00 47.84 193 PRO A C 1
ATOM 1413 O O . PRO A 1 193 ? -35.476 -29.967 43.445 1.00 47.84 193 PRO A O 1
ATOM 1416 N N . SER A 1 194 ? -35.631 -32.203 43.751 1.00 31.44 194 SER A N 1
ATOM 1417 C CA . SER A 1 194 ? -36.591 -32.708 42.773 1.00 31.44 194 SER A CA 1
ATOM 1418 C C . SER A 1 194 ? -37.909 -31.922 42.561 1.00 31.44 194 SER A C 1
ATOM 1420 O O . SER A 1 194 ? -38.625 -31.608 43.504 1.00 31.44 194 SER A O 1
ATOM 1422 N N . LYS A 1 195 ? -38.270 -31.802 41.268 1.00 36.31 195 LYS A N 1
ATOM 1423 C CA . LYS A 1 195 ? -39.592 -31.941 40.591 1.00 36.31 195 LYS A CA 1
ATOM 1424 C C . LYS A 1 195 ? -40.880 -31.452 41.286 1.00 36.31 195 LYS A C 1
ATOM 1426 O O . LYS A 1 195 ? -41.319 -32.073 42.245 1.00 36.31 195 LYS A O 1
ATOM 1431 N N . ALA A 1 196 ? -41.658 -30.624 40.567 1.00 31.59 196 ALA A N 1
ATOM 1432 C CA . ALA A 1 196 ? -43.047 -30.945 40.169 1.00 31.59 196 ALA A CA 1
ATOM 1433 C C . ALA A 1 196 ? -43.654 -29.951 39.144 1.00 31.59 196 ALA A C 1
ATOM 1435 O O . ALA A 1 196 ? -43.742 -28.761 39.400 1.00 31.59 196 ALA A O 1
ATOM 1436 N N . ARG A 1 197 ? -44.098 -30.516 38.008 1.00 31.44 197 ARG A N 1
ATOM 1437 C CA . ARG A 1 197 ? -45.378 -30.330 37.274 1.00 31.44 197 ARG A CA 1
ATOM 1438 C C . ARG A 1 197 ? -46.048 -28.942 37.174 1.00 31.44 197 ARG A C 1
ATOM 1440 O O . ARG A 1 197 ? -46.469 -28.394 38.181 1.00 31.44 197 ARG A O 1
ATOM 1447 N N . SER A 1 198 ? -46.371 -28.551 35.932 1.00 33.09 198 SER A N 1
ATOM 1448 C CA . SER A 1 198 ? -47.734 -28.317 35.371 1.00 33.09 198 SER A CA 1
ATOM 1449 C C . SER A 1 198 ? -47.602 -27.365 34.166 1.00 33.09 198 SER A C 1
ATOM 1451 O O . SER A 1 198 ? -47.084 -26.269 34.317 1.00 33.09 198 SER A O 1
ATOM 1453 N N . ALA A 1 199 ? -47.767 -27.814 32.917 1.00 34.59 199 ALA A N 1
ATOM 1454 C CA . ALA A 1 199 ? -49.024 -27.855 32.152 1.00 34.59 199 ALA A CA 1
ATOM 1455 C C . ALA A 1 199 ? -49.786 -26.515 32.123 1.00 34.59 199 ALA A C 1
ATOM 1457 O O . ALA A 1 199 ? -50.344 -26.145 33.151 1.00 34.59 199 ALA A O 1
ATOM 1458 N N . THR A 1 200 ? -49.805 -25.865 30.946 1.00 35.81 200 THR A N 1
ATOM 1459 C CA . THR A 1 200 ? -51.000 -25.420 30.183 1.00 35.81 200 THR A CA 1
ATOM 1460 C C . THR A 1 200 ? -50.592 -24.772 28.846 1.00 35.81 200 THR A C 1
ATOM 1462 O O . THR A 1 200 ? -49.709 -23.920 28.828 1.00 35.81 200 THR A O 1
ATOM 1465 N N . ASP A 1 201 ? -51.222 -25.246 27.762 1.00 31.08 201 ASP A N 1
ATOM 1466 C CA . ASP A 1 201 ? -51.791 -24.557 26.580 1.00 31.08 201 ASP A CA 1
ATOM 1467 C C . ASP A 1 201 ? -51.447 -23.066 26.337 1.00 31.08 201 ASP A C 1
ATOM 1469 O O . ASP A 1 201 ? -51.418 -22.267 27.262 1.00 31.08 201 ASP A O 1
ATOM 1473 N N . GLY A 1 202 ? -51.283 -22.555 25.112 1.00 32.03 202 GLY A N 1
ATOM 1474 C CA . GLY A 1 202 ? -51.486 -23.117 23.781 1.00 32.03 202 GLY A CA 1
ATOM 1475 C C . GLY A 1 202 ? -51.385 -22.024 22.693 1.00 32.03 202 GLY A C 1
ATOM 1476 O O . GLY A 1 202 ? -51.375 -20.838 22.999 1.00 32.03 202 GLY A O 1
ATOM 1477 N N . VAL A 1 203 ? -51.349 -22.481 21.433 1.00 33.53 203 VAL A N 1
ATOM 1478 C CA . VAL A 1 203 ? -51.874 -21.843 20.200 1.00 33.53 203 VAL A CA 1
ATOM 1479 C C . VAL A 1 203 ? -51.309 -20.475 19.755 1.00 33.53 203 VAL A C 1
ATOM 1481 O O . VAL A 1 203 ? -51.704 -19.440 20.276 1.00 33.53 203 VAL A O 1
ATOM 1484 N N . ALA A 1 204 ? -50.525 -20.465 18.665 1.00 34.03 204 ALA A N 1
ATOM 1485 C CA . ALA A 1 204 ? -50.861 -19.766 17.406 1.00 34.03 204 ALA A CA 1
ATOM 1486 C C . ALA A 1 204 ? -49.848 -20.092 16.279 1.00 34.03 204 ALA A C 1
ATOM 1488 O O . ALA A 1 204 ? -48.682 -20.376 16.528 1.00 34.03 204 ALA A O 1
ATOM 1489 N N . GLU A 1 205 ? -50.369 -20.092 15.056 1.00 38.75 205 GLU A N 1
ATOM 1490 C CA . GLU A 1 205 ? -49.880 -20.588 13.758 1.00 38.75 205 GLU A CA 1
ATOM 1491 C C . GLU A 1 205 ? -48.513 -20.078 13.250 1.00 38.75 205 GLU A C 1
ATOM 1493 O O . GLU A 1 205 ? -48.125 -18.948 13.544 1.00 38.75 205 GLU A O 1
ATOM 1498 N N . PRO A 1 206 ? -47.866 -20.813 12.319 1.00 46.22 206 PRO A N 1
ATOM 1499 C CA . PRO A 1 206 ? -47.051 -20.208 11.277 1.00 46.22 206 PRO A CA 1
ATOM 1500 C C . PRO A 1 206 ? -47.777 -20.232 9.923 1.00 46.22 206 PRO A C 1
ATOM 1502 O O . PRO A 1 206 ? -48.243 -21.266 9.438 1.00 46.22 206 PRO A O 1
ATOM 1505 N N . VAL A 1 207 ? -47.832 -19.052 9.311 1.00 46.16 207 VAL A N 1
ATOM 1506 C CA . VAL A 1 207 ? -48.270 -18.813 7.936 1.00 46.16 207 VAL A CA 1
ATOM 1507 C C . VAL A 1 207 ? -47.301 -19.483 6.959 1.00 46.16 207 VAL A C 1
ATOM 1509 O O . VAL A 1 207 ? -46.083 -19.353 7.075 1.00 46.16 207 VAL A O 1
ATOM 1512 N N . ARG A 1 208 ? -47.888 -20.211 6.005 1.00 37.41 208 ARG A N 1
ATOM 1513 C CA . ARG A 1 208 ? -47.273 -20.696 4.766 1.00 37.41 208 ARG A CA 1
ATOM 1514 C C . ARG A 1 208 ? -46.885 -19.510 3.885 1.00 37.41 208 ARG A C 1
ATOM 1516 O O . ARG A 1 208 ? -47.721 -18.634 3.686 1.00 37.41 208 ARG A O 1
ATOM 1523 N N . ASP A 1 209 ? -45.705 -19.557 3.283 1.00 41.34 209 ASP A N 1
ATOM 1524 C CA . ASP A 1 209 ? -45.513 -18.947 1.970 1.00 41.34 209 ASP A CA 1
ATOM 1525 C C . ASP A 1 209 ? -44.727 -19.910 1.078 1.00 41.34 209 ASP A C 1
ATOM 1527 O O . ASP A 1 209 ? -43.818 -20.612 1.533 1.00 41.34 209 ASP A O 1
ATOM 1531 N N . ASP A 1 210 ? -45.208 -20.003 -0.153 1.00 38.78 210 ASP A N 1
ATOM 1532 C CA . ASP A 1 210 ? -44.882 -20.986 -1.173 1.00 38.78 210 ASP A CA 1
ATOM 1533 C C . ASP A 1 210 ? -43.529 -20.685 -1.850 1.00 38.78 210 ASP A C 1
ATOM 1535 O O . ASP A 1 210 ? -43.028 -19.563 -1.831 1.00 38.78 210 ASP A O 1
ATOM 1539 N N . GLY A 1 211 ? -42.926 -21.724 -2.443 1.00 32.75 211 GLY A N 1
ATOM 1540 C CA . GLY A 1 211 ? -41.655 -21.678 -3.184 1.00 32.75 211 GLY A CA 1
ATOM 1541 C C . GLY A 1 211 ? -41.701 -20.872 -4.506 1.00 32.75 211 GLY A C 1
ATOM 1542 O O . GLY A 1 211 ? -42.593 -20.043 -4.672 1.00 32.75 211 GLY A O 1
ATOM 1543 N N . PRO A 1 212 ? -40.793 -21.094 -5.490 1.00 52.53 212 PRO A N 1
ATOM 1544 C CA . PRO A 1 212 ? -40.256 -22.412 -5.849 1.00 52.53 212 PRO A CA 1
ATOM 1545 C C . PRO A 1 212 ? -38.756 -22.470 -6.223 1.00 52.53 212 PRO A C 1
ATOM 1547 O O . PRO A 1 212 ? -38.095 -21.466 -6.472 1.00 52.53 212 PRO A O 1
ATOM 1550 N N . ASP A 1 213 ? -38.274 -23.713 -6.284 1.00 34.88 213 ASP A N 1
ATOM 1551 C CA . ASP A 1 213 ? -37.355 -24.294 -7.270 1.00 34.88 213 ASP A CA 1
ATOM 1552 C C . ASP A 1 213 ? -36.194 -23.451 -7.823 1.00 34.88 213 ASP A C 1
ATOM 1554 O O . ASP A 1 213 ? -36.359 -22.543 -8.637 1.00 34.88 213 ASP A O 1
ATOM 1558 N N . THR A 1 214 ? -34.971 -23.920 -7.568 1.00 37.12 214 THR A N 1
ATOM 1559 C CA . THR A 1 214 ? -34.164 -24.528 -8.643 1.00 37.12 214 THR A CA 1
ATOM 1560 C C . THR A 1 214 ? -32.976 -25.290 -8.061 1.00 37.12 214 THR A C 1
ATOM 1562 O O . THR A 1 214 ? -31.962 -24.721 -7.663 1.00 37.12 214 THR A O 1
ATOM 1565 N N . ASP A 1 215 ? -33.112 -26.612 -8.081 1.00 34.84 215 ASP A N 1
ATOM 1566 C CA . ASP A 1 215 ? -32.017 -27.568 -8.008 1.00 34.84 215 ASP A CA 1
ATOM 1567 C C . ASP A 1 215 ? -31.080 -27.417 -9.215 1.00 34.84 215 ASP A C 1
ATOM 1569 O O . ASP A 1 215 ? -31.525 -27.403 -10.368 1.00 34.84 215 ASP A O 1
ATOM 1573 N N . ARG A 1 216 ? -29.765 -27.380 -8.963 1.00 32.03 216 ARG A N 1
ATOM 1574 C CA . ARG A 1 216 ? -28.755 -27.887 -9.906 1.00 32.03 216 ARG A CA 1
ATOM 1575 C C . ARG A 1 216 ? -27.406 -28.107 -9.219 1.00 32.03 216 ARG A C 1
ATOM 1577 O O . ARG A 1 216 ? -26.521 -27.257 -9.242 1.00 32.03 216 ARG A O 1
ATOM 1584 N N . GLU A 1 217 ? -27.240 -29.297 -8.653 1.00 34.53 217 GLU A N 1
ATOM 1585 C CA . GLU A 1 217 ? -25.927 -29.934 -8.537 1.00 34.53 217 GLU A CA 1
ATOM 1586 C C . GLU A 1 217 ? -25.486 -30.460 -9.914 1.00 34.53 217 GLU A C 1
ATOM 1588 O O . GLU A 1 217 ? -26.318 -30.970 -10.671 1.00 34.53 217 GLU A O 1
ATOM 1593 N N . PRO A 1 218 ? -24.185 -30.420 -10.240 1.00 45.50 218 PRO A N 1
ATOM 1594 C CA . PRO A 1 218 ? -23.612 -31.344 -11.202 1.00 45.50 218 PRO A CA 1
ATOM 1595 C C . PRO A 1 218 ? -22.692 -32.350 -10.502 1.00 45.50 218 PRO A C 1
ATOM 1597 O O . PRO A 1 218 ? -21.653 -32.008 -9.938 1.00 45.50 218 PRO A O 1
ATOM 1600 N N . THR A 1 219 ? -23.074 -33.619 -10.594 1.00 33.69 219 THR A N 1
ATOM 1601 C CA . THR A 1 219 ? -22.215 -34.786 -10.367 1.00 33.69 219 THR A CA 1
ATOM 1602 C C . THR A 1 219 ? -21.206 -34.910 -11.525 1.00 33.69 219 THR A C 1
ATOM 1604 O O . THR A 1 219 ? -21.555 -34.585 -12.663 1.00 33.69 219 THR A O 1
ATOM 1607 N N . PRO A 1 220 ? -19.964 -35.376 -11.290 1.00 46.69 220 PRO A N 1
ATOM 1608 C CA . PRO A 1 220 ? -18.986 -35.588 -12.350 1.00 46.69 220 PRO A CA 1
ATOM 1609 C C . PRO A 1 220 ? -19.123 -37.003 -12.926 1.00 46.69 220 PRO A C 1
ATOM 1611 O O . PRO A 1 220 ? -19.083 -37.981 -12.181 1.00 46.69 220 PRO A O 1
ATOM 1614 N N . GLU A 1 221 ? -19.231 -37.123 -14.250 1.00 32.22 221 GLU A N 1
ATOM 1615 C CA . GLU A 1 221 ? -19.202 -38.415 -14.937 1.00 32.22 221 GLU A CA 1
ATOM 1616 C C . GLU A 1 221 ? -18.079 -38.474 -15.986 1.00 32.22 221 GLU A C 1
ATOM 1618 O O . GLU A 1 221 ? -17.990 -37.673 -16.913 1.00 32.22 221 GLU A O 1
ATOM 1623 N N . ASN A 1 222 ? -17.192 -39.432 -15.729 1.00 33.22 222 ASN A N 1
ATOM 1624 C CA . ASN A 1 222 ? -16.283 -40.184 -16.589 1.00 33.22 222 ASN A CA 1
ATOM 1625 C C . ASN A 1 222 ? -16.253 -39.906 -18.106 1.00 33.22 222 ASN A C 1
ATOM 1627 O O . ASN A 1 222 ? -17.216 -40.147 -18.827 1.00 33.22 222 ASN A O 1
ATOM 1631 N N . ALA A 1 223 ? -15.033 -39.684 -18.605 1.00 32.91 223 ALA A N 1
ATOM 1632 C CA . ALA A 1 223 ? -14.582 -40.245 -19.876 1.00 32.91 223 ALA A CA 1
ATOM 1633 C C . ALA A 1 223 ? -13.150 -40.782 -19.708 1.00 32.91 223 ALA A C 1
ATOM 1635 O O . ALA A 1 223 ? -12.193 -40.026 -19.543 1.00 32.91 223 ALA A O 1
ATOM 1636 N N . ALA A 1 224 ? -13.031 -42.107 -19.720 1.00 33.03 224 ALA A N 1
ATOM 1637 C CA . ALA A 1 224 ? -11.788 -42.842 -19.877 1.00 33.03 224 ALA A CA 1
ATOM 1638 C C . ALA A 1 224 ? -11.723 -43.359 -21.319 1.00 33.03 224 ALA A C 1
ATOM 1640 O O . ALA A 1 224 ? -12.683 -43.980 -21.754 1.00 33.03 224 ALA A O 1
ATOM 1641 N N . GLU A 1 225 ? -10.622 -43.106 -22.034 1.00 31.62 225 GLU A N 1
ATOM 1642 C CA . GLU A 1 225 ? -9.893 -44.088 -22.863 1.00 31.62 225 GLU A CA 1
ATOM 1643 C C . GLU A 1 225 ? -8.804 -43.399 -23.701 1.00 31.62 225 GLU A C 1
ATOM 1645 O O . GLU A 1 225 ? -9.094 -42.664 -24.639 1.00 31.62 225 GLU A O 1
ATOM 1650 N N . ALA A 1 226 ? -7.539 -43.659 -23.350 1.00 35.25 226 ALA A N 1
ATOM 1651 C CA . ALA A 1 226 ? -6.474 -44.075 -24.273 1.00 35.25 226 ALA A CA 1
ATOM 1652 C C . ALA A 1 226 ? -5.161 -44.272 -23.484 1.00 35.25 226 ALA A C 1
ATOM 1654 O O . ALA A 1 226 ? -4.416 -43.336 -23.202 1.00 35.25 226 ALA A O 1
ATOM 1655 N N . ALA A 1 227 ? -4.898 -45.526 -23.118 1.00 33.22 227 ALA A N 1
ATOM 1656 C CA . ALA A 1 227 ? -3.581 -46.062 -22.760 1.00 33.22 227 ALA A CA 1
ATOM 1657 C C . ALA A 1 227 ? -2.706 -46.137 -24.044 1.00 33.22 227 ALA A C 1
ATOM 1659 O O . ALA A 1 227 ? -3.266 -46.185 -25.133 1.00 33.22 227 ALA A O 1
ATOM 1660 N N . THR A 1 228 ? -1.370 -46.222 -24.121 1.00 36.25 228 THR A N 1
ATOM 1661 C CA . THR A 1 228 ? -0.176 -46.412 -23.250 1.00 36.25 228 THR A CA 1
ATOM 1662 C C . THR A 1 228 ? 1.061 -46.176 -24.185 1.00 36.25 228 THR A C 1
ATOM 1664 O O . THR A 1 228 ? 0.837 -45.890 -25.361 1.00 36.25 228 THR A O 1
ATOM 1667 N N . PRO A 1 229 ? 2.346 -46.457 -23.851 1.00 45.19 229 PRO A N 1
ATOM 1668 C CA . PRO A 1 229 ? 3.089 -46.394 -22.585 1.00 45.19 229 PRO A CA 1
ATOM 1669 C C . PRO A 1 229 ? 4.470 -45.680 -22.688 1.00 45.19 229 PRO A C 1
ATOM 1671 O O . PRO A 1 229 ? 5.103 -45.626 -23.737 1.00 45.19 229 PRO A O 1
ATOM 1674 N N . GLY A 1 230 ? 5.007 -45.300 -21.523 1.00 30.39 230 GLY A N 1
ATOM 1675 C CA . GLY A 1 230 ? 6.348 -45.734 -21.100 1.00 30.39 230 GLY A CA 1
ATOM 1676 C C . GLY A 1 230 ? 7.576 -44.924 -21.534 1.00 30.39 230 GLY A C 1
ATOM 1677 O O . GLY A 1 230 ? 8.137 -45.159 -22.600 1.00 30.39 230 GLY A O 1
ATOM 1678 N N . ARG A 1 231 ? 8.126 -44.122 -20.607 1.00 30.09 231 ARG A N 1
ATOM 1679 C CA . ARG A 1 231 ? 9.586 -44.060 -20.407 1.00 30.09 231 ARG A CA 1
ATOM 1680 C C . ARG A 1 231 ? 9.952 -43.523 -19.019 1.00 30.09 231 ARG A C 1
ATOM 1682 O O . ARG A 1 231 ? 9.691 -42.367 -18.704 1.00 30.09 231 ARG A O 1
ATOM 1689 N N . GLU A 1 232 ? 10.558 -44.389 -18.212 1.00 36.12 232 GLU A N 1
ATOM 1690 C CA . GLU A 1 232 ? 11.275 -44.057 -16.976 1.00 36.12 232 GLU A CA 1
ATOM 1691 C C . GLU A 1 232 ? 12.437 -43.085 -17.248 1.00 36.12 232 GLU A C 1
ATOM 1693 O O . GLU A 1 232 ? 13.126 -43.235 -18.263 1.00 36.12 232 GLU A O 1
ATOM 1698 N N . PRO A 1 233 ? 12.758 -42.169 -16.319 1.00 37.12 233 PRO A N 1
ATOM 1699 C CA . PRO A 1 233 ? 14.085 -41.594 -16.224 1.00 37.12 233 PRO A CA 1
ATOM 1700 C C . PRO A 1 233 ? 14.853 -42.293 -15.094 1.00 37.12 233 PRO A C 1
ATOM 1702 O O . PRO A 1 233 ? 14.612 -42.038 -13.915 1.00 37.12 233 PRO A O 1
ATOM 1705 N N . GLN A 1 234 ? 15.798 -43.167 -15.451 1.00 35.72 234 GLN A N 1
ATOM 1706 C CA . GLN A 1 234 ? 16.879 -43.527 -14.534 1.00 35.72 234 GLN A CA 1
ATOM 1707 C C . GLN A 1 234 ? 18.042 -42.519 -14.630 1.00 35.72 234 GLN A C 1
ATOM 1709 O O . GLN A 1 234 ? 18.282 -41.955 -15.702 1.00 35.72 234 GLN A O 1
ATOM 1714 N N . PRO A 1 235 ? 18.763 -42.293 -13.515 1.00 46.28 235 PRO A N 1
ATOM 1715 C CA . PRO A 1 235 ? 19.808 -41.290 -13.380 1.00 46.28 235 PRO A CA 1
ATOM 1716 C C . PRO A 1 235 ? 21.191 -41.855 -13.737 1.00 46.28 235 PRO A C 1
ATOM 1718 O O . PRO A 1 235 ? 21.552 -42.965 -13.357 1.00 46.28 235 PRO A O 1
ATOM 1721 N N . GLY A 1 236 ? 22.006 -41.050 -14.408 1.00 30.81 236 GLY A N 1
ATOM 1722 C CA . GLY A 1 236 ? 23.420 -41.330 -14.658 1.00 30.81 236 GLY A CA 1
ATOM 1723 C C . GLY A 1 236 ? 23.939 -40.389 -15.741 1.00 30.81 236 GLY A C 1
ATOM 1724 O O . GLY A 1 236 ? 23.190 -39.985 -16.617 1.00 30.81 236 GLY A O 1
ATOM 1725 N N . ALA A 1 237 ? 25.182 -39.945 -15.772 1.00 30.70 237 ALA A N 1
ATOM 1726 C CA . ALA A 1 237 ? 26.315 -40.084 -14.885 1.00 30.70 237 ALA A CA 1
ATOM 1727 C C . ALA A 1 237 ? 27.221 -38.875 -15.190 1.00 30.70 237 ALA A C 1
ATOM 1729 O O . ALA A 1 237 ? 27.233 -38.359 -16.308 1.00 30.70 237 ALA A O 1
ATOM 1730 N N . THR A 1 238 ? 27.988 -38.434 -14.203 1.00 37.34 238 THR A N 1
ATOM 1731 C CA . THR A 1 238 ? 29.164 -37.569 -14.373 1.00 37.34 238 THR A CA 1
ATOM 1732 C C . THR A 1 238 ? 30.110 -38.093 -15.462 1.00 37.34 238 THR A C 1
ATOM 1734 O O . THR A 1 238 ? 30.446 -39.278 -15.419 1.00 37.34 238 THR A O 1
ATOM 1737 N N . PRO A 1 239 ? 30.635 -37.249 -16.371 1.00 37.41 239 PRO A N 1
ATOM 1738 C CA . PRO A 1 239 ? 31.802 -37.619 -17.152 1.00 37.41 239 PRO A CA 1
ATOM 1739 C C . PRO A 1 239 ? 33.069 -37.329 -16.342 1.00 37.41 239 PRO A C 1
ATOM 1741 O O . PRO A 1 239 ? 33.514 -36.191 -16.189 1.00 37.41 239 PRO A O 1
ATOM 1744 N N . THR A 1 240 ? 33.632 -38.406 -15.809 1.00 32.16 240 THR A N 1
ATOM 1745 C CA . THR A 1 240 ? 35.006 -38.506 -15.327 1.00 32.16 240 THR A CA 1
ATOM 1746 C C . THR A 1 240 ? 35.969 -38.511 -16.518 1.00 32.16 240 THR A C 1
ATOM 1748 O O . THR A 1 240 ? 35.681 -39.122 -17.542 1.00 32.16 240 THR A O 1
ATOM 1751 N N . ASN A 1 241 ? 37.107 -37.837 -16.333 1.00 34.31 241 ASN A N 1
ATOM 1752 C CA . ASN A 1 241 ? 38.425 -38.052 -16.944 1.00 34.31 241 ASN A CA 1
ATOM 1753 C C . ASN A 1 241 ? 38.520 -38.957 -18.184 1.00 34.31 241 ASN A C 1
ATOM 1755 O O . ASN A 1 241 ? 38.356 -40.171 -18.086 1.00 34.31 241 ASN A O 1
ATOM 1759 N N . VAL A 1 242 ? 39.006 -38.374 -19.285 1.00 32.97 242 VAL A N 1
ATOM 1760 C CA . VAL A 1 242 ? 39.767 -39.112 -20.298 1.00 32.97 242 VAL A CA 1
ATOM 1761 C C . VAL A 1 242 ? 41.186 -38.554 -20.376 1.00 32.97 242 VAL A C 1
ATOM 1763 O O . VAL A 1 242 ? 41.426 -37.386 -20.672 1.00 32.97 242 VAL A O 1
ATOM 1766 N N . ASP A 1 243 ? 42.073 -39.471 -20.028 1.00 31.25 243 ASP A N 1
ATOM 1767 C CA . ASP A 1 243 ? 43.490 -39.655 -20.287 1.00 31.25 243 ASP A CA 1
ATOM 1768 C C . ASP A 1 243 ? 44.309 -38.650 -21.109 1.00 31.25 243 ASP A C 1
ATOM 1770 O O . ASP A 1 243 ? 44.067 -38.327 -22.273 1.00 31.25 243 ASP A O 1
ATOM 1774 N N . LYS A 1 244 ? 45.439 -38.337 -20.465 1.00 40.78 244 LYS A N 1
ATOM 1775 C CA . LYS A 1 244 ? 46.758 -38.043 -21.025 1.00 40.78 244 LYS A CA 1
ATOM 1776 C C . LYS A 1 244 ? 47.057 -38.858 -22.291 1.00 40.78 244 LYS A C 1
ATOM 1778 O O . LYS A 1 244 ? 47.276 -40.065 -22.223 1.00 40.78 244 LYS A O 1
ATOM 1783 N N . ALA A 1 245 ? 47.260 -38.156 -23.401 1.00 31.64 245 ALA A N 1
ATOM 1784 C CA . ALA A 1 245 ? 47.991 -38.662 -24.556 1.00 31.64 245 ALA A CA 1
ATOM 1785 C C . ALA A 1 245 ? 49.165 -37.724 -24.884 1.00 31.64 245 ALA A C 1
ATOM 1787 O O . ALA A 1 245 ? 48.984 -36.623 -25.389 1.00 31.64 245 ALA A O 1
ATOM 1788 N N . ALA A 1 246 ? 50.357 -38.206 -24.528 1.00 33.09 246 ALA A N 1
ATOM 1789 C CA . ALA A 1 246 ? 51.671 -37.978 -25.128 1.00 33.09 246 ALA A CA 1
ATOM 1790 C C . ALA A 1 246 ? 51.963 -36.624 -25.811 1.00 33.09 246 ALA A C 1
ATOM 1792 O O . ALA A 1 246 ? 51.599 -36.371 -26.961 1.00 33.09 246 ALA A O 1
ATOM 1793 N N . GLU A 1 247 ? 52.806 -35.838 -25.141 1.00 32.56 247 GLU A N 1
ATOM 1794 C CA . GLU A 1 247 ? 53.659 -34.823 -25.751 1.00 32.56 247 GLU A CA 1
ATOM 1795 C C . GLU A 1 247 ? 54.502 -35.437 -26.884 1.00 32.56 247 GLU A C 1
ATOM 1797 O O . GLU A 1 247 ? 55.283 -36.368 -26.680 1.00 32.56 247 GLU A O 1
ATOM 1802 N N . ARG A 1 248 ? 54.373 -34.886 -28.095 1.00 36.06 248 ARG A N 1
ATOM 1803 C CA . ARG A 1 248 ? 55.394 -34.992 -29.143 1.00 36.06 248 ARG A CA 1
ATOM 1804 C C . ARG A 1 248 ? 56.076 -33.628 -29.280 1.00 36.06 248 ARG A C 1
ATOM 1806 O O . ARG A 1 248 ? 55.369 -32.632 -29.441 1.00 36.06 248 ARG A O 1
ATOM 1813 N N . PRO A 1 249 ? 57.416 -33.552 -29.261 1.00 39.09 249 PRO A N 1
ATOM 1814 C CA . PRO A 1 249 ? 58.121 -32.292 -29.436 1.00 39.09 249 PRO A CA 1
ATOM 1815 C C . PRO A 1 249 ? 57.960 -31.797 -30.879 1.00 39.09 249 PRO A C 1
ATOM 1817 O O . PRO A 1 249 ? 58.254 -32.505 -31.844 1.00 39.09 249 PRO A O 1
ATOM 1820 N N . ILE A 1 250 ? 57.488 -30.560 -31.026 1.00 39.34 250 ILE A N 1
ATOM 1821 C CA . ILE A 1 250 ? 57.454 -29.849 -32.305 1.00 39.34 250 ILE A CA 1
ATOM 1822 C C . ILE A 1 250 ? 58.892 -29.449 -32.652 1.00 39.34 250 ILE A C 1
ATOM 1824 O O . ILE A 1 250 ? 59.529 -28.681 -31.935 1.00 39.34 250 ILE A O 1
ATOM 1828 N N . SER A 1 251 ? 59.400 -29.988 -33.760 1.00 41.47 251 SER A N 1
ATOM 1829 C CA . SER A 1 251 ? 60.713 -29.660 -34.320 1.00 41.47 251 SER A CA 1
ATOM 1830 C C . SER A 1 251 ? 60.836 -28.155 -34.651 1.00 41.47 251 SER A C 1
ATOM 1832 O O . SER A 1 251 ? 59.922 -27.602 -35.276 1.00 41.47 251 SER A O 1
ATOM 1834 N N . PRO A 1 252 ? 61.976 -27.497 -34.340 1.00 42.94 252 PRO A N 1
ATOM 1835 C CA . PRO A 1 252 ? 62.253 -26.090 -34.670 1.00 42.94 252 PRO A CA 1
ATOM 1836 C C . PRO A 1 252 ? 62.219 -25.751 -36.172 1.00 42.94 252 PRO A C 1
ATOM 1838 O O . PRO A 1 252 ? 62.228 -24.581 -36.545 1.00 42.94 252 PRO A O 1
ATOM 1841 N N . ILE A 1 253 ? 62.156 -26.754 -37.053 1.00 45.53 253 ILE A N 1
ATOM 1842 C CA . ILE A 1 253 ? 62.296 -26.583 -38.507 1.00 45.53 253 ILE A CA 1
ATOM 1843 C C . ILE A 1 253 ? 60.992 -26.099 -39.174 1.00 45.53 253 ILE A C 1
ATOM 1845 O O . ILE A 1 253 ? 61.036 -25.476 -40.235 1.00 45.53 253 ILE A O 1
ATOM 1849 N N . ARG A 1 254 ? 59.827 -26.270 -38.529 1.00 41.56 254 ARG A N 1
ATOM 1850 C CA . ARG A 1 254 ? 58.534 -25.822 -39.090 1.00 41.56 254 ARG A CA 1
ATOM 1851 C C . ARG A 1 254 ? 58.274 -24.316 -38.919 1.00 41.56 254 ARG A C 1
ATOM 1853 O O . ARG A 1 254 ? 57.539 -23.740 -39.709 1.00 41.56 254 ARG A O 1
ATOM 1860 N N . ARG A 1 255 ? 58.935 -23.653 -37.955 1.00 44.50 255 ARG A N 1
ATOM 1861 C CA . ARG A 1 255 ? 58.836 -22.188 -37.764 1.00 44.50 255 ARG A CA 1
ATOM 1862 C C . ARG A 1 255 ? 59.678 -21.380 -38.757 1.00 44.50 255 ARG A C 1
ATOM 1864 O O . ARG A 1 255 ? 59.344 -20.233 -39.022 1.00 44.50 255 ARG A O 1
ATOM 1871 N N . LEU A 1 256 ? 60.730 -21.955 -39.343 1.00 40.50 256 LEU A N 1
ATOM 1872 C CA . LEU A 1 256 ? 61.569 -21.248 -40.324 1.00 40.50 256 LEU A CA 1
ATOM 1873 C C . LEU A 1 256 ? 61.004 -21.302 -41.753 1.00 40.50 256 LEU A C 1
ATOM 1875 O O . LEU A 1 256 ? 61.272 -20.407 -42.549 1.00 40.50 256 LEU A O 1
ATOM 1879 N N . THR A 1 257 ? 60.158 -22.288 -42.066 1.00 39.44 257 THR A N 1
ATOM 1880 C CA . THR A 1 257 ? 59.486 -22.397 -43.373 1.00 39.44 257 THR A CA 1
ATOM 1881 C C . THR A 1 257 ? 58.222 -21.532 -43.476 1.00 39.44 257 THR A C 1
ATOM 1883 O O . THR A 1 257 ? 57.934 -21.024 -44.555 1.00 39.44 257 THR A O 1
ATOM 1886 N N . GLU A 1 258 ? 57.521 -21.256 -42.368 1.00 42.03 258 GLU A N 1
ATOM 1887 C CA . GLU A 1 258 ? 56.413 -20.280 -42.345 1.00 42.03 258 GLU A CA 1
ATOM 1888 C C . GLU A 1 258 ? 56.895 -18.820 -42.392 1.00 42.03 258 GLU A C 1
ATOM 1890 O O . GLU A 1 258 ? 56.245 -17.983 -43.013 1.00 42.03 258 GLU A O 1
ATOM 1895 N N . ILE A 1 259 ? 58.065 -18.505 -41.823 1.00 43.34 259 ILE A N 1
ATOM 1896 C CA . ILE A 1 259 ? 58.626 -17.141 -41.863 1.00 43.34 259 ILE A CA 1
ATOM 1897 C C . ILE A 1 259 ? 59.194 -16.806 -43.258 1.00 43.34 259 ILE A C 1
ATOM 1899 O O . ILE A 1 259 ? 59.055 -15.674 -43.718 1.00 43.34 259 ILE A O 1
ATOM 1903 N N . ALA A 1 260 ? 59.737 -17.788 -43.989 1.00 38.81 260 ALA A N 1
ATOM 1904 C CA . ALA A 1 260 ? 60.201 -17.594 -45.368 1.00 38.81 260 ALA A CA 1
ATOM 1905 C C . ALA A 1 260 ? 59.047 -17.471 -46.390 1.00 38.81 260 ALA A C 1
ATOM 1907 O O . ALA A 1 260 ? 59.162 -16.721 -47.358 1.00 38.81 260 ALA A O 1
ATOM 1908 N N . ALA A 1 261 ? 57.909 -18.136 -46.153 1.00 42.12 261 ALA A N 1
ATOM 1909 C CA . ALA A 1 261 ? 56.723 -18.032 -47.011 1.00 42.12 261 ALA A CA 1
ATOM 1910 C C . ALA A 1 261 ? 55.973 -16.692 -46.855 1.00 42.12 261 ALA A C 1
ATOM 1912 O O . ALA A 1 261 ? 55.310 -16.247 -47.790 1.00 42.12 261 ALA A O 1
ATOM 1913 N N . ILE A 1 262 ? 56.102 -16.020 -45.705 1.00 45.19 262 ILE A N 1
ATOM 1914 C CA . ILE A 1 262 ? 55.519 -14.688 -45.473 1.00 45.19 262 ILE A CA 1
ATOM 1915 C C . ILE A 1 262 ? 56.368 -13.587 -46.139 1.00 45.19 262 ILE A C 1
ATOM 1917 O O . ILE A 1 262 ? 55.803 -12.635 -46.674 1.00 45.19 262 ILE A O 1
ATOM 1921 N N . ALA A 1 263 ? 57.695 -13.748 -46.203 1.00 39.62 263 ALA A N 1
ATOM 1922 C CA . ALA A 1 263 ? 58.598 -12.776 -46.827 1.00 39.62 263 ALA A CA 1
ATOM 1923 C C . ALA A 1 263 ? 58.553 -12.789 -48.374 1.00 39.62 263 ALA A C 1
ATOM 1925 O O . ALA A 1 263 ? 58.605 -11.730 -48.999 1.00 39.62 263 ALA A O 1
ATOM 1926 N N . ASP A 1 264 ? 58.379 -13.955 -49.013 1.00 38.69 264 ASP A N 1
ATOM 1927 C CA . ASP A 1 264 ? 58.314 -14.058 -50.488 1.00 38.69 264 ASP A CA 1
ATOM 1928 C C . ASP A 1 264 ? 56.943 -13.615 -51.064 1.00 38.69 264 ASP A C 1
ATOM 1930 O O . ASP A 1 264 ? 56.824 -13.192 -52.218 1.00 38.69 264 ASP A O 1
ATOM 1934 N N . LEU A 1 265 ? 55.896 -13.604 -50.226 1.00 42.84 265 LEU A N 1
ATOM 1935 C CA . LEU A 1 265 ? 54.576 -13.036 -50.540 1.00 42.84 265 LEU A CA 1
ATOM 1936 C C . LEU A 1 265 ? 54.532 -11.502 -50.417 1.00 42.84 265 LEU A C 1
ATOM 1938 O O . LEU A 1 265 ? 53.692 -10.862 -51.055 1.00 42.84 265 LEU A O 1
ATOM 1942 N N . GLU A 1 266 ? 55.438 -10.890 -49.649 1.00 44.75 266 GLU A N 1
ATOM 1943 C CA . GLU A 1 266 ? 55.544 -9.429 -49.535 1.00 44.75 266 GLU A CA 1
ATOM 1944 C C . GLU A 1 266 ? 56.257 -8.791 -50.740 1.00 44.75 266 GLU A C 1
ATOM 1946 O O . GLU A 1 266 ? 55.884 -7.690 -51.143 1.00 44.75 266 GLU A O 1
ATOM 1951 N N . ALA A 1 267 ? 57.165 -9.509 -51.412 1.00 43.81 267 ALA A N 1
ATOM 1952 C CA . ALA A 1 267 ? 57.871 -9.016 -52.601 1.00 43.81 267 ALA A CA 1
ATOM 1953 C C . ALA A 1 267 ? 57.043 -9.070 -53.909 1.00 43.81 267 ALA A C 1
ATOM 1955 O O . ALA A 1 267 ? 57.312 -8.314 -54.841 1.00 43.81 267 ALA A O 1
ATOM 1956 N N . ARG A 1 268 ? 56.007 -9.924 -53.995 1.00 41.78 268 ARG A N 1
ATOM 1957 C CA . ARG A 1 268 ? 55.151 -10.089 -55.200 1.00 41.78 268 ARG A CA 1
ATOM 1958 C C . ARG A 1 268 ? 53.791 -9.376 -55.131 1.00 41.78 268 ARG A C 1
ATOM 1960 O O . ARG A 1 268 ? 53.023 -9.398 -56.094 1.00 41.78 268 ARG A O 1
ATOM 1967 N N . ARG A 1 269 ? 53.487 -8.709 -54.014 1.00 48.56 269 ARG A N 1
ATOM 1968 C CA . ARG A 1 269 ? 52.214 -8.006 -53.769 1.00 48.56 269 ARG A CA 1
ATOM 1969 C C . ARG A 1 269 ? 51.865 -6.842 -54.714 1.00 48.56 269 ARG A C 1
ATOM 1971 O O . ARG A 1 269 ? 50.676 -6.727 -55.016 1.00 48.56 269 ARG A O 1
ATOM 1978 N N . PRO A 1 270 ? 52.797 -6.009 -55.226 1.00 49.44 270 PRO A N 1
ATOM 1979 C CA . PRO A 1 270 ? 52.392 -4.871 -56.055 1.00 49.44 270 PRO A CA 1
ATOM 1980 C C . PRO A 1 270 ? 51.811 -5.284 -57.422 1.00 49.44 270 PRO A C 1
ATOM 1982 O O . PRO A 1 270 ? 50.958 -4.576 -57.949 1.00 49.44 270 PRO A O 1
ATOM 1985 N N . LEU A 1 271 ? 52.166 -6.460 -57.965 1.00 44.03 271 LEU A N 1
ATOM 1986 C CA . LEU A 1 271 ? 51.630 -6.931 -59.255 1.00 44.03 271 LEU A CA 1
ATOM 1987 C C . LEU A 1 271 ? 50.246 -7.602 -59.152 1.00 44.03 271 LEU A C 1
ATOM 1989 O O . LEU A 1 271 ? 49.411 -7.417 -60.034 1.00 44.03 271 LEU A O 1
ATOM 1993 N N . ALA A 1 272 ? 49.969 -8.359 -58.084 1.00 49.59 272 ALA A N 1
ATOM 1994 C CA . ALA A 1 272 ? 48.680 -9.047 -57.919 1.00 49.59 272 ALA A CA 1
ATOM 1995 C C . ALA A 1 272 ? 47.536 -8.081 -57.552 1.00 49.59 272 ALA A C 1
ATOM 1997 O O . ALA A 1 272 ? 46.404 -8.256 -58.004 1.00 49.59 272 ALA A O 1
ATOM 1998 N N . VAL A 1 273 ? 47.839 -7.022 -56.791 1.00 52.06 273 VAL A N 1
ATOM 1999 C CA . VAL A 1 273 ? 46.885 -5.936 -56.504 1.00 52.06 273 VAL A CA 1
ATOM 2000 C C . VAL A 1 273 ? 46.588 -5.129 -57.775 1.00 52.06 273 VAL A C 1
ATOM 2002 O O . VAL A 1 273 ? 45.435 -4.783 -58.011 1.00 52.06 273 VAL A O 1
ATOM 2005 N N . SER A 1 274 ? 47.583 -4.923 -58.646 1.00 50.50 274 SER A N 1
ATOM 2006 C CA . SER A 1 274 ? 47.420 -4.207 -59.920 1.00 50.50 274 SER A CA 1
ATOM 2007 C C . SER A 1 274 ? 46.514 -4.925 -60.934 1.00 50.50 274 SER A C 1
ATOM 2009 O O . SER A 1 274 ? 45.837 -4.245 -61.697 1.00 50.50 274 SER A O 1
ATOM 2011 N N . LEU A 1 275 ? 46.474 -6.265 -60.957 1.00 47.59 275 LEU A N 1
ATOM 2012 C CA . LEU A 1 275 ? 45.644 -7.048 -61.897 1.00 47.59 275 LEU A CA 1
ATOM 2013 C C . LEU A 1 275 ? 44.209 -7.302 -61.395 1.00 47.59 275 LEU A C 1
ATOM 2015 O O . LEU A 1 275 ? 43.297 -7.459 -62.206 1.00 47.59 275 LEU A O 1
ATOM 2019 N N . ALA A 1 276 ? 43.985 -7.321 -60.076 1.00 52.19 276 ALA A N 1
ATOM 2020 C CA . ALA A 1 276 ? 42.647 -7.431 -59.479 1.00 52.19 276 ALA A CA 1
ATOM 2021 C C . ALA A 1 276 ? 41.922 -6.072 -59.373 1.00 52.19 276 ALA A C 1
ATOM 2023 O O . ALA A 1 276 ? 40.692 -6.021 -59.440 1.00 52.19 276 ALA A O 1
ATOM 2024 N N . ALA A 1 277 ? 42.673 -4.969 -59.254 1.00 54.12 277 ALA A N 1
ATOM 2025 C CA . ALA A 1 277 ? 42.130 -3.614 -59.151 1.00 54.12 277 ALA A CA 1
ATOM 2026 C C . ALA A 1 277 ? 41.280 -3.203 -60.367 1.00 54.12 277 ALA A C 1
ATOM 2028 O O . ALA A 1 277 ? 40.326 -2.443 -60.216 1.00 54.12 277 ALA A O 1
ATOM 2029 N N . ASP A 1 278 ? 41.542 -3.735 -61.563 1.00 56.41 278 ASP A N 1
ATOM 2030 C CA . ASP A 1 278 ? 40.824 -3.300 -62.768 1.00 56.41 278 ASP A CA 1
ATOM 2031 C C . ASP A 1 278 ? 39.340 -3.711 -62.789 1.00 56.41 278 ASP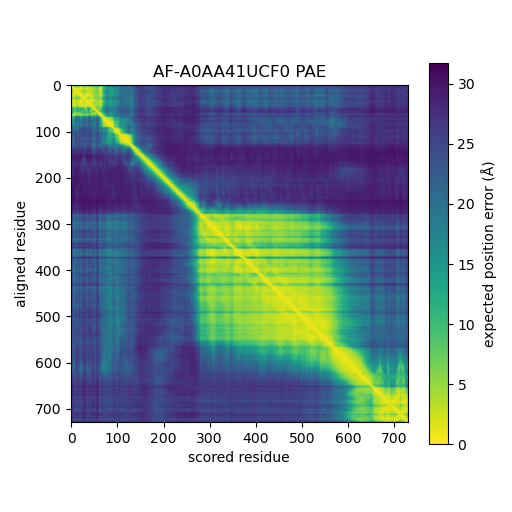 A C 1
ATOM 2033 O O . ASP A 1 278 ? 38.525 -3.045 -63.431 1.00 56.41 278 ASP A O 1
ATOM 2037 N N . ARG A 1 279 ? 38.928 -4.740 -62.029 1.00 63.97 279 ARG A N 1
ATOM 2038 C CA . ARG A 1 279 ? 37.546 -5.265 -62.071 1.00 63.97 279 ARG A CA 1
ATOM 2039 C C . ARG A 1 279 ? 36.687 -4.971 -60.842 1.00 63.97 279 ARG A C 1
ATOM 2041 O O . ARG A 1 279 ? 35.470 -4.935 -60.993 1.00 63.97 279 ARG A O 1
ATOM 2048 N N . ASP A 1 280 ? 37.281 -4.725 -59.674 1.00 81.38 280 ASP A N 1
ATOM 2049 C CA . ASP A 1 280 ? 36.539 -4.475 -58.431 1.00 81.38 280 ASP A CA 1
ATOM 2050 C C . ASP A 1 280 ? 36.797 -3.048 -57.901 1.00 81.38 280 ASP A C 1
ATOM 2052 O O . ASP A 1 280 ? 37.942 -2.724 -57.556 1.00 81.38 280 ASP A O 1
ATOM 2056 N N . PRO A 1 281 ? 35.767 -2.180 -57.818 1.00 80.62 281 PRO A N 1
ATOM 2057 C CA . PRO A 1 281 ? 35.916 -0.811 -57.327 1.00 80.62 281 PRO A CA 1
ATOM 2058 C C . PRO A 1 281 ? 36.459 -0.732 -55.889 1.00 80.62 281 PRO A C 1
ATOM 2060 O O . PRO A 1 281 ? 37.173 0.222 -55.580 1.00 80.62 281 PRO A O 1
ATOM 2063 N N . VAL A 1 282 ? 36.216 -1.732 -55.032 1.00 83.19 282 VAL A N 1
ATOM 2064 C CA . VA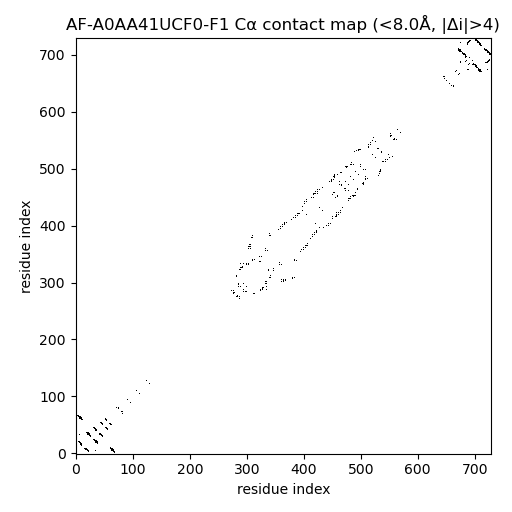L A 1 282 ? 36.744 -1.775 -53.655 1.00 83.19 282 VAL A CA 1
ATOM 2065 C C . VAL A 1 282 ? 38.246 -2.034 -53.641 1.00 83.19 282 VAL A C 1
ATOM 2067 O O . VAL A 1 282 ? 38.980 -1.372 -52.907 1.00 83.19 282 VAL A O 1
ATOM 2070 N N . MET A 1 283 ? 38.738 -2.938 -54.490 1.00 81.75 283 MET A N 1
ATOM 2071 C CA . MET A 1 283 ? 40.178 -3.204 -54.608 1.00 81.75 283 MET A CA 1
ATOM 2072 C C . MET A 1 283 ? 40.921 -2.021 -55.233 1.00 81.75 283 MET A C 1
ATOM 2074 O O . MET A 1 283 ? 42.016 -1.678 -54.786 1.00 81.75 283 MET A O 1
ATOM 2078 N N . ARG A 1 284 ? 40.299 -1.350 -56.213 1.00 80.88 284 ARG A N 1
ATOM 2079 C CA . ARG A 1 284 ? 40.791 -0.100 -56.816 1.00 80.88 284 ARG A CA 1
ATOM 2080 C C . ARG A 1 284 ? 40.909 1.017 -55.772 1.00 80.88 284 ARG A C 1
ATOM 2082 O O . ARG A 1 284 ? 41.920 1.713 -55.713 1.00 80.88 284 ARG A O 1
ATOM 2089 N N . PHE A 1 285 ? 39.902 1.140 -54.909 1.00 81.31 285 PHE A N 1
ATOM 2090 C CA . PHE A 1 285 ? 39.890 2.083 -53.794 1.00 81.31 285 PHE A CA 1
ATOM 2091 C C . PHE A 1 285 ? 40.944 1.763 -52.730 1.00 81.31 285 PHE A C 1
ATOM 2093 O O . PHE A 1 285 ? 41.679 2.661 -52.332 1.00 81.31 285 PHE A O 1
ATOM 2100 N N . LEU A 1 286 ? 41.083 0.502 -52.309 1.00 81.50 286 LEU A N 1
ATOM 2101 C CA . LEU A 1 286 ? 42.099 0.086 -51.334 1.00 81.50 286 LEU A CA 1
ATOM 2102 C C . LEU A 1 286 ? 43.526 0.308 -51.855 1.00 81.50 286 LEU A C 1
ATOM 2104 O O . LEU A 1 286 ? 44.382 0.778 -51.109 1.00 81.50 286 LEU A O 1
ATOM 2108 N N . ALA A 1 287 ? 43.777 0.018 -53.134 1.00 80.19 287 ALA A N 1
ATOM 2109 C CA . ALA A 1 287 ? 45.065 0.277 -53.771 1.00 80.19 287 ALA A CA 1
ATOM 2110 C C . ALA A 1 287 ? 45.380 1.781 -53.819 1.00 80.19 287 ALA A C 1
ATOM 2112 O O . ALA A 1 287 ? 46.470 2.185 -53.420 1.00 80.19 287 ALA A O 1
ATOM 2113 N N . GLY A 1 288 ? 44.411 2.611 -54.226 1.00 77.19 288 GLY A N 1
ATOM 2114 C CA . GLY A 1 288 ? 44.564 4.069 -54.224 1.00 77.19 288 GLY A CA 1
ATOM 2115 C C . GLY A 1 288 ? 44.735 4.657 -52.819 1.00 77.19 288 GLY A C 1
ATOM 2116 O O . GLY A 1 288 ? 45.458 5.638 -52.646 1.00 77.19 288 GLY A O 1
ATOM 2117 N N . ALA A 1 289 ? 44.098 4.051 -51.811 1.00 77.25 289 ALA A N 1
ATOM 2118 C CA . ALA A 1 289 ? 44.159 4.486 -50.419 1.00 77.25 289 ALA A CA 1
ATOM 2119 C C . ALA A 1 289 ? 45.548 4.253 -49.816 1.00 77.25 289 ALA A C 1
ATOM 2121 O O . ALA A 1 289 ? 46.050 5.098 -49.082 1.00 77.25 289 ALA A O 1
ATOM 2122 N N . LEU A 1 290 ? 46.199 3.145 -50.180 1.00 77.75 290 LEU A N 1
ATOM 2123 C CA . LEU A 1 290 ? 47.578 2.848 -49.783 1.00 77.75 290 LEU A CA 1
ATOM 2124 C C . LEU A 1 290 ? 48.605 3.808 -50.406 1.00 77.75 290 LEU A C 1
ATOM 2126 O O . LEU A 1 290 ? 49.695 3.954 -49.860 1.00 77.75 290 LEU A O 1
ATOM 2130 N N . THR A 1 291 ? 48.268 4.463 -51.521 1.00 80.31 291 THR A N 1
ATOM 2131 C CA . THR A 1 291 ? 49.130 5.444 -52.203 1.00 80.31 291 THR A CA 1
ATOM 2132 C C . THR A 1 291 ? 48.713 6.901 -51.967 1.00 80.31 291 THR A C 1
ATOM 2134 O O . THR A 1 291 ? 49.255 7.780 -52.630 1.00 80.31 291 THR A O 1
ATOM 2137 N N . ASP A 1 292 ? 47.728 7.159 -51.094 1.00 81.38 292 ASP A N 1
ATOM 2138 C CA . ASP A 1 292 ? 47.102 8.478 -50.854 1.00 81.38 292 ASP A CA 1
ATOM 2139 C C . ASP A 1 292 ? 46.672 9.209 -52.149 1.00 81.38 292 ASP A C 1
ATOM 2141 O O . ASP A 1 292 ? 46.693 10.432 -52.244 1.00 81.38 292 ASP A O 1
ATOM 2145 N N . ASN A 1 293 ? 46.279 8.447 -53.177 1.00 83.12 293 ASN A N 1
ATOM 2146 C CA . ASN A 1 293 ? 45.884 8.958 -54.495 1.00 83.12 293 ASN A CA 1
ATOM 2147 C C . ASN A 1 293 ? 44.577 8.299 -54.951 1.00 83.12 293 ASN A C 1
ATOM 2149 O O . ASN A 1 293 ? 44.498 7.666 -56.005 1.00 83.12 293 ASN A O 1
ATOM 2153 N N . VAL A 1 294 ? 43.545 8.381 -54.108 1.00 80.81 294 VAL A N 1
ATOM 2154 C CA . VAL A 1 294 ? 42.217 7.865 -54.451 1.00 80.81 294 VAL A CA 1
ATOM 2155 C C . VAL A 1 294 ? 41.460 8.919 -55.261 1.00 80.81 294 VAL A C 1
ATOM 2157 O O . VAL A 1 294 ? 41.214 10.013 -54.742 1.00 80.81 294 VAL A O 1
ATOM 2160 N N . PRO A 1 295 ? 41.008 8.620 -56.494 1.00 86.50 295 PRO A N 1
ATOM 2161 C CA . PRO A 1 295 ? 40.190 9.555 -57.253 1.00 86.50 295 PRO A CA 1
ATOM 2162 C C . PRO A 1 295 ? 38.906 9.900 -56.490 1.00 86.50 295 PRO A C 1
ATOM 2164 O O . PRO A 1 295 ? 38.153 9.006 -56.097 1.00 86.50 295 PRO A O 1
ATOM 2167 N N . ALA A 1 296 ? 38.610 11.192 -56.329 1.00 83.62 296 ALA A N 1
ATOM 2168 C CA . ALA A 1 296 ? 37.435 11.659 -55.585 1.00 83.62 296 ALA A CA 1
ATOM 2169 C C . ALA A 1 296 ? 36.111 11.062 -56.105 1.00 83.62 296 ALA A C 1
ATOM 2171 O O . ALA A 1 296 ? 35.196 10.815 -55.322 1.00 83.62 296 ALA A O 1
ATOM 2172 N N . ALA A 1 297 ? 36.026 10.778 -57.410 1.00 85.56 297 ALA A N 1
ATOM 2173 C CA . ALA A 1 297 ? 34.877 10.112 -58.021 1.00 85.56 297 ALA A CA 1
ATOM 2174 C C . ALA A 1 297 ? 34.651 8.694 -57.464 1.00 85.56 297 ALA A C 1
ATOM 2176 O O . ALA A 1 297 ? 33.522 8.362 -57.119 1.00 85.56 297 ALA A O 1
ATOM 2177 N N . VAL A 1 298 ? 35.719 7.904 -57.297 1.00 85.81 298 VAL A N 1
ATOM 2178 C CA . VAL A 1 298 ? 35.654 6.536 -56.747 1.00 85.81 298 VAL A CA 1
ATOM 2179 C C . VAL A 1 298 ? 35.270 6.573 -55.268 1.00 85.81 298 VAL A C 1
ATOM 2181 O O . VAL A 1 298 ? 34.425 5.798 -54.830 1.00 85.81 298 VAL A O 1
ATOM 2184 N N . VAL A 1 299 ? 35.832 7.517 -54.501 1.00 86.50 299 VAL A N 1
ATOM 2185 C CA . VAL A 1 299 ? 35.448 7.717 -53.092 1.00 86.50 299 VAL A CA 1
ATOM 2186 C C . VAL A 1 299 ? 33.965 8.051 -52.981 1.00 86.50 299 VAL A C 1
ATOM 2188 O O . VAL A 1 299 ? 33.269 7.470 -52.157 1.00 86.50 299 VAL A O 1
ATOM 2191 N N . LYS A 1 300 ? 33.471 8.974 -53.813 1.00 88.50 300 LYS A N 1
ATOM 2192 C CA . LYS A 1 300 ? 32.071 9.404 -53.797 1.00 88.50 300 LYS A CA 1
ATOM 2193 C C . LYS A 1 300 ? 31.118 8.288 -54.229 1.00 88.50 300 LYS A C 1
ATOM 2195 O O . LYS A 1 300 ? 30.039 8.180 -53.657 1.00 88.50 300 LYS A O 1
ATOM 2200 N N . GLU A 1 301 ? 31.514 7.470 -55.204 1.00 89.62 301 GLU A N 1
ATOM 2201 C CA . GLU A 1 301 ? 30.754 6.299 -55.652 1.00 89.62 301 GLU A CA 1
ATOM 2202 C C . GLU A 1 301 ? 30.595 5.273 -54.522 1.00 89.62 301 GLU A C 1
ATOM 2204 O O . GLU A 1 301 ? 29.471 4.900 -54.187 1.00 89.62 301 GLU A O 1
ATOM 2209 N N . LEU A 1 302 ? 31.698 4.887 -53.873 1.00 88.31 302 LEU A N 1
ATOM 2210 C CA . LEU A 1 302 ? 31.678 3.929 -52.763 1.00 88.31 302 LEU A CA 1
ATOM 2211 C C . LEU A 1 302 ? 30.983 4.494 -51.517 1.00 88.31 302 LEU A C 1
ATOM 2213 O O . LEU A 1 302 ? 30.165 3.823 -50.891 1.00 88.31 302 LEU A O 1
ATOM 2217 N N . ALA A 1 303 ? 31.227 5.764 -51.190 1.00 89.81 303 ALA A N 1
ATOM 2218 C CA . ALA A 1 303 ? 30.541 6.451 -50.100 1.00 89.81 303 ALA A CA 1
ATOM 2219 C C . ALA A 1 303 ? 29.044 6.680 -50.369 1.00 89.81 303 ALA A C 1
ATOM 2221 O O . ALA A 1 303 ? 28.313 6.975 -49.430 1.00 89.81 303 ALA A O 1
ATOM 2222 N N . GLY A 1 304 ? 28.582 6.558 -51.620 1.00 90.31 304 GLY A N 1
ATOM 2223 C CA . GLY A 1 304 ? 27.161 6.567 -51.980 1.00 90.31 304 GLY A CA 1
ATOM 2224 C C . GLY A 1 304 ? 26.445 5.240 -51.704 1.00 90.31 304 GLY A C 1
ATOM 2225 O O . GLY A 1 304 ? 25.218 5.212 -51.672 1.00 90.31 304 GLY A O 1
ATOM 2226 N N . LYS A 1 305 ? 27.194 4.147 -51.493 1.00 92.88 305 LYS A N 1
ATOM 2227 C CA . LYS A 1 305 ? 26.683 2.834 -51.059 1.00 92.88 305 LYS A CA 1
ATOM 2228 C C . LYS A 1 305 ? 27.556 2.265 -49.932 1.00 92.88 305 LYS A C 1
ATOM 2230 O O . LYS A 1 305 ? 28.266 1.269 -50.127 1.00 92.88 305 LYS A O 1
ATOM 2235 N N . PRO A 1 306 ? 27.597 2.943 -48.773 1.00 92.31 306 PRO A N 1
ATOM 2236 C CA . PRO A 1 306 ? 28.514 2.608 -47.693 1.00 92.31 306 PRO A CA 1
ATOM 2237 C C . PRO A 1 306 ? 28.297 1.199 -47.129 1.00 92.31 306 PRO A C 1
ATOM 2239 O O . PRO A 1 306 ? 29.279 0.531 -46.821 1.00 92.31 306 PRO A O 1
ATOM 2242 N N . LEU A 1 307 ? 27.061 0.703 -47.023 1.00 92.19 307 LEU A N 1
ATOM 2243 C CA . LEU A 1 307 ? 26.792 -0.635 -46.490 1.00 92.19 307 LEU A CA 1
ATOM 2244 C C . LEU A 1 307 ? 27.201 -1.733 -47.467 1.00 92.19 307 LEU A C 1
ATOM 2246 O O . LEU A 1 307 ? 27.844 -2.693 -47.045 1.00 92.19 307 LEU A O 1
ATOM 2250 N N . ALA A 1 308 ? 26.884 -1.599 -48.758 1.00 91.38 308 ALA A N 1
ATOM 2251 C CA . ALA A 1 308 ? 27.392 -2.515 -49.775 1.00 91.38 308 ALA A CA 1
ATOM 2252 C C . ALA A 1 308 ? 28.927 -2.511 -49.814 1.00 91.38 308 ALA A C 1
ATOM 2254 O O . ALA A 1 308 ? 29.542 -3.569 -49.929 1.00 91.38 308 ALA A O 1
ATOM 2255 N N . THR A 1 309 ? 29.546 -1.338 -49.655 1.00 91.62 309 THR A N 1
ATOM 2256 C CA . THR A 1 309 ? 31.006 -1.212 -49.608 1.00 91.62 309 THR A CA 1
ATOM 2257 C C . THR A 1 309 ? 31.598 -1.908 -48.381 1.00 91.62 309 THR A C 1
ATOM 2259 O O . THR A 1 309 ? 32.561 -2.658 -48.514 1.00 91.62 309 THR A O 1
ATOM 2262 N N . ILE A 1 310 ? 31.019 -1.714 -47.191 1.00 90.88 310 ILE A N 1
ATOM 2263 C CA . ILE A 1 310 ? 31.451 -2.393 -45.957 1.00 90.88 310 ILE A CA 1
ATOM 2264 C C . ILE A 1 310 ? 31.291 -3.910 -46.088 1.00 90.88 310 ILE A C 1
ATOM 2266 O O . ILE A 1 310 ? 32.180 -4.656 -45.683 1.00 90.88 310 ILE A O 1
ATOM 2270 N N . ASP A 1 311 ? 30.186 -4.375 -46.673 1.00 90.12 311 ASP A N 1
ATOM 2271 C CA . ASP A 1 311 ? 29.942 -5.801 -46.891 1.00 90.12 311 ASP A CA 1
ATOM 2272 C C . ASP A 1 311 ? 30.997 -6.414 -47.823 1.00 90.12 311 ASP A C 1
ATOM 2274 O O . ASP A 1 311 ? 31.610 -7.427 -47.488 1.00 90.12 311 ASP A O 1
ATOM 2278 N N . GLN A 1 312 ? 31.307 -5.738 -48.934 1.00 89.50 312 GLN A N 1
ATOM 2279 C CA . GLN A 1 312 ? 32.378 -6.134 -49.854 1.00 89.50 312 GLN A CA 1
ATOM 2280 C C . GLN A 1 312 ? 33.758 -6.118 -49.175 1.00 89.50 312 GLN A C 1
ATOM 2282 O O . GLN A 1 312 ? 34.549 -7.047 -49.342 1.00 89.50 312 GLN A O 1
ATOM 2287 N N . MET A 1 313 ? 34.039 -5.106 -48.348 1.00 88.44 313 MET A N 1
ATOM 2288 C CA . MET A 1 313 ? 35.289 -5.005 -47.586 1.00 88.44 313 MET A CA 1
ATOM 2289 C C . MET A 1 313 ? 35.402 -6.038 -46.463 1.00 88.44 313 MET A C 1
ATOM 2291 O O . MET A 1 313 ? 36.516 -6.351 -46.050 1.00 88.44 313 MET A O 1
ATOM 2295 N N . SER A 1 314 ? 34.296 -6.615 -45.990 1.00 85.56 314 SER A N 1
ATOM 2296 C CA . SER A 1 314 ? 34.323 -7.631 -44.930 1.00 85.56 314 SER A CA 1
ATOM 2297 C C . SER A 1 314 ? 35.046 -8.925 -45.343 1.00 85.56 314 SER A C 1
ATOM 2299 O O . SER A 1 314 ? 35.493 -9.681 -44.479 1.00 85.56 314 SER A O 1
ATOM 2301 N N . GLY A 1 315 ? 35.207 -9.162 -46.653 1.00 84.00 315 GLY A N 1
ATOM 2302 C CA . GLY A 1 315 ? 36.028 -10.240 -47.212 1.00 84.00 315 GLY A CA 1
ATOM 2303 C C . GLY A 1 315 ? 37.530 -9.929 -47.279 1.00 84.00 315 GLY A C 1
ATOM 2304 O O . GLY A 1 315 ? 38.330 -10.819 -47.572 1.00 84.00 315 GLY A O 1
ATOM 2305 N N . VAL A 1 316 ? 37.937 -8.686 -47.008 1.00 87.38 316 VAL A N 1
ATOM 2306 C CA . VAL A 1 316 ? 39.334 -8.236 -47.045 1.00 87.38 316 VAL A CA 1
ATOM 2307 C C . VAL A 1 316 ? 39.965 -8.373 -45.658 1.00 87.38 316 VAL A C 1
ATOM 2309 O O . VAL A 1 316 ? 39.331 -8.148 -44.630 1.00 87.38 316 VAL A O 1
ATOM 2312 N N . SER A 1 317 ? 41.252 -8.737 -45.604 1.00 86.56 317 SER A N 1
ATOM 2313 C CA . SER A 1 317 ? 41.982 -8.837 -44.335 1.00 86.56 317 SER A CA 1
ATOM 2314 C C . SER A 1 317 ? 41.962 -7.509 -43.570 1.00 86.56 317 SER A C 1
ATOM 2316 O O . SER A 1 317 ? 42.378 -6.475 -44.094 1.00 86.56 317 SER A O 1
ATOM 2318 N N . ALA A 1 318 ? 41.581 -7.563 -42.292 1.00 84.69 318 ALA A N 1
ATOM 2319 C CA . ALA A 1 318 ? 41.556 -6.424 -41.373 1.00 84.69 318 ALA A CA 1
ATOM 2320 C C . ALA A 1 318 ? 42.851 -5.598 -41.373 1.00 84.69 318 ALA A C 1
ATOM 2322 O O . ALA A 1 318 ? 42.812 -4.373 -41.302 1.00 84.69 318 ALA A O 1
ATOM 2323 N N . LYS A 1 319 ? 44.008 -6.269 -41.496 1.00 83.75 319 LYS A N 1
ATOM 2324 C CA . LYS A 1 319 ? 45.323 -5.616 -41.549 1.00 83.75 319 LYS A CA 1
ATOM 2325 C C . LYS A 1 319 ? 45.443 -4.709 -42.775 1.00 83.75 319 LYS A C 1
ATOM 2327 O O . LYS A 1 319 ? 45.961 -3.610 -42.656 1.00 83.75 319 LYS A O 1
ATOM 2332 N N . VAL A 1 320 ? 44.929 -5.143 -43.928 1.00 85.69 320 VAL A N 1
ATOM 2333 C CA . VAL A 1 320 ? 44.965 -4.368 -45.179 1.00 85.69 320 VAL A CA 1
ATOM 2334 C C . VAL A 1 320 ? 44.077 -3.130 -45.071 1.00 85.69 320 VAL A C 1
ATOM 2336 O O . VAL A 1 320 ? 44.523 -2.037 -45.410 1.00 85.69 320 VAL A O 1
ATOM 2339 N N . VAL A 1 321 ? 42.860 -3.281 -44.540 1.00 84.88 321 VAL A N 1
ATOM 2340 C CA . VAL A 1 321 ? 41.929 -2.157 -44.343 1.00 84.88 321 VAL A CA 1
ATOM 2341 C C . VAL A 1 321 ? 42.496 -1.145 -43.341 1.00 84.88 321 VAL A C 1
ATOM 2343 O O . VAL A 1 321 ? 42.462 0.055 -43.599 1.00 84.88 321 VAL A O 1
ATOM 2346 N N . ALA A 1 322 ? 43.099 -1.612 -42.242 1.00 82.00 322 ALA A N 1
ATOM 2347 C CA . ALA A 1 322 ? 43.738 -0.748 -41.251 1.00 82.00 322 ALA A CA 1
ATOM 2348 C C . ALA A 1 322 ? 44.948 0.013 -41.823 1.00 82.00 322 ALA A C 1
ATOM 2350 O O . ALA A 1 322 ? 45.068 1.219 -41.604 1.00 82.00 322 ALA A O 1
ATOM 2351 N N . THR A 1 323 ? 45.816 -0.659 -42.593 1.00 84.44 323 THR A N 1
ATOM 2352 C CA . THR A 1 323 ? 46.955 -0.007 -43.261 1.00 84.44 323 THR A CA 1
ATOM 2353 C C . THR A 1 323 ? 46.479 1.047 -44.262 1.00 84.44 323 THR A C 1
ATOM 2355 O O . THR A 1 323 ? 46.996 2.164 -44.258 1.00 84.44 323 THR A O 1
ATOM 2358 N N . ALA A 1 324 ? 45.445 0.747 -45.053 1.00 83.88 324 ALA A N 1
ATOM 2359 C CA . ALA A 1 324 ? 44.838 1.719 -45.960 1.00 83.88 324 ALA A CA 1
ATOM 2360 C C . ALA A 1 324 ? 44.240 2.918 -45.198 1.00 83.88 324 ALA A C 1
ATOM 2362 O O . ALA A 1 324 ? 44.491 4.063 -45.563 1.00 83.88 324 ALA A O 1
ATOM 2363 N N . ALA A 1 325 ? 43.521 2.687 -44.093 1.00 82.94 325 ALA A N 1
ATOM 2364 C CA . ALA A 1 325 ? 42.922 3.752 -43.281 1.00 82.94 325 ALA A CA 1
ATOM 2365 C C . ALA A 1 325 ? 43.960 4.721 -42.680 1.00 82.94 325 ALA A C 1
ATOM 2367 O O . ALA A 1 325 ? 43.668 5.910 -42.507 1.00 82.94 325 ALA A O 1
ATOM 2368 N N . SER A 1 326 ? 45.154 4.211 -42.348 1.00 80.69 326 SER A N 1
ATOM 2369 C CA . SER A 1 326 ? 46.276 5.017 -41.852 1.00 80.69 326 SER A CA 1
ATOM 2370 C C . SER A 1 326 ? 47.037 5.764 -42.949 1.00 80.69 326 SER A C 1
ATOM 2372 O O . SER A 1 326 ? 47.637 6.793 -42.657 1.00 80.69 326 SER A O 1
ATOM 2374 N N . ALA A 1 327 ? 47.014 5.260 -44.186 1.00 83.94 327 ALA A N 1
ATOM 2375 C CA . ALA A 1 327 ? 47.714 5.860 -45.321 1.00 83.94 327 ALA A CA 1
ATOM 2376 C C . ALA A 1 327 ? 46.933 7.025 -45.953 1.00 83.94 327 ALA A C 1
ATOM 2378 O O . ALA A 1 327 ? 47.544 7.953 -46.475 1.00 83.94 327 ALA A O 1
ATOM 2379 N N . VAL A 1 328 ? 45.597 7.016 -45.866 1.00 83.44 328 VAL A N 1
ATOM 2380 C CA . VAL A 1 328 ? 44.759 8.114 -46.371 1.00 83.44 328 VAL A CA 1
ATOM 2381 C C . VAL A 1 328 ? 44.848 9.319 -45.435 1.00 83.44 328 VAL A C 1
ATOM 2383 O O . VAL A 1 328 ? 44.267 9.323 -44.342 1.00 83.44 328 VAL A O 1
ATOM 2386 N N . SER A 1 329 ? 45.555 10.355 -45.884 1.00 77.75 329 SER A N 1
ATOM 2387 C CA . SER A 1 329 ? 45.748 11.604 -45.138 1.00 77.75 329 SER A CA 1
ATOM 2388 C C . SER A 1 329 ? 44.948 12.771 -45.724 1.00 77.75 329 SER A C 1
ATOM 2390 O O . SER A 1 329 ? 44.529 13.661 -44.987 1.00 77.75 329 SER A O 1
ATOM 2392 N N . SER A 1 330 ? 44.676 12.731 -47.032 1.00 79.69 330 SER A N 1
ATOM 2393 C CA . SER A 1 330 ? 44.168 13.868 -47.810 1.00 79.69 330 SER A CA 1
ATOM 2394 C C . SER A 1 330 ? 42.645 13.896 -48.017 1.00 79.69 330 SER A C 1
ATOM 2396 O O . SER A 1 330 ? 42.090 14.932 -48.382 1.00 79.69 330 SER A O 1
ATOM 2398 N N . ASN A 1 331 ? 41.946 12.775 -47.792 1.00 83.94 331 ASN A N 1
ATOM 2399 C CA . ASN A 1 331 ? 40.517 12.638 -48.085 1.00 83.94 331 ASN A CA 1
ATOM 2400 C C . ASN A 1 331 ? 39.735 12.062 -46.898 1.00 83.94 331 ASN A C 1
ATOM 2402 O O . ASN A 1 331 ? 39.663 10.845 -46.713 1.00 83.94 331 ASN A O 1
ATOM 2406 N N . ASP A 1 332 ? 39.095 12.942 -46.127 1.00 85.44 332 ASP A N 1
ATOM 2407 C CA . ASP A 1 332 ? 38.329 12.575 -44.931 1.00 85.44 332 ASP A CA 1
ATOM 2408 C C . ASP A 1 332 ? 37.230 11.541 -45.202 1.00 85.44 332 ASP A C 1
ATOM 2410 O O . ASP A 1 332 ? 37.006 10.655 -44.380 1.00 85.44 332 ASP A O 1
ATOM 2414 N N . LEU A 1 333 ? 36.572 11.598 -46.364 1.00 84.19 333 LEU A N 1
ATOM 2415 C CA . LEU A 1 333 ? 35.488 10.678 -46.707 1.00 84.19 333 LEU A CA 1
ATOM 2416 C C . LEU A 1 333 ? 36.003 9.256 -46.952 1.00 84.19 333 LEU A C 1
ATOM 2418 O O 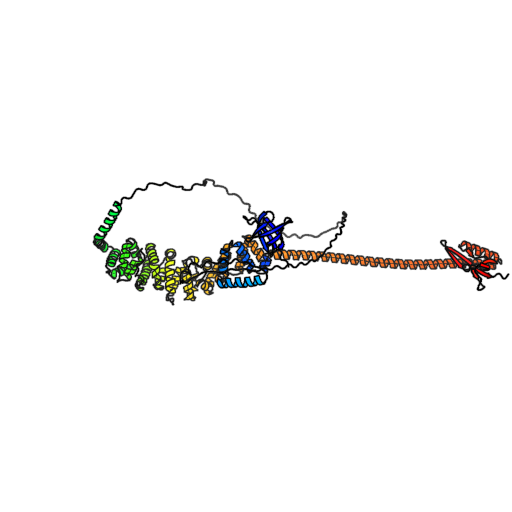. LEU A 1 333 ? 35.446 8.297 -46.417 1.00 84.19 333 LEU A O 1
ATOM 2422 N N . ALA A 1 334 ? 37.096 9.118 -47.707 1.00 83.44 334 ALA A N 1
ATOM 2423 C CA . ALA A 1 334 ? 37.754 7.829 -47.919 1.00 83.44 334 ALA A CA 1
ATOM 2424 C C . ALA A 1 334 ? 38.264 7.252 -46.596 1.00 83.44 334 ALA A C 1
ATOM 2426 O O . ALA A 1 334 ? 38.106 6.064 -46.309 1.00 83.44 334 ALA A O 1
ATOM 2427 N N . ALA A 1 335 ? 38.833 8.117 -45.764 1.00 82.75 335 ALA A N 1
ATOM 2428 C CA . ALA A 1 335 ? 39.414 7.725 -44.502 1.00 82.75 335 ALA A CA 1
ATOM 2429 C C . ALA A 1 335 ? 38.346 7.305 -43.471 1.00 82.75 335 ALA A C 1
ATOM 2431 O O . ALA A 1 335 ? 38.580 6.367 -42.710 1.00 82.75 335 ALA A O 1
ATOM 2432 N N . MET A 1 336 ? 37.166 7.938 -43.473 1.00 83.62 336 MET A N 1
ATOM 2433 C CA . MET A 1 336 ? 36.018 7.518 -42.660 1.00 83.62 336 MET A CA 1
ATOM 2434 C C . MET A 1 336 ? 35.381 6.222 -43.173 1.00 83.62 336 MET A C 1
ATOM 2436 O O . MET A 1 336 ? 35.051 5.355 -42.369 1.00 83.62 336 MET A O 1
ATOM 2440 N N . LEU A 1 337 ? 35.261 6.035 -44.490 1.00 84.19 337 LEU A N 1
ATOM 2441 C CA . LEU A 1 337 ? 34.733 4.794 -45.068 1.00 84.19 337 LEU A CA 1
ATOM 2442 C C . LEU A 1 337 ? 35.602 3.580 -44.690 1.00 84.19 337 LEU A C 1
ATOM 2444 O O . LEU A 1 337 ? 35.085 2.556 -44.247 1.00 84.19 337 LEU A O 1
ATOM 2448 N N . LEU A 1 338 ? 36.929 3.725 -44.780 1.00 82.56 338 LEU A N 1
ATOM 2449 C CA . LEU A 1 338 ? 37.894 2.699 -44.365 1.00 82.56 338 LEU A CA 1
ATOM 2450 C C . LEU A 1 338 ? 37.888 2.453 -42.857 1.00 82.56 338 LEU A C 1
ATOM 2452 O O . LEU A 1 338 ? 38.025 1.314 -42.416 1.00 82.56 338 LEU A O 1
ATOM 2456 N N . LEU A 1 339 ? 37.725 3.512 -42.061 1.00 83.06 339 LEU A N 1
ATOM 2457 C CA . LEU A 1 339 ? 37.645 3.396 -40.610 1.00 83.06 339 LEU A CA 1
ATOM 2458 C C . LEU A 1 339 ? 36.455 2.537 -40.185 1.00 83.06 339 LEU A C 1
ATOM 2460 O O . LEU A 1 339 ? 36.594 1.671 -39.327 1.00 83.06 339 LEU A O 1
ATOM 2464 N N . VAL A 1 340 ? 35.299 2.773 -40.800 1.00 82.88 340 VAL A N 1
ATOM 2465 C CA . VAL A 1 340 ? 34.063 2.069 -40.467 1.00 82.88 340 VAL A CA 1
ATOM 2466 C C . VAL A 1 340 ? 34.066 0.628 -40.993 1.00 82.88 340 VAL A C 1
ATOM 2468 O O . VAL A 1 340 ? 33.503 -0.257 -40.353 1.00 82.88 340 VAL A O 1
ATOM 2471 N N . ALA A 1 341 ? 34.745 0.369 -42.114 1.00 84.56 341 ALA A N 1
ATOM 2472 C CA . ALA A 1 341 ? 34.938 -0.980 -42.645 1.00 84.56 341 ALA A CA 1
ATOM 2473 C C . ALA A 1 341 ? 36.012 -1.797 -41.896 1.00 84.56 341 ALA A C 1
ATOM 2475 O O . ALA A 1 341 ? 36.038 -3.024 -42.005 1.00 84.56 341 ALA A O 1
ATOM 2476 N N . SER A 1 342 ? 36.910 -1.150 -41.144 1.00 81.38 342 SER A N 1
ATOM 2477 C CA . SER A 1 342 ? 37.977 -1.842 -40.416 1.00 81.38 342 SER A CA 1
ATOM 2478 C C . SER A 1 342 ? 37.442 -2.602 -39.202 1.00 81.38 342 SER A C 1
ATOM 2480 O O . SER A 1 342 ? 36.693 -2.075 -38.379 1.00 81.38 342 SER A O 1
ATOM 2482 N N . THR A 1 343 ? 37.902 -3.842 -39.021 1.00 75.94 343 THR A N 1
ATOM 2483 C CA . THR A 1 343 ? 37.632 -4.616 -37.801 1.00 75.94 343 THR A CA 1
ATOM 2484 C C . THR A 1 343 ? 38.661 -4.363 -36.690 1.00 75.94 343 THR A C 1
ATOM 2486 O O . THR A 1 343 ? 38.510 -4.909 -35.593 1.00 75.94 343 THR A O 1
ATOM 2489 N N . SER A 1 344 ? 39.707 -3.561 -36.933 1.00 74.88 344 SER A N 1
ATOM 2490 C CA . SER A 1 344 ? 40.702 -3.186 -35.915 1.00 74.88 344 SER A CA 1
ATOM 2491 C C . SER A 1 344 ? 40.228 -2.008 -35.059 1.00 74.88 344 SER A C 1
ATOM 2493 O O . SER A 1 344 ? 39.295 -1.296 -35.428 1.00 74.88 344 SER A O 1
ATOM 2495 N N . GLU A 1 345 ? 40.874 -1.778 -33.914 1.00 72.81 345 GLU A N 1
ATOM 2496 C CA . GLU A 1 345 ? 40.726 -0.510 -33.188 1.00 72.81 345 GLU A CA 1
ATOM 2497 C C . GLU A 1 345 ? 41.049 0.673 -34.113 1.00 72.81 345 GLU A C 1
ATOM 2499 O O . GLU A 1 345 ? 41.903 0.567 -35.004 1.00 72.81 345 GLU A O 1
ATOM 2504 N N . ALA A 1 346 ? 40.327 1.782 -33.927 1.00 67.06 346 ALA A N 1
ATOM 2505 C CA . ALA A 1 346 ? 40.509 2.993 -34.713 1.00 67.06 346 ALA A CA 1
ATOM 2506 C C . ALA A 1 346 ? 41.971 3.477 -34.603 1.00 67.06 346 ALA A C 1
ATOM 2508 O O . ALA A 1 346 ? 42.479 3.607 -33.485 1.00 67.06 346 ALA A O 1
ATOM 2509 N N . PRO A 1 347 ? 42.663 3.766 -35.722 1.00 67.62 347 PRO A N 1
ATOM 2510 C CA . PRO A 1 347 ? 44.015 4.297 -35.666 1.00 67.62 347 PRO A CA 1
ATOM 2511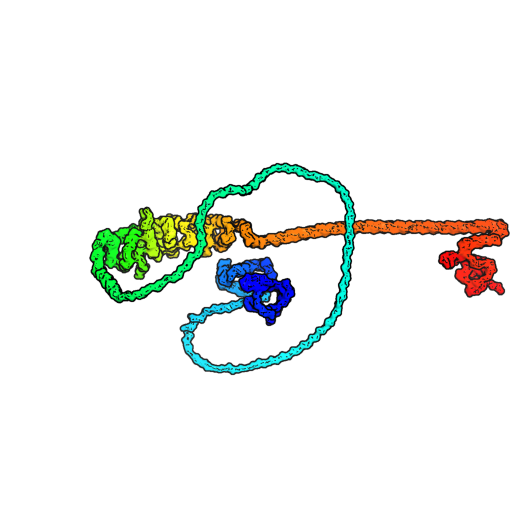 C C . PRO A 1 347 ? 44.048 5.599 -34.851 1.00 67.62 347 PRO A C 1
ATOM 2513 O O . PRO A 1 347 ? 43.219 6.497 -35.037 1.00 67.62 347 PRO A O 1
ATOM 2516 N N . LYS A 1 348 ? 45.021 5.711 -33.940 1.00 66.69 348 LYS A N 1
ATOM 2517 C CA . LYS A 1 348 ? 45.268 6.939 -33.169 1.00 66.69 348 LYS A CA 1
ATOM 2518 C C . LYS A 1 348 ? 45.545 8.083 -34.156 1.00 66.69 348 LYS A C 1
ATOM 2520 O O . LYS A 1 348 ? 46.466 7.978 -34.956 1.00 66.69 348 LYS A O 1
ATOM 2525 N N . GLY A 1 349 ? 44.731 9.142 -34.125 1.00 67.00 349 GLY A N 1
ATOM 2526 C CA . GLY A 1 349 ? 44.837 10.299 -35.033 1.00 67.00 349 GLY A CA 1
ATOM 2527 C C . GLY A 1 349 ? 43.602 10.559 -35.904 1.00 67.00 349 GLY A C 1
ATOM 2528 O O . GLY A 1 349 ? 43.435 11.659 -36.419 1.00 67.00 349 GLY A O 1
ATOM 2529 N N . VAL A 1 350 ? 42.674 9.603 -36.007 1.00 62.44 350 VAL A N 1
ATOM 2530 C CA . VAL A 1 350 ? 41.433 9.777 -36.794 1.00 62.44 350 VAL A CA 1
ATOM 2531 C C . VAL A 1 350 ? 40.390 10.656 -36.081 1.00 62.44 350 VAL A C 1
ATOM 2533 O O . VAL A 1 350 ? 39.430 11.138 -36.678 1.00 62.44 350 VAL A O 1
ATOM 2536 N N . THR A 1 351 ? 40.605 10.956 -34.801 1.00 61.25 351 THR A N 1
ATOM 2537 C CA . THR A 1 351 ? 39.711 11.763 -33.962 1.00 61.25 351 THR A CA 1
ATOM 2538 C C . THR A 1 351 ? 39.662 13.248 -34.332 1.00 61.25 351 THR A C 1
ATOM 2540 O O . THR A 1 351 ? 38.878 13.967 -33.719 1.00 61.25 351 THR A O 1
ATOM 2543 N N . GLY A 1 352 ? 40.456 13.729 -35.293 1.00 63.22 352 GLY A N 1
ATOM 2544 C CA . GLY A 1 352 ? 40.417 15.115 -35.788 1.00 63.22 352 GLY A CA 1
ATOM 2545 C C . GLY A 1 352 ? 39.692 15.312 -37.126 1.00 63.22 352 GLY A C 1
ATOM 2546 O O . GLY A 1 352 ? 39.634 16.438 -37.605 1.00 63.22 352 GLY A O 1
ATOM 2547 N N . ARG A 1 353 ? 39.177 14.243 -37.750 1.00 68.75 353 ARG A N 1
ATOM 2548 C CA . ARG A 1 353 ? 38.641 14.291 -39.124 1.00 68.75 353 ARG A CA 1
ATOM 2549 C C . ARG A 1 353 ? 37.257 14.943 -39.232 1.00 68.75 353 ARG A C 1
ATOM 2551 O O . ARG A 1 353 ? 36.508 14.991 -38.251 1.00 68.75 353 ARG A O 1
ATOM 2558 N N . SER A 1 354 ? 36.934 15.425 -40.439 1.00 80.69 354 SER A N 1
ATOM 2559 C CA . SER A 1 354 ? 35.749 16.241 -40.732 1.00 80.69 354 SER A CA 1
ATOM 2560 C C . SER A 1 354 ? 34.427 15.598 -40.300 1.00 80.69 354 SER A C 1
ATOM 2562 O O . SER A 1 354 ? 34.050 14.504 -40.733 1.00 80.69 354 SER A O 1
ATOM 2564 N N . ARG A 1 355 ? 33.685 16.345 -39.473 1.00 87.81 355 ARG A N 1
ATOM 2565 C CA . ARG A 1 355 ? 32.289 16.086 -39.096 1.00 87.81 355 ARG A CA 1
ATOM 2566 C C . ARG A 1 355 ? 31.394 15.893 -40.325 1.00 87.81 355 ARG A C 1
ATOM 2568 O O . ARG A 1 355 ? 30.550 14.999 -40.319 1.00 87.81 355 ARG A O 1
ATOM 2575 N N . ASP A 1 356 ? 31.620 16.670 -41.380 1.00 89.56 356 ASP A N 1
ATOM 2576 C CA . ASP A 1 356 ? 30.785 16.676 -42.584 1.00 89.56 356 ASP A CA 1
ATOM 2577 C C . ASP A 1 356 ? 30.911 15.367 -43.370 1.00 89.56 356 ASP A C 1
ATOM 2579 O O . ASP A 1 356 ? 29.927 14.864 -43.910 1.00 89.56 356 ASP A O 1
ATOM 2583 N N . ALA A 1 357 ? 32.109 14.771 -43.394 1.00 89.44 357 ALA A N 1
ATOM 2584 C CA . ALA A 1 357 ? 32.338 13.484 -44.047 1.00 89.44 357 ALA A CA 1
ATOM 2585 C C . ALA A 1 357 ? 31.578 12.350 -43.342 1.00 89.44 357 ALA A C 1
ATOM 2587 O O . ALA A 1 357 ? 30.971 11.501 -43.998 1.00 89.44 357 ALA A O 1
ATOM 2588 N N . LEU A 1 358 ? 31.571 12.356 -42.004 1.00 89.25 358 LEU A N 1
ATOM 2589 C CA . LEU A 1 358 ? 30.809 11.386 -41.221 1.00 89.25 358 LEU A CA 1
ATOM 2590 C C . LEU A 1 358 ? 29.302 11.583 -41.390 1.00 89.25 358 LEU A C 1
ATOM 2592 O O . LEU A 1 358 ? 28.576 10.610 -41.580 1.00 89.25 358 LEU A O 1
ATOM 2596 N N . GLU A 1 359 ? 28.835 12.830 -41.350 1.00 92.62 359 GLU A N 1
ATOM 2597 C CA . GLU A 1 359 ? 27.423 13.153 -41.547 1.00 92.62 359 GLU A CA 1
ATOM 2598 C C . GLU A 1 359 ? 26.938 12.744 -42.943 1.00 92.62 359 GLU A C 1
ATOM 2600 O O . GLU A 1 359 ? 25.865 12.150 -43.076 1.00 92.62 359 GLU A O 1
ATOM 2605 N N . TYR A 1 360 ? 27.752 12.977 -43.976 1.00 93.31 360 TYR A N 1
ATOM 2606 C CA . TYR A 1 360 ? 27.475 12.496 -45.326 1.00 93.31 360 TYR A CA 1
ATOM 2607 C C . TYR A 1 360 ? 27.335 10.969 -45.356 1.00 93.31 360 TYR A C 1
ATOM 2609 O O . TYR A 1 360 ? 26.336 10.467 -45.870 1.00 93.31 360 TYR A O 1
ATOM 2617 N N . LEU A 1 361 ? 28.279 10.227 -44.764 1.00 91.44 361 LEU A N 1
ATOM 2618 C CA . LEU A 1 361 ? 28.215 8.761 -44.714 1.00 91.44 361 LEU A CA 1
ATOM 2619 C C . LEU A 1 361 ? 26.967 8.260 -43.986 1.00 91.44 361 LEU A C 1
ATOM 2621 O O . LEU A 1 361 ? 26.286 7.381 -44.504 1.00 91.44 361 LEU A O 1
ATOM 2625 N N . VAL A 1 362 ? 26.622 8.838 -42.832 1.00 93.12 362 VAL A N 1
ATOM 2626 C CA . VAL A 1 362 ? 25.410 8.479 -42.075 1.00 93.12 362 VAL A CA 1
ATOM 2627 C C . VAL A 1 362 ? 24.148 8.660 -42.924 1.00 93.12 362 VAL A C 1
ATOM 2629 O O . VAL A 1 362 ? 23.302 7.764 -42.967 1.00 93.12 362 VAL A O 1
ATOM 2632 N N . ARG A 1 363 ? 24.032 9.772 -43.662 1.00 94.56 363 ARG A N 1
ATOM 2633 C CA . ARG A 1 363 ? 22.892 10.016 -44.564 1.00 94.56 363 ARG A CA 1
ATOM 2634 C C . ARG A 1 363 ? 22.854 9.037 -45.738 1.00 94.56 363 ARG A C 1
ATOM 2636 O O . ARG A 1 363 ? 21.771 8.593 -46.116 1.00 94.56 363 ARG A O 1
ATOM 2643 N N . GLN A 1 364 ? 24.008 8.671 -46.300 1.00 94.19 364 GLN A N 1
ATOM 2644 C CA . GLN A 1 364 ? 24.072 7.672 -47.373 1.00 94.19 364 GLN A CA 1
ATOM 2645 C C . GLN A 1 364 ? 23.714 6.270 -46.871 1.00 94.19 364 GLN A C 1
ATOM 2647 O O . GLN A 1 364 ? 22.966 5.573 -47.546 1.00 94.19 364 GLN A O 1
ATOM 2652 N N . VAL A 1 365 ? 24.133 5.887 -45.657 1.00 92.62 365 VAL A N 1
ATOM 2653 C CA . VAL A 1 365 ? 23.678 4.642 -45.009 1.00 92.62 365 VAL A CA 1
ATOM 2654 C C . VAL A 1 365 ? 22.157 4.652 -44.857 1.00 92.62 365 VAL A C 1
ATOM 2656 O O . VAL A 1 365 ? 21.496 3.679 -45.213 1.00 92.62 365 VAL A O 1
ATOM 2659 N N . ALA A 1 366 ? 21.583 5.758 -44.374 1.00 91.88 366 ALA A N 1
ATOM 2660 C CA . ALA A 1 366 ? 20.136 5.895 -44.229 1.00 91.88 366 ALA A CA 1
ATOM 2661 C C . ALA A 1 366 ? 19.403 5.766 -45.578 1.00 91.88 366 ALA A C 1
ATOM 2663 O O . ALA A 1 366 ? 18.384 5.080 -45.675 1.00 91.88 366 ALA A O 1
ATOM 2664 N N . ALA A 1 367 ? 19.915 6.406 -46.632 1.00 92.19 367 ALA A N 1
ATOM 2665 C CA . ALA A 1 367 ? 19.355 6.318 -47.978 1.00 92.19 367 ALA A CA 1
ATOM 2666 C C . ALA A 1 367 ? 19.453 4.894 -48.551 1.00 92.19 367 ALA A C 1
ATOM 2668 O O . ALA A 1 367 ? 18.470 4.380 -49.091 1.00 92.19 367 ALA A O 1
ATOM 2669 N N . GLU A 1 368 ? 20.604 4.241 -48.382 1.00 92.31 368 GLU A N 1
ATOM 2670 C CA . GLU A 1 368 ? 20.839 2.873 -48.832 1.00 92.31 368 GLU A CA 1
ATOM 2671 C C . GLU A 1 368 ? 19.887 1.896 -48.136 1.00 92.31 368 GLU A C 1
ATOM 2673 O O . GLU A 1 368 ? 19.222 1.125 -48.825 1.00 92.31 368 GLU A O 1
ATOM 2678 N N . LEU A 1 369 ? 19.714 2.000 -46.813 1.00 90.00 369 LEU A N 1
ATOM 2679 C CA . LEU A 1 369 ? 18.764 1.182 -46.047 1.00 90.00 369 LEU A CA 1
ATOM 2680 C C . LEU A 1 369 ? 17.315 1.341 -46.517 1.00 90.00 369 LEU A C 1
ATOM 2682 O O . LEU A 1 369 ? 16.603 0.348 -46.625 1.00 90.00 369 LEU A O 1
ATOM 2686 N N . ARG A 1 370 ? 16.876 2.565 -46.844 1.00 89.88 370 ARG A N 1
ATOM 2687 C CA . ARG A 1 370 ? 15.521 2.799 -47.382 1.00 89.88 370 ARG A CA 1
ATOM 2688 C C . ARG A 1 370 ? 15.342 2.205 -48.779 1.00 89.88 370 ARG A C 1
ATOM 2690 O O . ARG A 1 370 ? 14.246 1.771 -49.120 1.00 89.88 370 ARG A O 1
ATOM 2697 N N . SER A 1 371 ? 16.398 2.222 -49.593 1.00 88.62 371 SER A N 1
ATOM 2698 C CA . SER A 1 371 ? 16.377 1.692 -50.962 1.00 88.62 371 SER A CA 1
ATOM 2699 C C . SER A 1 371 ? 16.526 0.168 -51.022 1.00 88.62 371 SER A C 1
ATOM 2701 O O . SER A 1 371 ? 16.019 -0.477 -51.942 1.00 88.62 371 SER A O 1
ATOM 2703 N N . ALA A 1 372 ? 17.212 -0.422 -50.042 1.00 79.94 372 ALA A N 1
ATOM 2704 C CA . ALA A 1 372 ? 17.470 -1.845 -49.975 1.00 79.94 372 ALA A CA 1
ATOM 2705 C C . ALA A 1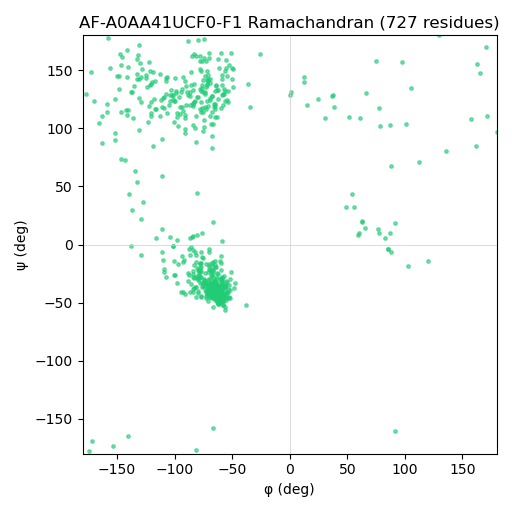 372 ? 16.255 -2.569 -49.385 1.00 79.94 372 ALA A C 1
ATOM 2707 O O . ALA A 1 372 ? 16.059 -2.634 -48.173 1.00 79.94 372 ALA A O 1
ATOM 2708 N N . ALA A 1 373 ? 15.442 -3.170 -50.252 1.00 57.66 373 ALA A N 1
ATOM 2709 C CA . ALA A 1 373 ? 14.383 -4.081 -49.838 1.00 57.66 373 ALA A CA 1
ATOM 2710 C C . ALA A 1 373 ? 14.985 -5.379 -49.250 1.00 57.66 373 ALA A C 1
ATOM 2712 O O . ALA A 1 373 ? 15.124 -6.385 -49.945 1.00 57.66 373 ALA A O 1
ATOM 2713 N N . GLY A 1 374 ? 15.370 -5.374 -47.969 1.00 59.75 374 GLY A N 1
ATOM 2714 C CA . GLY A 1 374 ? 15.588 -6.595 -47.183 1.00 59.75 374 GLY A CA 1
ATOM 2715 C C . GLY A 1 374 ? 16.906 -6.721 -46.408 1.00 59.75 374 GLY A C 1
ATOM 2716 O O . GLY A 1 374 ? 17.789 -5.872 -46.445 1.00 59.75 374 GLY A O 1
ATOM 2717 N N . ARG A 1 375 ? 17.023 -7.867 -45.716 1.00 68.12 375 ARG A N 1
ATOM 2718 C CA . ARG A 1 375 ? 18.057 -8.282 -44.736 1.00 68.12 375 ARG A CA 1
ATOM 2719 C C . ARG A 1 375 ? 19.514 -8.308 -45.236 1.00 68.12 375 ARG A C 1
ATOM 2721 O O . ARG A 1 375 ? 20.402 -8.712 -44.492 1.00 68.12 375 ARG A O 1
ATOM 2728 N N . ARG A 1 376 ? 19.791 -7.909 -46.482 1.00 78.94 376 ARG A N 1
ATOM 2729 C CA . ARG A 1 376 ? 21.114 -8.080 -47.113 1.00 78.94 376 ARG A CA 1
ATOM 2730 C C . ARG A 1 376 ? 22.238 -7.312 -46.416 1.00 78.94 376 ARG A C 1
ATOM 2732 O O . ARG A 1 376 ? 23.376 -7.744 -46.502 1.00 78.94 376 ARG A O 1
ATOM 2739 N N . HIS A 1 377 ? 21.931 -6.232 -45.699 1.00 85.12 377 HIS A N 1
ATOM 2740 C CA . HIS A 1 377 ? 22.951 -5.374 -45.089 1.00 85.12 377 HIS A CA 1
ATOM 2741 C C . HIS A 1 377 ? 23.011 -5.437 -43.559 1.00 85.12 377 HIS A C 1
ATOM 2743 O O . HIS A 1 377 ? 23.666 -4.597 -42.954 1.00 85.12 377 HIS A O 1
ATOM 2749 N N . GLU A 1 378 ? 22.369 -6.410 -42.904 1.00 84.06 378 GLU A N 1
ATOM 2750 C CA . GLU A 1 378 ? 22.318 -6.456 -41.431 1.00 84.06 378 GLU A CA 1
ATOM 2751 C C . GLU A 1 378 ? 23.718 -6.571 -40.800 1.00 84.06 378 GLU A C 1
ATOM 2753 O O . GLU A 1 378 ? 24.051 -5.827 -39.879 1.00 84.06 378 GLU A O 1
ATOM 2758 N N . ARG A 1 379 ? 24.592 -7.415 -41.365 1.00 84.19 379 ARG A N 1
ATOM 2759 C CA . ARG A 1 379 ? 25.986 -7.554 -40.909 1.00 84.19 379 ARG A CA 1
ATOM 2760 C C . ARG A 1 379 ? 26.795 -6.272 -41.118 1.00 84.19 379 ARG A C 1
ATOM 2762 O O . ARG A 1 379 ? 27.497 -5.839 -40.206 1.00 84.19 379 ARG A O 1
ATOM 2769 N N . ALA A 1 380 ? 26.688 -5.663 -42.298 1.00 88.19 380 ALA A N 1
ATOM 2770 C CA . ALA A 1 380 ? 27.379 -4.417 -42.622 1.00 88.19 380 ALA A CA 1
ATOM 2771 C C . ALA A 1 380 ? 26.894 -3.253 -41.749 1.00 88.19 380 ALA A C 1
ATOM 2773 O O . ALA A 1 380 ? 27.700 -2.442 -41.303 1.00 88.19 380 ALA A O 1
ATOM 2774 N N . LEU A 1 381 ? 25.597 -3.205 -41.441 1.00 87.94 381 LEU A N 1
ATOM 2775 C CA . LEU A 1 381 ? 25.020 -2.214 -40.544 1.00 87.94 381 LEU A CA 1
ATOM 2776 C C . LEU A 1 381 ? 25.477 -2.423 -39.098 1.00 87.94 381 LEU A C 1
ATOM 2778 O O . LEU A 1 381 ? 25.842 -1.457 -38.436 1.00 87.94 381 LEU A O 1
ATOM 2782 N N . SER A 1 382 ? 25.511 -3.667 -38.616 1.00 84.94 382 SER A N 1
ATOM 2783 C CA . SER A 1 382 ? 26.051 -3.991 -37.292 1.00 84.94 382 SER A CA 1
ATOM 2784 C C . SER A 1 382 ? 27.502 -3.520 -37.148 1.00 84.94 382 SER A C 1
ATOM 2786 O O . SER A 1 382 ? 27.861 -2.879 -36.155 1.00 84.94 382 SER A O 1
ATOM 2788 N N . LEU A 1 383 ? 28.330 -3.777 -38.166 1.00 84.25 383 LEU A N 1
ATOM 2789 C CA . LEU A 1 383 ? 29.706 -3.283 -38.225 1.00 84.25 383 LEU A CA 1
ATOM 2790 C C . LEU A 1 383 ? 29.747 -1.753 -38.273 1.00 84.25 383 LEU A C 1
ATOM 2792 O O . LEU A 1 383 ? 30.481 -1.150 -37.495 1.00 84.25 383 LEU A O 1
ATOM 2796 N N . PHE A 1 384 ? 28.911 -1.127 -39.106 1.00 89.75 384 PHE A N 1
ATOM 2797 C CA . PHE A 1 384 ? 28.821 0.326 -39.203 1.00 89.75 384 PHE A CA 1
ATOM 2798 C C . PHE A 1 384 ? 28.522 0.957 -37.842 1.00 89.75 384 PHE A C 1
ATOM 2800 O O . PHE A 1 384 ? 29.295 1.791 -37.373 1.00 89.75 384 PHE A O 1
ATOM 2807 N N . VAL A 1 385 ? 27.432 0.551 -37.184 1.00 86.75 385 VAL A N 1
ATOM 2808 C CA . VAL A 1 385 ? 26.974 1.148 -35.921 1.00 86.75 385 VAL A CA 1
ATOM 2809 C C . VAL A 1 385 ? 27.984 0.895 -34.803 1.00 86.75 385 VAL A C 1
ATOM 2811 O O . VAL A 1 385 ? 28.399 1.844 -34.145 1.00 86.75 385 VAL A O 1
ATOM 2814 N N . SER A 1 386 ? 28.459 -0.344 -34.635 1.00 82.44 386 SER A N 1
ATOM 2815 C CA . SER A 1 386 ? 29.410 -0.679 -33.562 1.00 82.44 386 SER A CA 1
ATOM 2816 C C . SER A 1 386 ? 30.744 0.066 -33.682 1.00 82.44 386 SER A C 1
ATOM 2818 O O . SER A 1 386 ? 31.321 0.461 -32.670 1.00 82.44 386 SER A O 1
ATOM 2820 N N . ARG A 1 387 ? 31.236 0.294 -34.908 1.00 84.19 387 ARG A N 1
ATOM 2821 C CA . ARG A 1 387 ? 32.522 0.969 -35.157 1.00 84.19 387 ARG A CA 1
ATOM 2822 C C . ARG A 1 387 ? 32.409 2.481 -35.184 1.00 84.19 387 ARG A C 1
ATOM 2824 O O . ARG A 1 387 ? 33.334 3.169 -34.758 1.00 84.19 387 ARG A O 1
ATOM 2831 N N . SER A 1 388 ? 31.285 2.997 -35.667 1.00 84.12 388 SER A N 1
ATOM 2832 C CA . SER A 1 388 ? 31.035 4.435 -35.694 1.00 84.12 388 SER A CA 1
ATOM 2833 C C . SER A 1 388 ? 30.500 4.970 -34.369 1.00 84.12 388 SER A C 1
ATOM 2835 O O . SER A 1 388 ? 30.628 6.168 -34.157 1.00 84.12 388 SER A O 1
ATOM 2837 N N . ALA A 1 389 ? 29.982 4.134 -33.459 1.00 82.19 389 ALA A N 1
ATOM 2838 C CA . ALA A 1 389 ? 29.428 4.535 -32.159 1.00 82.19 389 ALA A CA 1
ATOM 2839 C C . ALA A 1 389 ? 30.189 5.674 -31.437 1.00 82.19 389 ALA A C 1
ATOM 2841 O O . ALA A 1 389 ? 29.555 6.683 -31.127 1.00 82.19 389 ALA A O 1
ATOM 2842 N N . PRO A 1 390 ? 31.526 5.614 -31.230 1.00 82.56 390 PRO A N 1
ATOM 2843 C CA . PRO A 1 390 ? 32.259 6.696 -30.556 1.00 82.56 390 PRO A CA 1
ATOM 2844 C C . PRO A 1 390 ? 32.328 8.010 -31.354 1.00 82.56 390 PRO A C 1
ATOM 2846 O O . PRO A 1 390 ? 32.628 9.062 -30.794 1.00 82.56 390 PRO A O 1
ATOM 2849 N N . LEU A 1 391 ? 32.085 7.958 -32.663 1.00 84.19 391 LEU A N 1
ATOM 2850 C CA . LEU A 1 391 ? 32.119 9.098 -33.578 1.00 84.19 391 LEU A CA 1
ATOM 2851 C C . LEU A 1 391 ? 30.724 9.647 -33.887 1.00 84.19 391 LEU A C 1
ATOM 2853 O O . LEU A 1 391 ? 30.607 10.830 -34.202 1.00 84.19 391 LEU A O 1
ATOM 2857 N N . LEU A 1 392 ? 29.676 8.820 -33.788 1.00 83.81 392 LEU A N 1
ATOM 2858 C CA . LEU A 1 392 ? 28.298 9.214 -34.091 1.00 83.81 392 LEU A CA 1
ATOM 2859 C C . LEU A 1 392 ? 27.832 10.390 -33.224 1.00 83.81 392 LEU A C 1
ATOM 2861 O O . LEU A 1 392 ? 27.079 11.224 -33.705 1.00 83.81 392 LEU A O 1
ATOM 2865 N N . SER A 1 393 ? 28.347 10.532 -32.002 1.00 81.62 393 SER A N 1
ATOM 2866 C CA . SER A 1 393 ? 28.060 11.672 -31.116 1.00 81.62 393 SER A CA 1
ATOM 2867 C C . SER A 1 393 ? 28.473 13.043 -31.668 1.00 81.62 393 SER A C 1
ATOM 2869 O O . SER A 1 393 ? 28.053 14.073 -31.143 1.00 81.62 393 SER A O 1
ATOM 2871 N N . ARG A 1 394 ? 29.295 13.073 -32.724 1.00 85.88 394 ARG A N 1
ATOM 2872 C CA . ARG A 1 394 ? 29.726 14.293 -33.425 1.00 85.88 394 ARG A CA 1
ATOM 2873 C C . ARG A 1 394 ? 28.828 14.657 -34.604 1.00 85.88 394 ARG A C 1
ATOM 2875 O O . ARG A 1 394 ? 28.956 15.750 -35.152 1.00 85.88 394 ARG A O 1
ATOM 2882 N N . VAL A 1 395 ? 27.972 13.734 -35.032 1.00 87.25 395 VAL A N 1
ATOM 2883 C CA . VAL A 1 395 ? 27.043 13.918 -36.149 1.00 87.25 395 VAL A CA 1
ATOM 2884 C C . VAL A 1 395 ? 25.852 14.749 -35.678 1.00 87.25 395 VAL A C 1
ATOM 2886 O O . VAL A 1 395 ? 25.489 14.721 -34.502 1.00 87.25 395 VAL A O 1
ATOM 2889 N N . SER A 1 396 ? 25.237 15.513 -36.584 1.00 89.62 396 SER A N 1
ATOM 2890 C CA . SER A 1 396 ? 23.988 16.204 -36.265 1.00 89.62 396 SER A CA 1
ATOM 2891 C C . SER A 1 396 ? 22.894 15.209 -35.844 1.00 89.62 396 SER A C 1
ATOM 2893 O O . SER A 1 396 ? 22.763 14.118 -36.407 1.00 89.62 396 SER A O 1
ATOM 2895 N N . ALA A 1 397 ? 22.072 15.594 -34.864 1.00 87.56 397 ALA A N 1
ATOM 2896 C CA . ALA A 1 397 ? 20.956 14.762 -34.417 1.00 87.56 397 ALA A CA 1
ATOM 2897 C C . ALA A 1 397 ? 19.981 14.445 -35.569 1.00 87.56 397 ALA A C 1
ATOM 2899 O O . ALA A 1 397 ? 19.485 13.327 -35.646 1.00 87.56 397 ALA A O 1
ATOM 2900 N N . GLU A 1 398 ? 19.763 15.379 -36.504 1.00 90.25 398 GLU A N 1
ATOM 2901 C CA . GLU A 1 398 ? 18.890 15.173 -37.670 1.00 90.25 398 GLU A CA 1
ATOM 2902 C C . GLU A 1 398 ? 19.384 14.021 -38.563 1.00 90.25 398 GLU A C 1
ATOM 2904 O O . GLU A 1 398 ? 18.601 13.144 -38.922 1.00 90.25 398 GLU A O 1
ATOM 2909 N N . ALA A 1 399 ? 20.686 13.956 -38.869 1.00 89.06 399 ALA A N 1
ATOM 2910 C CA . ALA A 1 399 ? 21.235 12.873 -39.686 1.00 89.06 399 ALA A CA 1
ATOM 2911 C C . ALA A 1 399 ? 21.170 11.509 -38.973 1.00 89.06 399 ALA A C 1
ATOM 2913 O O . ALA A 1 399 ? 20.892 10.490 -39.608 1.00 89.06 399 ALA A O 1
ATOM 2914 N N . LEU A 1 400 ? 21.363 11.474 -37.650 1.00 88.12 400 LEU A N 1
ATOM 2915 C CA . LEU A 1 400 ? 21.194 10.248 -36.862 1.00 88.12 400 LEU A CA 1
ATOM 2916 C C . LEU A 1 400 ? 19.726 9.799 -36.783 1.00 88.12 400 LEU A C 1
ATOM 2918 O O . LEU A 1 400 ? 19.442 8.604 -36.825 1.00 88.12 400 LEU A O 1
ATOM 2922 N N . ILE A 1 401 ? 18.786 10.741 -36.706 1.00 88.75 401 ILE A N 1
ATOM 2923 C CA . ILE A 1 401 ? 17.347 10.457 -36.745 1.00 88.75 401 ILE A CA 1
ATOM 2924 C C . ILE A 1 401 ? 16.940 9.928 -38.118 1.00 88.75 401 ILE A C 1
ATOM 2926 O O . ILE A 1 401 ? 16.165 8.977 -38.199 1.00 88.75 401 ILE A O 1
ATOM 2930 N N . GLU A 1 402 ? 17.484 10.489 -39.199 1.00 90.69 402 GLU A N 1
ATOM 2931 C CA . GLU A 1 402 ? 17.298 9.951 -40.545 1.00 90.69 402 GLU A CA 1
ATOM 2932 C C . GLU A 1 402 ? 17.781 8.495 -40.644 1.00 90.69 402 GLU A C 1
ATOM 2934 O O . GLU A 1 402 ? 17.084 7.672 -41.249 1.00 90.69 402 GLU A O 1
ATOM 2939 N N . LEU A 1 403 ? 18.938 8.181 -40.047 1.00 88.88 403 LEU A N 1
ATOM 2940 C CA . LEU A 1 403 ? 19.482 6.824 -39.972 1.00 88.88 403 LEU A CA 1
ATOM 2941 C C . LEU A 1 403 ? 18.570 5.889 -39.174 1.00 88.88 403 LEU A C 1
ATOM 2943 O O . LEU A 1 403 ? 18.216 4.823 -39.673 1.00 88.88 403 LEU A O 1
ATOM 2947 N N . LEU A 1 404 ? 18.141 6.294 -37.977 1.00 87.38 404 LEU A N 1
ATOM 2948 C CA . LEU A 1 404 ? 17.242 5.493 -37.146 1.00 87.38 404 LEU A CA 1
ATOM 2949 C C . LEU A 1 404 ? 15.885 5.267 -37.832 1.00 87.38 404 LEU A C 1
ATOM 2951 O O . LEU A 1 404 ? 15.366 4.158 -37.813 1.00 87.38 404 LEU A O 1
ATOM 2955 N N . GLY A 1 405 ? 15.335 6.283 -38.503 1.00 87.38 405 GLY A N 1
ATOM 2956 C CA . GLY A 1 405 ? 14.098 6.171 -39.284 1.00 87.38 405 GLY A CA 1
ATOM 2957 C C . GLY A 1 405 ? 14.216 5.272 -40.521 1.00 87.38 405 GLY A C 1
ATOM 2958 O O . GLY A 1 405 ? 13.204 4.889 -41.099 1.00 87.38 405 GLY A O 1
ATOM 2959 N N . ALA A 1 406 ? 15.435 4.930 -40.948 1.00 86.69 406 ALA A N 1
ATOM 2960 C CA . ALA A 1 406 ? 15.670 3.946 -42.000 1.00 86.69 406 ALA A CA 1
ATOM 2961 C C . ALA A 1 406 ? 15.734 2.500 -41.469 1.00 86.69 406 ALA A C 1
ATOM 2963 O O . ALA A 1 406 ? 15.769 1.564 -42.268 1.00 86.69 406 ALA A O 1
ATOM 2964 N N . PHE A 1 407 ? 15.763 2.291 -40.147 1.00 85.75 407 PHE A N 1
ATOM 2965 C CA . PHE A 1 407 ? 15.808 0.952 -39.563 1.00 85.75 407 PHE A CA 1
ATOM 2966 C C . PHE A 1 407 ? 14.435 0.276 -39.645 1.00 85.75 407 PHE A C 1
ATOM 2968 O O . PHE A 1 407 ? 13.392 0.890 -39.433 1.00 85.75 407 PHE A O 1
ATOM 2975 N N . THR A 1 408 ? 14.429 -1.029 -39.928 1.00 80.81 408 THR A N 1
ATOM 2976 C CA . THR A 1 408 ? 13.218 -1.855 -39.775 1.00 80.81 408 THR A CA 1
ATOM 2977 C C . THR A 1 408 ? 13.005 -2.204 -38.303 1.00 80.81 408 THR A C 1
ATOM 2979 O O . THR A 1 408 ? 13.959 -2.173 -37.527 1.00 80.81 408 THR A O 1
ATOM 2982 N N . SER A 1 409 ? 11.800 -2.624 -37.908 1.00 79.88 409 SER A N 1
ATOM 2983 C CA . SER A 1 409 ? 11.505 -3.002 -36.514 1.00 79.88 409 SER A CA 1
ATOM 2984 C C . SER A 1 409 ? 12.468 -4.057 -35.949 1.00 79.88 409 SER A C 1
ATOM 2986 O O . SER A 1 409 ? 12.893 -3.954 -34.800 1.00 79.88 409 SER A O 1
ATOM 2988 N N . THR A 1 410 ? 12.880 -5.034 -36.764 1.00 78.12 410 THR A N 1
ATOM 2989 C CA . THR A 1 410 ? 13.910 -6.022 -36.402 1.00 78.12 410 THR A CA 1
ATOM 2990 C C . THR A 1 410 ? 15.276 -5.382 -36.174 1.00 78.12 410 THR A C 1
ATOM 2992 O O . THR A 1 410 ? 15.953 -5.695 -35.202 1.00 78.12 410 THR A O 1
ATOM 2995 N N . THR A 1 411 ? 15.667 -4.442 -37.030 1.00 79.69 411 THR A N 1
ATOM 2996 C CA . THR A 1 411 ? 16.970 -3.773 -36.956 1.00 79.69 411 THR A CA 1
ATOM 2997 C C . THR A 1 411 ? 17.055 -2.805 -35.776 1.00 79.69 411 THR A C 1
ATOM 2999 O O . THR A 1 411 ? 18.104 -2.691 -35.145 1.00 79.69 411 THR A O 1
ATOM 3002 N N . VAL A 1 412 ? 15.941 -2.144 -35.442 1.00 81.94 412 VAL A N 1
ATOM 3003 C CA . VAL A 1 412 ? 15.823 -1.280 -34.260 1.00 81.94 412 VAL A CA 1
ATOM 3004 C C . VAL A 1 412 ? 16.087 -2.066 -32.980 1.00 81.94 412 VAL A C 1
ATOM 3006 O O . VAL A 1 412 ? 16.827 -1.590 -32.128 1.00 81.94 412 VAL A O 1
ATOM 3009 N N . ARG A 1 413 ? 15.567 -3.291 -32.851 1.00 81.12 413 ARG A N 1
ATOM 3010 C CA . ARG A 1 413 ? 15.812 -4.109 -31.652 1.00 81.12 413 ARG A CA 1
ATOM 3011 C C . ARG A 1 413 ? 17.279 -4.509 -31.492 1.00 81.12 413 ARG A C 1
ATOM 3013 O O . ARG A 1 413 ? 17.777 -4.523 -30.375 1.00 81.12 413 ARG A O 1
ATOM 3020 N N . THR A 1 414 ? 17.980 -4.807 -32.586 1.00 82.25 414 THR A N 1
ATOM 3021 C CA . THR A 1 414 ? 19.374 -5.280 -32.523 1.00 82.25 414 THR A CA 1
ATOM 3022 C C . THR A 1 414 ? 20.390 -4.140 -32.401 1.00 82.25 414 THR A C 1
ATOM 3024 O O . THR A 1 414 ? 21.410 -4.282 -31.728 1.00 82.25 414 THR A O 1
ATOM 3027 N N . HIS A 1 415 ? 20.153 -3.013 -33.080 1.00 82.75 415 HIS A N 1
ATOM 3028 C CA . HIS A 1 415 ? 21.145 -1.935 -33.226 1.00 82.75 415 HIS A CA 1
ATOM 3029 C C . HIS A 1 415 ? 20.620 -0.544 -32.865 1.00 82.75 415 HIS A C 1
ATOM 3031 O O . HIS A 1 415 ? 21.409 0.399 -32.788 1.00 82.75 415 HIS A O 1
ATOM 3037 N N . GLY A 1 416 ? 19.313 -0.400 -32.638 1.00 83.88 416 GLY A N 1
ATOM 3038 C CA . GLY A 1 416 ? 18.687 0.879 -32.313 1.00 83.88 416 GLY A CA 1
ATOM 3039 C C . GLY A 1 416 ? 19.262 1.502 -31.049 1.00 83.88 416 GLY A C 1
ATOM 3040 O O . GLY A 1 416 ? 19.513 2.699 -31.058 1.00 83.88 416 GLY A O 1
ATOM 3041 N N . GLU A 1 417 ? 19.584 0.702 -30.027 1.00 89.00 417 GLU A N 1
ATOM 3042 C CA . GLU A 1 417 ? 20.122 1.190 -28.748 1.00 89.00 417 GLU A CA 1
ATOM 3043 C C . GLU A 1 417 ? 21.399 2.026 -28.915 1.00 89.00 417 GLU A C 1
ATOM 3045 O O . GLU A 1 417 ? 21.520 3.113 -28.357 1.00 89.00 417 GLU A O 1
ATOM 3050 N N . GLN A 1 418 ? 22.347 1.559 -29.732 1.00 86.06 418 GLN A N 1
ATOM 3051 C CA . GLN A 1 418 ? 23.629 2.243 -29.946 1.00 86.06 418 GLN A CA 1
ATOM 3052 C C . GLN A 1 418 ? 23.451 3.553 -30.722 1.00 86.06 418 GLN A C 1
ATOM 3054 O O . GLN A 1 418 ? 24.066 4.566 -30.389 1.00 86.06 418 GLN A O 1
ATOM 3059 N N . VAL A 1 419 ? 22.584 3.549 -31.742 1.00 83.81 419 VAL A N 1
ATOM 3060 C CA . VAL A 1 419 ? 22.256 4.762 -32.506 1.00 83.81 419 VAL A CA 1
ATOM 3061 C C . VAL A 1 419 ? 21.494 5.751 -31.628 1.00 83.81 419 VAL A C 1
ATOM 3063 O O . VAL A 1 419 ? 21.787 6.944 -31.654 1.00 83.81 419 VAL A O 1
ATOM 3066 N N . LEU A 1 420 ? 20.564 5.268 -30.805 1.00 88.06 420 LEU A N 1
ATOM 3067 C CA . LEU A 1 420 ? 19.801 6.088 -29.875 1.00 88.06 420 LEU A CA 1
ATOM 3068 C C . LEU A 1 420 ? 20.707 6.715 -28.814 1.00 88.06 420 LEU A C 1
ATOM 3070 O O . LEU A 1 420 ? 20.599 7.911 -28.565 1.00 88.06 420 LEU A O 1
ATOM 3074 N N . ALA A 1 421 ? 21.654 5.958 -28.255 1.00 88.62 421 ALA A N 1
ATOM 3075 C CA . ALA A 1 421 ? 22.646 6.478 -27.318 1.00 88.62 421 ALA A CA 1
ATOM 3076 C C . ALA A 1 421 ? 23.504 7.582 -27.957 1.00 88.62 421 ALA A C 1
ATOM 3078 O O . ALA A 1 421 ? 23.753 8.615 -27.334 1.00 88.62 421 ALA A O 1
ATOM 3079 N N . ALA A 1 422 ? 23.895 7.417 -29.225 1.00 82.94 422 ALA A N 1
ATOM 3080 C CA . ALA A 1 422 ? 24.608 8.455 -29.962 1.00 82.94 422 ALA A CA 1
ATOM 3081 C C . ALA A 1 422 ? 23.744 9.704 -30.212 1.00 82.94 422 ALA A C 1
ATOM 3083 O O . ALA A 1 422 ? 24.247 10.819 -30.077 1.00 82.94 422 ALA A O 1
ATOM 3084 N N . ILE A 1 423 ? 22.447 9.537 -30.515 1.00 85.19 423 ILE A N 1
ATOM 3085 C CA . ILE A 1 423 ? 21.485 10.650 -30.611 1.00 85.19 423 ILE A CA 1
ATOM 3086 C C . ILE A 1 423 ? 21.411 11.389 -29.274 1.00 85.19 423 ILE A C 1
ATOM 3088 O O . ILE A 1 423 ? 21.525 12.611 -29.248 1.00 85.19 423 ILE A O 1
ATOM 3092 N N . VAL A 1 424 ? 21.265 10.668 -28.160 1.00 89.25 424 VAL A N 1
ATOM 3093 C CA . VAL A 1 424 ? 21.237 11.249 -26.810 1.00 89.25 424 VAL A CA 1
ATOM 3094 C C . VAL A 1 424 ? 22.505 12.054 -26.550 1.00 89.25 424 VAL A C 1
ATOM 3096 O O . VAL A 1 424 ? 22.413 13.201 -26.121 1.00 89.25 424 VAL A O 1
ATOM 3099 N N . GLN A 1 425 ? 23.678 11.496 -26.854 1.00 86.50 425 GLN A N 1
ATOM 3100 C CA . GLN A 1 425 ? 24.953 12.180 -26.657 1.00 86.50 425 GLN A CA 1
ATOM 3101 C C . GLN A 1 425 ? 25.075 13.438 -27.534 1.00 86.50 425 GLN A C 1
ATOM 3103 O O . GLN A 1 425 ? 25.495 14.484 -27.042 1.00 86.50 425 GLN A O 1
ATOM 3108 N N . ALA A 1 426 ? 24.650 13.378 -28.799 1.00 80.12 426 ALA A N 1
ATOM 3109 C CA . ALA A 1 426 ? 24.614 14.538 -29.693 1.00 80.12 426 ALA A CA 1
ATOM 3110 C C . ALA A 1 426 ? 23.630 15.625 -29.205 1.00 80.12 426 ALA A C 1
ATOM 3112 O O . ALA A 1 426 ? 23.879 16.819 -29.355 1.00 80.12 426 ALA A O 1
ATOM 3113 N N . LEU A 1 427 ? 22.517 15.232 -28.577 1.00 84.50 427 LEU A N 1
ATOM 3114 C CA . LEU A 1 427 ? 21.564 16.157 -27.951 1.00 84.50 427 LEU A CA 1
ATOM 3115 C C . LEU A 1 427 ? 22.050 16.701 -26.597 1.00 84.50 427 LEU A C 1
ATOM 3117 O O . LEU A 1 427 ? 21.568 17.740 -26.143 1.00 84.50 427 LEU A O 1
ATOM 3121 N N . GLN A 1 428 ? 22.961 16.008 -25.915 1.00 86.69 428 GLN A N 1
ATOM 3122 C CA . GLN A 1 428 ? 23.587 16.485 -24.679 1.00 86.69 428 GLN A CA 1
ATOM 3123 C C . GLN A 1 428 ? 24.642 17.557 -24.954 1.00 86.69 428 GLN A C 1
ATOM 3125 O O . GLN A 1 428 ? 24.747 18.497 -24.174 1.00 86.69 428 GLN A O 1
ATOM 3130 N N . THR A 1 429 ? 25.388 17.441 -26.057 1.00 83.38 429 THR A N 1
ATOM 3131 C CA . THR A 1 429 ? 26.400 18.432 -26.462 1.00 83.38 429 THR A CA 1
ATOM 3132 C C . THR A 1 429 ? 25.801 19.680 -27.109 1.00 83.38 429 THR A C 1
ATOM 3134 O O . THR A 1 429 ? 26.480 20.700 -27.191 1.00 83.38 429 THR A O 1
ATOM 3137 N N . SER A 1 430 ? 24.544 19.618 -27.555 1.00 77.56 430 SER A N 1
ATOM 3138 C CA . SER A 1 430 ? 23.819 20.768 -28.092 1.00 77.56 430 SER A CA 1
ATOM 3139 C C . SER A 1 430 ? 22.972 21.459 -27.019 1.00 77.56 430 SER A C 1
ATOM 3141 O O . SER A 1 430 ? 22.167 20.817 -26.338 1.00 77.56 430 SER A O 1
ATOM 3143 N N . ASP A 1 431 ? 23.083 22.787 -26.930 1.00 76.00 431 ASP A N 1
ATOM 3144 C CA . ASP A 1 431 ? 22.234 23.625 -26.068 1.00 76.00 431 ASP A CA 1
ATOM 3145 C C . ASP A 1 431 ? 20.796 23.754 -26.601 1.00 76.00 431 ASP A C 1
ATOM 3147 O O . ASP A 1 431 ? 19.882 24.150 -25.876 1.00 76.00 431 ASP A O 1
ATOM 3151 N N . ARG A 1 432 ? 20.570 23.415 -27.879 1.00 79.19 432 ARG A N 1
ATOM 3152 C CA . ARG A 1 432 ? 19.257 23.458 -28.537 1.00 79.19 432 ARG A CA 1
ATOM 3153 C C . ARG A 1 432 ? 18.979 22.176 -29.313 1.00 79.19 432 ARG A C 1
ATOM 3155 O O . ARG A 1 432 ? 19.860 21.620 -29.967 1.00 79.19 432 ARG A O 1
ATOM 3162 N N . ILE A 1 433 ? 17.725 21.724 -29.284 1.00 76.31 433 ILE A N 1
ATOM 3163 C CA . ILE A 1 433 ? 17.250 20.682 -30.204 1.00 76.31 433 ILE A CA 1
ATOM 3164 C C . ILE A 1 433 ? 16.898 21.347 -31.539 1.00 76.31 433 ILE A C 1
ATOM 3166 O O . ILE A 1 433 ? 15.732 21.684 -31.778 1.00 76.31 433 ILE A O 1
ATOM 3170 N N . ASP A 1 434 ? 17.887 21.461 -32.423 1.00 83.19 434 ASP A N 1
ATOM 3171 C CA . ASP A 1 434 ? 17.705 21.823 -33.840 1.00 83.19 434 ASP A CA 1
ATOM 3172 C C . ASP A 1 434 ? 17.270 20.603 -34.674 1.00 83.19 434 ASP A C 1
ATOM 3174 O O . ASP A 1 434 ? 17.783 20.329 -35.754 1.00 83.19 434 ASP A O 1
ATOM 3178 N N . VAL A 1 435 ? 16.327 19.828 -34.136 1.00 85.56 435 VAL A N 1
ATOM 3179 C CA . VAL A 1 435 ? 15.697 18.701 -34.831 1.00 85.56 435 VAL A CA 1
ATOM 3180 C C . VAL A 1 435 ? 14.361 19.171 -35.373 1.00 85.56 435 VAL A C 1
ATOM 3182 O O . VAL A 1 435 ? 13.567 19.782 -34.642 1.00 85.56 435 VAL A O 1
ATOM 3185 N N . SER A 1 436 ? 14.108 18.864 -36.644 1.00 90.25 436 SER A N 1
ATOM 3186 C CA . SER A 1 436 ? 12.845 19.186 -37.295 1.00 90.25 436 SER A CA 1
ATOM 3187 C C . SER A 1 436 ? 11.676 18.478 -36.599 1.00 90.25 436 SER A C 1
ATOM 3189 O O . SER A 1 436 ? 11.818 17.394 -36.032 1.00 90.25 436 SER A O 1
ATOM 3191 N N . GLU A 1 437 ? 10.473 19.051 -36.651 1.00 89.44 437 GLU A N 1
ATOM 3192 C CA . GLU A 1 437 ? 9.289 18.398 -36.073 1.00 89.44 437 GLU A CA 1
ATOM 3193 C C . GLU A 1 437 ? 9.037 17.019 -36.717 1.00 89.44 437 GLU A C 1
ATOM 3195 O O . GLU A 1 437 ? 8.657 16.056 -36.050 1.00 89.44 437 GLU A O 1
ATOM 3200 N N . LYS A 1 438 ? 9.328 16.898 -38.020 1.00 90.62 438 LYS A N 1
ATOM 3201 C CA . LYS A 1 438 ? 9.300 15.628 -38.756 1.00 90.62 438 LYS A CA 1
ATOM 3202 C C . LYS A 1 438 ? 10.318 14.631 -38.191 1.00 90.62 438 LYS A C 1
ATOM 3204 O O . LYS A 1 438 ? 9.963 13.470 -37.997 1.00 90.62 438 LYS A O 1
ATOM 3209 N N . GLY A 1 439 ? 11.538 15.082 -37.900 1.00 88.94 439 GLY A N 1
ATOM 3210 C CA . GLY A 1 439 ? 12.578 14.280 -37.260 1.00 88.94 439 GLY A CA 1
ATOM 3211 C C . GLY A 1 439 ? 12.150 13.788 -35.877 1.00 88.94 439 GLY A C 1
ATOM 3212 O O . GLY A 1 439 ? 12.212 12.593 -35.605 1.00 88.94 439 GLY A O 1
ATOM 3213 N N . LEU A 1 440 ? 11.602 14.664 -35.030 1.00 89.62 440 LEU A N 1
ATOM 3214 C CA . LEU A 1 440 ? 11.088 14.277 -33.709 1.00 89.62 440 LEU A CA 1
ATOM 3215 C C . LEU A 1 440 ? 9.918 13.289 -33.791 1.00 89.62 440 LEU A C 1
ATOM 3217 O O . LEU A 1 440 ? 9.820 12.383 -32.962 1.00 89.62 440 LEU A O 1
ATOM 3221 N N . ARG A 1 441 ? 9.033 13.435 -34.785 1.00 90.62 441 ARG A N 1
ATOM 3222 C CA . ARG A 1 441 ? 7.951 12.472 -35.033 1.00 90.62 441 ARG A CA 1
ATOM 3223 C C . ARG A 1 441 ? 8.493 11.094 -35.389 1.00 90.62 441 ARG A C 1
ATOM 3225 O O . ARG A 1 441 ? 7.989 10.104 -34.864 1.00 90.62 441 ARG A O 1
ATOM 3232 N N . GLU A 1 442 ? 9.493 11.025 -36.262 1.00 89.25 442 GLU A N 1
ATOM 3233 C CA . GLU A 1 442 ? 10.082 9.750 -36.671 1.00 89.25 442 GLU A CA 1
ATOM 3234 C C . GLU A 1 442 ? 10.900 9.117 -35.541 1.00 89.25 442 GLU A C 1
ATOM 3236 O O . GLU A 1 442 ? 10.715 7.941 -35.238 1.00 89.25 442 GLU A O 1
ATOM 3241 N N . LEU A 1 443 ? 11.695 9.918 -34.827 1.00 90.81 443 LEU A N 1
ATOM 3242 C CA . LEU A 1 443 ? 12.407 9.483 -33.628 1.00 90.81 443 LEU A CA 1
ATOM 3243 C C . LEU A 1 443 ? 11.445 8.903 -32.585 1.00 90.81 443 LEU A C 1
ATOM 3245 O O . LEU A 1 443 ? 11.728 7.847 -32.033 1.00 90.81 443 LEU A O 1
ATOM 3249 N N . GLY A 1 444 ? 10.293 9.542 -32.359 1.00 90.06 444 GLY A N 1
ATOM 3250 C CA . GLY A 1 444 ? 9.270 9.045 -31.438 1.00 90.06 444 GLY A CA 1
ATOM 3251 C C . GLY A 1 444 ? 8.723 7.671 -31.814 1.00 90.06 444 GLY A C 1
ATOM 3252 O O . GLY A 1 444 ? 8.585 6.817 -30.942 1.00 90.06 444 GLY A O 1
ATOM 3253 N N . LYS A 1 445 ? 8.470 7.426 -33.106 1.00 90.81 445 LYS A N 1
ATOM 3254 C CA . LYS A 1 445 ? 8.020 6.109 -33.583 1.00 90.81 445 LYS A CA 1
ATOM 3255 C C . LYS A 1 445 ? 9.076 5.035 -33.357 1.00 90.81 445 LYS A C 1
ATOM 3257 O O . LYS A 1 445 ? 8.746 3.965 -32.865 1.00 90.81 445 LYS A O 1
ATOM 3262 N N . GLN A 1 446 ? 10.332 5.319 -33.701 1.00 90.62 446 GLN A N 1
ATOM 3263 C CA . GLN A 1 446 ? 11.413 4.338 -33.582 1.00 90.62 446 GLN A CA 1
ATOM 3264 C C . GLN A 1 446 ? 11.793 4.089 -32.118 1.00 90.62 446 GLN A C 1
ATOM 3266 O O . GLN A 1 446 ? 11.993 2.945 -31.719 1.00 90.62 446 GLN A O 1
ATOM 3271 N N . ALA A 1 447 ? 11.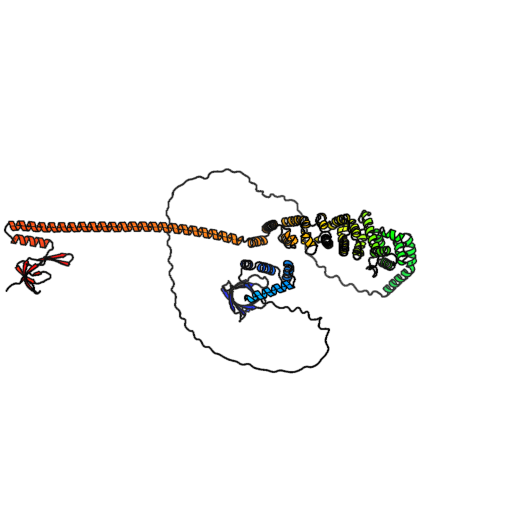822 5.141 -31.294 1.00 90.69 447 ALA A N 1
ATOM 3272 C CA . ALA A 1 447 ? 12.031 5.039 -29.853 1.00 90.69 447 ALA A CA 1
ATOM 3273 C C . ALA A 1 447 ? 10.940 4.203 -29.174 1.00 90.69 447 ALA A C 1
ATOM 3275 O O . ALA A 1 447 ? 11.248 3.414 -28.287 1.00 90.69 447 ALA A O 1
ATOM 3276 N N . ALA A 1 448 ? 9.680 4.323 -29.608 1.00 91.06 448 ALA A N 1
ATOM 3277 C CA . ALA A 1 448 ? 8.578 3.541 -29.053 1.00 91.06 448 ALA A CA 1
ATOM 3278 C C . ALA A 1 448 ? 8.741 2.021 -29.249 1.00 91.06 448 ALA A C 1
ATOM 3280 O O . ALA A 1 448 ? 8.236 1.258 -28.433 1.00 91.06 448 ALA A O 1
ATOM 3281 N N . LEU A 1 449 ? 9.488 1.575 -30.267 1.00 89.88 449 LEU A N 1
ATOM 3282 C CA . LEU A 1 449 ? 9.728 0.150 -30.538 1.00 89.88 449 LEU A CA 1
ATOM 3283 C C . LEU A 1 449 ? 10.732 -0.517 -29.577 1.00 89.88 449 LEU A C 1
ATOM 3285 O O . LEU A 1 449 ? 10.869 -1.743 -29.613 1.00 89.88 449 LEU A O 1
ATOM 3289 N N . MET A 1 450 ? 11.454 0.259 -28.761 1.00 90.38 450 MET A N 1
ATOM 3290 C CA . MET A 1 450 ? 12.456 -0.234 -27.805 1.00 90.38 450 MET A CA 1
ATOM 3291 C C . MET A 1 450 ? 11.861 -0.268 -26.391 1.00 90.38 450 MET A C 1
ATOM 3293 O O . MET A 1 450 ? 11.416 0.784 -25.948 1.00 90.38 450 MET A O 1
ATOM 3297 N N . PRO A 1 451 ? 11.838 -1.396 -25.654 1.00 91.75 451 PRO A N 1
ATOM 3298 C CA . PRO A 1 451 ? 11.284 -1.442 -24.294 1.00 91.75 451 PRO A CA 1
ATOM 3299 C C . PRO A 1 451 ? 11.962 -0.418 -23.380 1.00 91.75 451 PRO A C 1
ATOM 3301 O O . PRO A 1 451 ? 13.187 -0.306 -23.379 1.00 91.75 451 PRO A O 1
ATOM 3304 N N . LEU A 1 452 ? 11.187 0.361 -22.624 1.00 94.31 452 LEU A N 1
ATOM 3305 C CA . LEU A 1 452 ? 11.748 1.462 -21.838 1.00 94.31 452 LEU A CA 1
ATOM 3306 C C . LEU A 1 452 ? 12.578 0.938 -20.657 1.00 94.31 452 LEU A C 1
ATOM 3308 O O . LEU A 1 452 ? 13.639 1.495 -20.399 1.00 94.31 452 LEU A O 1
ATOM 3312 N N . ALA A 1 453 ? 12.163 -0.149 -19.999 1.00 92.19 453 ALA A N 1
ATOM 3313 C CA . ALA A 1 453 ? 12.927 -0.788 -18.922 1.00 92.19 453 ALA A CA 1
ATOM 3314 C C . ALA A 1 453 ? 14.299 -1.306 -19.383 1.00 92.19 453 ALA A C 1
ATOM 3316 O O . ALA A 1 453 ? 15.264 -1.255 -18.625 1.00 92.19 453 ALA A O 1
ATOM 3317 N N . GLU A 1 454 ? 14.391 -1.807 -20.618 1.00 91.88 454 GLU A N 1
ATOM 3318 C CA . GLU A 1 454 ? 15.598 -2.464 -21.143 1.00 91.88 454 GLU A CA 1
ATOM 3319 C C . GLU A 1 454 ? 16.534 -1.498 -21.887 1.00 91.88 454 GLU A C 1
ATOM 3321 O O . GLU A 1 454 ? 17.694 -1.829 -22.128 1.00 91.88 454 GLU A O 1
ATOM 3326 N N . SER A 1 455 ? 16.042 -0.308 -22.248 1.00 93.62 455 SER A N 1
ATOM 3327 C CA . SER A 1 455 ? 16.746 0.677 -23.075 1.00 93.62 455 SER A CA 1
ATOM 3328 C C . SER A 1 455 ? 17.141 1.920 -22.262 1.00 93.62 455 SER A C 1
ATOM 3330 O O . SER A 1 455 ? 16.377 2.895 -22.201 1.00 93.62 455 SER A O 1
ATOM 3332 N N . PRO A 1 456 ? 18.342 1.953 -21.652 1.00 92.88 456 PRO A N 1
ATOM 3333 C CA . PRO A 1 456 ? 18.849 3.159 -20.999 1.00 92.88 456 PRO A CA 1
ATOM 3334 C C . PRO A 1 456 ? 18.957 4.342 -21.973 1.00 92.88 456 PRO A C 1
ATOM 3336 O O . PRO A 1 456 ? 18.732 5.486 -21.572 1.00 92.88 456 PRO A O 1
ATOM 3339 N N . ALA A 1 457 ? 19.227 4.102 -23.262 1.00 91.94 457 ALA A N 1
ATOM 3340 C CA . ALA A 1 457 ? 19.238 5.158 -24.268 1.00 91.94 457 ALA A CA 1
ATOM 3341 C C . ALA A 1 457 ? 17.848 5.769 -24.486 1.00 91.94 457 ALA A C 1
ATOM 3343 O O . ALA A 1 457 ? 17.738 6.991 -24.605 1.00 91.94 457 ALA A O 1
ATOM 3344 N N . ARG A 1 458 ? 16.771 4.967 -24.494 1.00 94.44 458 ARG A N 1
ATOM 3345 C CA . ARG A 1 458 ? 15.398 5.493 -24.588 1.00 94.44 458 ARG A CA 1
ATOM 3346 C C . ARG A 1 458 ? 15.050 6.307 -23.354 1.00 94.44 458 ARG A C 1
ATOM 3348 O O . ARG A 1 458 ? 14.491 7.395 -23.499 1.00 94.44 458 ARG A O 1
ATOM 3355 N N . GLN A 1 459 ? 15.415 5.828 -22.166 1.00 95.12 459 GLN A N 1
ATOM 3356 C CA . GLN A 1 459 ? 15.178 6.569 -20.929 1.00 95.12 459 GLN A CA 1
ATOM 3357 C C . GLN A 1 459 ? 15.897 7.925 -20.940 1.00 95.12 459 GLN A C 1
ATOM 3359 O O . GLN A 1 459 ? 15.286 8.967 -20.685 1.00 95.12 459 GLN A O 1
ATOM 3364 N N . ALA A 1 460 ? 17.179 7.927 -21.315 1.00 93.69 460 ALA A N 1
ATOM 3365 C CA . ALA A 1 460 ? 17.984 9.137 -21.414 1.00 93.69 460 ALA A CA 1
ATOM 3366 C C . ALA A 1 460 ? 17.466 10.094 -22.501 1.00 93.69 460 ALA A C 1
ATOM 3368 O O . ALA A 1 460 ? 17.456 11.309 -22.292 1.00 93.69 460 ALA A O 1
ATOM 3369 N N . LEU A 1 461 ? 16.979 9.564 -23.631 1.00 94.38 461 LEU A N 1
ATOM 3370 C CA . LEU A 1 461 ? 16.354 10.362 -24.684 1.00 94.38 461 LEU A CA 1
ATOM 3371 C C . LEU A 1 461 ? 15.094 11.056 -24.180 1.00 94.38 461 LEU A C 1
ATOM 3373 O O . LEU A 1 461 ? 14.968 12.262 -24.368 1.00 94.38 461 LEU A O 1
ATOM 3377 N N . LEU A 1 462 ? 14.175 10.327 -23.544 1.00 95.44 462 LEU A N 1
ATOM 3378 C CA . LEU A 1 462 ? 12.938 10.908 -23.021 1.00 95.44 462 LEU A CA 1
ATOM 3379 C C . LEU A 1 462 ? 13.227 11.950 -21.937 1.00 95.44 462 LEU A C 1
ATOM 3381 O O . LEU A 1 462 ? 12.660 13.040 -21.978 1.00 95.44 462 LEU A O 1
ATOM 3385 N N . GLY A 1 463 ? 14.166 11.666 -21.030 1.00 94.75 463 GLY A N 1
ATOM 3386 C CA . GLY A 1 463 ? 14.607 12.627 -20.019 1.00 94.75 463 GLY A CA 1
ATOM 3387 C C . GLY A 1 463 ? 15.203 13.899 -20.635 1.00 94.75 463 GLY A C 1
ATOM 3388 O O . GLY A 1 463 ? 14.866 15.007 -20.218 1.00 94.75 463 GLY A O 1
ATOM 3389 N N . ARG A 1 464 ? 16.049 13.772 -21.667 1.00 93.44 464 ARG A N 1
ATOM 3390 C CA . ARG A 1 464 ? 16.639 14.928 -22.368 1.00 93.44 464 ARG A CA 1
ATOM 3391 C C . ARG A 1 464 ? 15.608 15.688 -23.202 1.00 93.44 464 ARG A C 1
ATOM 3393 O O . ARG A 1 464 ? 15.645 16.917 -23.227 1.00 93.44 464 ARG A O 1
ATOM 3400 N N . LEU A 1 465 ? 14.693 14.980 -23.861 1.00 93.81 465 LEU A N 1
ATOM 3401 C CA . LEU A 1 465 ? 13.607 15.577 -24.632 1.00 93.81 465 LEU A CA 1
ATOM 3402 C C . LEU A 1 465 ? 12.678 16.379 -23.723 1.00 93.81 465 LEU A C 1
ATOM 3404 O O . LEU A 1 465 ? 12.317 17.492 -24.085 1.00 93.81 465 LEU A O 1
ATOM 3408 N N . TRP A 1 466 ? 12.350 15.859 -22.540 1.00 95.00 466 TRP A N 1
ATOM 3409 C CA . TRP A 1 466 ? 11.573 16.593 -21.547 1.00 95.00 466 TRP A CA 1
ATOM 3410 C C . TRP A 1 466 ? 12.286 17.873 -21.101 1.00 95.00 466 TRP A C 1
ATOM 3412 O O . TRP A 1 466 ? 11.670 18.932 -21.123 1.00 95.00 466 TRP A O 1
ATOM 3422 N N . LEU A 1 467 ? 13.590 17.819 -20.803 1.00 93.38 467 LEU A N 1
ATOM 3423 C CA . LEU A 1 467 ? 14.356 19.007 -20.396 1.00 93.38 467 LEU A CA 1
ATOM 3424 C C . LEU A 1 467 ? 14.400 20.109 -21.467 1.00 93.38 467 LEU A C 1
ATOM 3426 O O . LEU A 1 467 ? 14.408 21.289 -21.128 1.00 93.38 467 LEU A O 1
ATOM 3430 N N . LEU A 1 468 ? 14.472 19.740 -22.748 1.00 91.38 468 LEU A N 1
ATOM 3431 C CA . LEU A 1 468 ? 14.660 20.704 -23.838 1.00 91.38 468 LEU A CA 1
ATOM 3432 C C . LEU A 1 468 ? 13.354 21.110 -24.541 1.00 91.38 468 LEU A C 1
ATOM 3434 O O . LEU A 1 468 ? 13.246 22.236 -25.023 1.00 91.38 468 LEU A O 1
ATOM 3438 N N . LYS A 1 469 ? 12.379 20.200 -24.649 1.00 93.75 469 LYS A N 1
ATOM 3439 C CA . LYS A 1 469 ? 11.074 20.400 -25.305 1.00 93.75 469 LYS A CA 1
ATOM 3440 C C . LYS A 1 469 ? 9.954 19.654 -24.543 1.00 93.75 469 LYS A C 1
ATOM 3442 O O . LYS A 1 469 ? 9.419 18.672 -25.068 1.00 93.75 469 LYS A O 1
ATOM 3447 N N . PRO A 1 470 ? 9.534 20.131 -23.351 1.00 94.62 470 PRO A N 1
ATOM 3448 C CA . PRO A 1 470 ? 8.525 19.457 -22.522 1.00 94.62 470 PRO A CA 1
ATOM 3449 C C . PRO A 1 470 ? 7.212 19.160 -23.262 1.00 94.62 470 PRO A C 1
ATOM 3451 O O . PRO A 1 470 ? 6.673 18.062 -23.152 1.00 94.62 470 PRO A O 1
ATOM 3454 N N . ALA A 1 471 ? 6.737 20.103 -24.084 1.00 94.25 471 ALA A N 1
ATOM 3455 C CA . ALA A 1 471 ? 5.503 19.947 -24.857 1.00 94.25 471 ALA A CA 1
ATOM 3456 C C . ALA A 1 471 ? 5.561 18.776 -25.856 1.00 94.25 471 ALA A C 1
ATOM 3458 O O . ALA A 1 471 ? 4.568 18.081 -26.046 1.00 94.25 471 ALA A O 1
ATOM 3459 N N . GLU A 1 472 ? 6.725 18.522 -26.463 1.00 93.81 472 GLU A N 1
ATOM 3460 C CA . GLU A 1 472 ? 6.920 17.392 -27.382 1.00 93.81 472 GLU A CA 1
ATOM 3461 C C . GLU A 1 472 ? 7.055 16.064 -26.632 1.00 93.81 472 GLU A C 1
ATOM 3463 O O . GLU A 1 472 ? 6.568 15.039 -27.112 1.00 93.81 472 GLU A O 1
ATOM 3468 N N . ALA A 1 473 ? 7.702 16.075 -25.461 1.00 94.06 473 ALA A N 1
ATOM 3469 C CA . ALA A 1 473 ? 7.805 14.908 -24.586 1.00 94.06 473 ALA A CA 1
ATOM 3470 C C . ALA A 1 473 ? 6.436 14.489 -24.025 1.00 94.06 473 ALA A C 1
ATOM 3472 O O . ALA A 1 473 ? 6.191 13.299 -23.850 1.00 94.06 473 ALA A O 1
ATOM 3473 N N . GLY A 1 474 ? 5.523 15.441 -23.807 1.00 94.50 474 GLY A N 1
ATOM 3474 C CA . GLY A 1 474 ? 4.150 15.190 -23.360 1.00 94.50 474 GLY A CA 1
ATOM 3475 C C . GLY A 1 474 ? 3.238 14.534 -24.402 1.00 94.50 474 GLY A C 1
ATOM 3476 O O . GLY A 1 474 ? 2.112 14.178 -24.082 1.00 94.50 474 GLY A O 1
ATOM 3477 N N . LEU A 1 475 ? 3.685 14.349 -25.648 1.00 94.94 475 LEU A N 1
ATOM 3478 C CA . LEU A 1 475 ? 2.850 13.758 -26.694 1.00 94.94 475 LEU A CA 1
ATOM 3479 C C . LEU A 1 475 ? 2.715 12.237 -26.534 1.00 94.94 475 LEU A C 1
ATOM 3481 O O . LEU A 1 475 ? 3.708 11.517 -26.417 1.00 94.94 475 LEU A O 1
ATOM 3485 N N . ALA A 1 476 ? 1.485 11.733 -26.677 1.00 94.12 476 ALA A N 1
ATOM 3486 C CA . ALA A 1 476 ? 1.113 10.322 -26.514 1.00 94.12 476 ALA A CA 1
ATOM 3487 C C . ALA A 1 476 ? 2.020 9.309 -27.241 1.00 94.12 476 ALA A C 1
ATOM 3489 O O . ALA A 1 476 ? 2.236 8.201 -26.750 1.00 94.12 476 ALA A O 1
ATOM 3490 N N . ARG A 1 477 ? 2.576 9.671 -28.406 1.00 93.75 477 ARG A N 1
ATOM 3491 C CA . ARG A 1 477 ? 3.410 8.774 -29.228 1.00 93.75 477 ARG A CA 1
ATOM 3492 C C . ARG A 1 477 ? 4.615 8.203 -28.474 1.00 93.75 477 ARG A C 1
ATOM 3494 O O . ARG A 1 477 ? 4.939 7.039 -28.679 1.00 93.75 477 ARG A O 1
ATOM 3501 N N . TRP A 1 478 ? 5.218 8.976 -27.571 1.00 94.50 478 TRP A N 1
ATOM 3502 C CA . TRP A 1 478 ? 6.383 8.553 -26.784 1.00 94.50 478 TRP A CA 1
ATOM 3503 C C . TRP A 1 478 ? 6.048 7.506 -25.715 1.00 94.50 478 TRP A C 1
ATOM 3505 O O . TRP A 1 478 ? 6.914 6.720 -25.324 1.00 94.50 478 TRP A O 1
ATOM 3515 N N . TRP A 1 479 ? 4.783 7.475 -25.296 1.00 95.19 479 TRP A N 1
ATOM 3516 C CA . TRP A 1 479 ? 4.272 6.690 -24.170 1.00 95.19 479 TRP A CA 1
ATOM 3517 C C . TRP A 1 479 ? 3.357 5.539 -24.604 1.00 95.19 479 TRP A C 1
ATOM 3519 O O . TRP A 1 479 ? 2.959 4.721 -23.776 1.00 95.19 479 TRP A O 1
ATOM 3529 N N . SER A 1 480 ? 3.031 5.458 -25.897 1.00 91.25 480 SER A N 1
ATOM 3530 C CA . SER A 1 480 ? 2.108 4.476 -26.488 1.00 91.25 480 SER A CA 1
ATOM 3531 C C . SER A 1 480 ? 2.458 3.025 -26.137 1.00 91.25 480 SER A C 1
ATOM 3533 O O . SER A 1 480 ? 1.593 2.298 -25.656 1.00 91.25 480 SER A O 1
ATOM 3535 N N . GLU A 1 481 ? 3.736 2.660 -26.223 1.00 93.38 481 GLU A N 1
ATOM 3536 C CA . GLU A 1 481 ? 4.248 1.308 -25.934 1.00 93.38 481 GLU A CA 1
ATOM 3537 C C . GLU A 1 481 ? 4.833 1.145 -24.518 1.00 93.38 481 GLU A C 1
ATOM 3539 O O . GLU A 1 481 ? 5.379 0.101 -24.192 1.00 93.38 481 GLU A O 1
ATOM 3544 N N . VAL A 1 482 ? 4.770 2.173 -23.664 1.00 95.25 482 VAL A N 1
ATOM 3545 C CA . VAL A 1 482 ? 5.329 2.106 -22.298 1.00 95.25 482 VAL A CA 1
ATOM 3546 C C . VAL A 1 482 ? 4.380 1.319 -21.396 1.00 95.25 482 VAL A C 1
ATOM 3548 O O . VAL A 1 482 ? 3.249 1.756 -21.206 1.00 95.25 482 VAL A O 1
ATOM 3551 N N . GLY A 1 483 ? 4.795 0.172 -20.863 1.00 95.06 483 GLY A N 1
ATOM 3552 C CA . GLY A 1 483 ? 4.024 -0.611 -19.890 1.00 95.06 483 GLY A CA 1
ATOM 3553 C C . GLY A 1 483 ? 4.124 -0.067 -18.460 1.00 95.06 483 GLY A C 1
ATOM 3554 O O . GLY A 1 483 ? 4.876 0.858 -18.183 1.00 95.06 483 GLY A O 1
ATOM 3555 N N . ALA A 1 484 ? 3.389 -0.652 -17.510 1.00 95.06 484 ALA A N 1
ATOM 3556 C CA . ALA A 1 484 ? 3.559 -0.295 -16.095 1.00 95.06 484 ALA A CA 1
ATOM 3557 C C . ALA A 1 484 ? 4.935 -0.725 -15.552 1.00 95.06 484 ALA A C 1
ATOM 3559 O O . ALA A 1 484 ? 5.549 0.006 -14.785 1.00 95.06 484 ALA A O 1
ATOM 3560 N N . ASP A 1 485 ? 5.440 -1.882 -15.992 1.00 94.25 485 ASP A N 1
ATOM 3561 C CA . ASP A 1 485 ? 6.774 -2.383 -15.629 1.00 94.25 485 ASP A CA 1
ATOM 3562 C C . ASP A 1 485 ? 7.893 -1.441 -16.050 1.00 94.25 485 ASP A C 1
ATOM 3564 O O . ASP A 1 485 ? 8.804 -1.166 -15.276 1.00 94.25 485 ASP A O 1
ATOM 3568 N N . ASP A 1 486 ? 7.772 -0.903 -17.259 1.00 94.88 486 ASP A N 1
ATOM 3569 C CA . ASP A 1 486 ? 8.682 0.094 -17.798 1.00 94.88 486 ASP A CA 1
ATOM 3570 C C . ASP A 1 486 ? 8.784 1.327 -16.903 1.00 94.88 486 ASP A C 1
ATOM 3572 O O . ASP A 1 486 ? 9.871 1.846 -16.686 1.00 94.88 486 ASP A O 1
ATOM 3576 N N . VAL A 1 487 ? 7.651 1.783 -16.373 1.00 94.38 487 VAL A N 1
ATOM 3577 C CA . VAL A 1 487 ? 7.550 2.992 -15.547 1.00 94.38 487 VAL A CA 1
ATOM 3578 C C . VAL A 1 487 ? 8.144 2.747 -14.167 1.00 94.38 487 VAL A C 1
ATOM 3580 O O . VAL A 1 487 ? 8.865 3.593 -13.654 1.00 94.38 487 VAL A O 1
ATOM 3583 N N . VAL A 1 488 ? 7.883 1.574 -13.586 1.00 92.81 488 VAL A N 1
ATOM 3584 C CA . VAL A 1 488 ? 8.451 1.163 -12.293 1.00 92.81 488 VAL A CA 1
ATOM 3585 C C . VAL A 1 488 ? 9.963 0.952 -12.388 1.00 92.81 488 VAL A C 1
ATOM 3587 O O . VAL A 1 488 ? 10.677 1.207 -11.422 1.00 92.81 488 VAL A O 1
ATOM 3590 N N . ALA A 1 489 ? 10.457 0.495 -13.542 1.00 92.12 489 ALA A N 1
ATOM 3591 C CA . ALA A 1 489 ? 11.883 0.302 -13.787 1.00 92.12 489 ALA A CA 1
ATOM 3592 C C . ALA A 1 489 ? 12.663 1.624 -13.899 1.00 92.12 489 ALA A C 1
ATOM 3594 O O . ALA A 1 489 ? 13.883 1.613 -13.739 1.00 92.12 489 ALA A O 1
ATOM 3595 N N . VAL A 1 490 ? 11.993 2.756 -14.147 1.00 90.75 490 VAL A N 1
ATOM 3596 C CA . VAL A 1 490 ? 12.626 4.081 -14.107 1.00 90.75 490 VAL A CA 1
ATOM 3597 C C . VAL A 1 490 ? 12.834 4.468 -12.649 1.00 90.75 490 VAL A C 1
ATOM 3599 O O . VAL A 1 490 ? 11.919 4.951 -11.993 1.00 90.75 490 VAL A O 1
ATOM 3602 N N . THR A 1 491 ? 14.039 4.250 -12.133 1.00 81.19 491 THR A N 1
ATOM 3603 C CA . THR A 1 491 ? 14.342 4.468 -10.713 1.00 81.19 491 THR A CA 1
ATOM 3604 C C . THR A 1 491 ? 14.794 5.885 -10.380 1.00 81.19 491 THR A C 1
ATOM 3606 O O . THR A 1 491 ? 14.658 6.300 -9.233 1.00 81.19 491 THR A O 1
ATOM 3609 N N . ASP A 1 492 ? 15.352 6.629 -11.340 1.00 86.19 492 ASP A N 1
ATOM 3610 C CA . ASP A 1 492 ? 15.977 7.927 -11.080 1.00 86.19 492 ASP A CA 1
ATOM 3611 C C . ASP A 1 492 ? 16.072 8.851 -12.318 1.00 86.19 492 ASP A C 1
ATOM 3613 O O . ASP A 1 492 ? 15.655 8.542 -13.438 1.00 86.19 492 ASP A O 1
ATOM 3617 N N . GLY A 1 493 ? 16.599 10.060 -12.092 1.00 91.19 493 GLY A N 1
ATOM 3618 C CA . GLY A 1 493 ? 17.033 10.973 -13.149 1.00 91.19 493 GLY A CA 1
ATOM 3619 C C . GLY A 1 493 ? 15.986 11.971 -13.664 1.00 91.19 493 GLY A C 1
ATOM 3620 O O . GLY A 1 493 ? 15.021 12.343 -12.998 1.00 91.19 493 GLY A O 1
ATOM 3621 N N . ALA A 1 494 ? 16.238 12.505 -14.864 1.00 92.31 494 ALA A N 1
ATOM 3622 C CA . ALA A 1 494 ? 15.368 13.501 -15.501 1.00 92.31 494 ALA A CA 1
ATOM 3623 C C . ALA A 1 494 ? 14.031 12.902 -15.965 1.00 92.31 494 ALA A C 1
ATOM 3625 O O . ALA A 1 494 ? 13.021 13.598 -15.969 1.00 92.31 494 ALA A O 1
ATOM 3626 N N . LEU A 1 495 ? 14.019 11.615 -16.323 1.00 94.69 495 LEU A N 1
ATOM 3627 C CA . LEU A 1 495 ? 12.805 10.926 -16.747 1.00 94.69 495 LEU A CA 1
ATOM 3628 C C . LEU A 1 495 ? 11.817 10.749 -15.593 1.00 94.69 495 LEU A C 1
ATOM 3630 O O . LEU A 1 495 ? 10.625 10.945 -15.794 1.00 94.69 495 LEU A O 1
ATOM 3634 N N . LEU A 1 496 ? 12.303 10.447 -14.387 1.00 94.69 496 LEU A N 1
ATOM 3635 C CA . LEU A 1 496 ? 11.441 10.333 -13.215 1.00 94.69 496 LEU A CA 1
ATOM 3636 C C . LEU A 1 496 ? 10.698 11.648 -12.925 1.00 94.69 496 LEU A C 1
ATOM 3638 O O . LEU A 1 496 ? 9.483 11.659 -12.751 1.00 94.69 496 LEU A O 1
ATOM 3642 N N . ARG A 1 497 ? 11.410 12.780 -12.997 1.00 94.31 497 ARG A N 1
ATOM 3643 C CA . ARG A 1 497 ? 10.799 14.116 -12.890 1.00 94.31 497 ARG A CA 1
ATOM 3644 C C . ARG A 1 497 ? 9.811 14.402 -14.020 1.00 94.31 497 ARG A C 1
ATOM 3646 O O . ARG A 1 497 ? 8.781 15.019 -13.780 1.00 94.31 497 ARG A O 1
ATOM 3653 N N . ALA A 1 498 ? 10.097 13.924 -15.230 1.00 95.50 498 ALA A N 1
ATOM 3654 C CA . ALA A 1 498 ? 9.175 14.029 -16.355 1.00 95.50 498 ALA A CA 1
ATOM 3655 C C . ALA A 1 498 ? 7.882 13.232 -16.125 1.00 95.50 498 ALA A C 1
ATOM 3657 O O . ALA A 1 498 ? 6.814 13.691 -16.514 1.00 95.50 498 ALA A O 1
ATOM 3658 N N . LEU A 1 499 ? 7.949 12.067 -15.471 1.00 96.19 499 LEU A N 1
ATOM 3659 C CA . LEU A 1 499 ? 6.765 11.261 -15.157 1.00 96.19 499 LEU A CA 1
ATOM 3660 C C . LEU A 1 499 ? 5.796 11.987 -14.210 1.00 96.19 499 LEU A C 1
ATOM 3662 O O . LEU A 1 499 ? 4.592 11.789 -14.335 1.00 96.19 499 LEU A O 1
ATOM 3666 N N . ALA A 1 500 ? 6.287 12.862 -13.327 1.00 94.44 500 ALA A N 1
ATOM 3667 C CA . ALA A 1 500 ? 5.437 13.683 -12.458 1.00 94.44 500 ALA A CA 1
ATOM 3668 C C . ALA A 1 500 ? 4.653 14.779 -13.206 1.00 94.44 500 ALA A C 1
ATOM 3670 O O . ALA A 1 500 ? 3.694 15.327 -12.661 1.00 94.44 500 ALA A O 1
ATOM 3671 N N . GLU A 1 501 ? 5.041 15.117 -14.439 1.00 97.25 501 GLU A N 1
ATOM 3672 C CA . GLU A 1 501 ? 4.374 16.155 -15.221 1.00 97.25 501 GLU A CA 1
ATOM 3673 C C . GLU A 1 501 ? 2.952 15.704 -15.611 1.00 97.25 501 GLU A C 1
ATOM 3675 O O . GLU A 1 501 ? 2.802 14.644 -16.229 1.00 97.25 501 GLU A O 1
ATOM 3680 N N . PRO A 1 502 ? 1.892 16.499 -15.350 1.00 96.88 502 PRO A N 1
ATOM 3681 C CA . PRO A 1 502 ? 0.507 16.074 -15.570 1.00 96.88 502 PRO A CA 1
ATOM 3682 C C . PRO A 1 502 ? 0.197 15.595 -16.994 1.00 96.88 502 PRO A C 1
ATOM 3684 O O . PRO A 1 502 ? -0.591 14.668 -17.179 1.00 96.88 502 PRO A O 1
ATOM 3687 N N . THR A 1 503 ? 0.827 16.200 -18.007 1.00 97.00 503 THR A N 1
ATOM 3688 C CA . THR A 1 503 ? 0.634 15.815 -19.417 1.00 97.00 503 THR A CA 1
ATOM 3689 C C . THR A 1 503 ? 1.180 14.418 -19.721 1.00 97.00 503 THR A C 1
ATOM 3691 O O . THR A 1 503 ? 0.540 13.650 -20.434 1.00 97.00 503 THR A O 1
ATOM 3694 N N . ILE A 1 504 ? 2.320 14.053 -19.131 1.00 96.88 504 ILE A N 1
ATOM 3695 C CA . ILE A 1 504 ? 2.928 12.724 -19.260 1.00 96.88 504 ILE A CA 1
ATOM 3696 C C . ILE A 1 504 ? 2.180 11.716 -18.381 1.00 96.88 504 ILE A C 1
ATOM 3698 O O . ILE A 1 504 ? 1.811 10.634 -18.850 1.00 96.88 504 ILE A O 1
ATOM 3702 N N . ALA A 1 505 ? 1.880 12.088 -17.134 1.00 96.38 505 ALA A N 1
ATOM 3703 C CA . ALA A 1 505 ? 1.121 11.266 -16.198 1.00 96.38 505 ALA A CA 1
ATOM 3704 C C . ALA A 1 505 ? -0.249 10.861 -16.769 1.00 96.38 505 ALA A C 1
ATOM 3706 O O . ALA A 1 505 ? -0.668 9.719 -16.593 1.00 96.38 505 ALA A O 1
ATOM 3707 N N . ALA A 1 506 ? -0.920 11.732 -17.533 1.00 96.62 506 ALA A N 1
ATOM 3708 C CA . ALA A 1 506 ? -2.185 11.414 -18.201 1.00 96.62 506 ALA A CA 1
ATOM 3709 C C . ALA A 1 506 ? -2.091 10.219 -19.174 1.00 96.62 506 ALA A C 1
ATOM 3711 O O . ALA A 1 506 ? -3.079 9.511 -19.377 1.00 96.62 506 ALA A O 1
ATOM 3712 N N . HIS A 1 507 ? -0.915 9.961 -19.753 1.00 96.31 507 HIS A N 1
ATOM 3713 C CA . HIS A 1 507 ? -0.680 8.823 -20.647 1.00 96.31 507 HIS A CA 1
ATOM 3714 C C . HIS A 1 507 ? -0.250 7.552 -19.908 1.00 96.31 507 HIS A C 1
ATOM 3716 O O . HIS A 1 507 ? -0.569 6.444 -20.346 1.00 96.31 507 HIS A O 1
ATOM 3722 N N . VAL A 1 508 ? 0.465 7.703 -18.794 1.00 96.44 508 VAL A N 1
ATOM 3723 C CA . VAL A 1 508 ? 1.090 6.594 -18.064 1.00 96.44 508 VAL A CA 1
ATOM 3724 C C . VAL A 1 508 ? 0.209 6.069 -16.926 1.00 96.44 508 VAL A C 1
ATOM 3726 O O . VAL A 1 508 ? 0.071 4.855 -16.764 1.00 96.44 508 VAL A O 1
ATOM 3729 N N . ALA A 1 509 ? -0.452 6.955 -16.179 1.00 96.25 509 ALA A N 1
ATOM 3730 C CA . ALA A 1 509 ? -1.274 6.601 -15.023 1.00 96.25 509 ALA A CA 1
ATOM 3731 C C . ALA A 1 509 ? -2.369 5.564 -15.332 1.00 96.25 509 ALA A C 1
ATOM 3733 O O . ALA A 1 509 ? -2.529 4.642 -14.530 1.00 96.25 509 ALA A O 1
ATOM 3734 N N . PRO A 1 510 ? -3.093 5.611 -16.476 1.00 97.38 510 PRO A N 1
ATOM 3735 C CA . PRO A 1 510 ? -4.058 4.564 -16.811 1.00 97.38 510 PRO A CA 1
ATOM 3736 C C . PRO A 1 510 ? -3.428 3.167 -16.848 1.00 97.38 510 PRO A C 1
ATOM 3738 O O . PRO A 1 510 ? -4.037 2.209 -16.384 1.00 97.38 510 PRO A O 1
ATOM 3741 N N . LYS A 1 511 ? -2.188 3.046 -17.331 1.00 96.19 511 LYS A N 1
ATOM 3742 C CA . LYS A 1 511 ? -1.484 1.763 -17.442 1.00 96.19 511 LYS A CA 1
ATOM 3743 C C . LYS A 1 511 ? -1.015 1.245 -16.088 1.00 96.19 511 LYS A C 1
ATOM 3745 O O . LYS A 1 511 ? -1.139 0.054 -15.817 1.00 96.19 511 LYS A O 1
ATOM 3750 N N . VAL A 1 512 ? -0.534 2.138 -15.221 1.00 96.62 512 VAL A N 1
ATOM 3751 C CA . VAL A 1 512 ? -0.188 1.796 -13.833 1.00 96.62 512 VAL A CA 1
ATOM 3752 C C . VAL A 1 512 ? -1.438 1.336 -13.074 1.00 96.62 512 VAL A C 1
ATOM 3754 O O . VAL A 1 512 ? -1.396 0.316 -12.393 1.00 96.62 512 VAL A O 1
ATOM 3757 N N . ARG A 1 513 ? -2.578 2.020 -13.248 1.00 96.81 513 ARG A N 1
ATOM 3758 C CA . ARG A 1 513 ? -3.860 1.629 -12.633 1.00 96.81 513 ARG A CA 1
ATOM 3759 C C . ARG A 1 513 ? -4.329 0.251 -13.092 1.00 96.81 513 ARG A C 1
ATOM 3761 O O . ARG A 1 513 ? -4.692 -0.555 -12.246 1.00 96.81 513 ARG A O 1
ATOM 3768 N N . VAL A 1 514 ? -4.266 -0.036 -14.395 1.00 96.94 514 VAL A N 1
ATOM 3769 C CA . VAL A 1 514 ? -4.563 -1.377 -14.935 1.00 96.94 514 VAL A CA 1
ATOM 3770 C C . VAL A 1 514 ? -3.637 -2.424 -14.312 1.00 96.94 514 VAL A C 1
ATOM 3772 O O . VAL A 1 514 ? -4.105 -3.454 -13.846 1.00 96.94 514 VAL A O 1
ATOM 3775 N N . ALA A 1 515 ? -2.337 -2.142 -14.190 1.00 96.81 515 ALA A N 1
ATOM 3776 C CA . ALA A 1 515 ? -1.402 -3.080 -13.567 1.00 96.81 515 ALA A CA 1
ATOM 3777 C C . ALA A 1 515 ? -1.667 -3.325 -12.069 1.00 96.81 515 ALA A C 1
ATOM 3779 O O . ALA A 1 515 ? -1.392 -4.422 -11.581 1.00 96.81 515 ALA A O 1
ATOM 3780 N N . VAL A 1 516 ? -2.187 -2.330 -11.341 1.00 97.38 516 VAL A N 1
ATOM 3781 C CA . VAL A 1 516 ? -2.622 -2.479 -9.940 1.00 97.38 516 VAL A CA 1
ATOM 3782 C C . VAL A 1 516 ? -3.904 -3.304 -9.851 1.00 97.38 516 VAL A C 1
ATOM 3784 O O . VAL A 1 516 ? -3.998 -4.188 -8.999 1.00 97.38 516 VAL A O 1
ATOM 3787 N N . ASP A 1 517 ? -4.862 -3.080 -10.751 1.00 96.50 517 ASP A N 1
ATOM 3788 C CA . ASP A 1 517 ? -6.074 -3.899 -10.835 1.00 96.50 517 ASP A CA 1
ATOM 3789 C C . ASP A 1 517 ? -5.732 -5.367 -11.143 1.00 96.50 517 ASP A C 1
ATOM 3791 O O . ASP A 1 517 ? -6.243 -6.279 -10.490 1.00 96.50 517 ASP A O 1
ATOM 3795 N N . ASP A 1 518 ? -4.807 -5.591 -12.074 1.00 96.69 518 ASP A N 1
ATOM 3796 C CA . ASP A 1 518 ? -4.382 -6.918 -12.523 1.00 96.69 518 ASP A CA 1
ATOM 3797 C C . ASP A 1 518 ? -3.426 -7.614 -11.540 1.00 96.69 518 ASP A C 1
ATOM 3799 O O . ASP A 1 518 ? -3.095 -8.791 -11.712 1.00 96.69 518 ASP A O 1
ATOM 3803 N N . ALA A 1 519 ? -2.972 -6.930 -10.486 1.00 96.81 519 ALA A N 1
ATOM 3804 C CA . ALA A 1 519 ? -2.066 -7.508 -9.504 1.00 96.81 519 ALA A CA 1
ATOM 3805 C C . ALA A 1 519 ? -2.754 -8.635 -8.707 1.00 96.81 519 ALA A C 1
ATOM 3807 O O . ALA A 1 519 ? -3.528 -8.395 -7.782 1.00 96.81 519 ALA A O 1
ATOM 3808 N N . GLN A 1 520 ? -2.421 -9.885 -9.046 1.00 95.38 520 GLN A N 1
ATOM 3809 C CA . GLN A 1 520 ? -2.911 -11.089 -8.352 1.00 95.38 520 GLN A CA 1
ATOM 3810 C C . GLN A 1 520 ? -1.973 -11.590 -7.248 1.00 95.38 520 GLN A C 1
ATOM 3812 O O . GLN A 1 520 ? -2.323 -12.488 -6.489 1.00 95.38 520 GLN A O 1
ATOM 3817 N N . THR A 1 521 ? -0.754 -11.050 -7.161 1.00 95.38 521 THR A N 1
ATOM 3818 C CA . THR A 1 521 ? 0.253 -11.519 -6.202 1.00 95.38 521 THR A CA 1
ATOM 3819 C C . THR A 1 521 ? 0.767 -10.380 -5.340 1.00 95.38 521 THR A C 1
ATOM 3821 O O . THR A 1 521 ? 0.960 -9.258 -5.814 1.00 95.38 521 THR A O 1
ATOM 3824 N N . ARG A 1 522 ? 1.082 -10.695 -4.077 1.00 93.62 522 ARG A N 1
ATOM 3825 C CA . ARG A 1 522 ? 1.710 -9.758 -3.135 1.00 93.62 522 ARG A CA 1
ATOM 3826 C C . ARG A 1 522 ? 2.968 -9.120 -3.721 1.00 93.62 522 ARG A C 1
ATOM 3828 O O . ARG A 1 522 ? 3.132 -7.911 -3.634 1.00 93.62 522 ARG A O 1
ATOM 3835 N N . ARG A 1 523 ? 3.846 -9.922 -4.341 1.00 94.31 523 ARG A N 1
ATOM 3836 C CA . ARG A 1 523 ? 5.092 -9.426 -4.950 1.00 94.31 523 ARG A CA 1
ATOM 3837 C C . ARG A 1 523 ? 4.798 -8.382 -6.023 1.00 94.31 523 ARG A C 1
ATOM 3839 O O . ARG A 1 523 ? 5.425 -7.333 -6.008 1.00 94.31 523 ARG A O 1
ATOM 3846 N N . ARG A 1 524 ? 3.833 -8.647 -6.910 1.00 95.31 524 ARG A N 1
ATOM 3847 C CA . ARG A 1 524 ? 3.465 -7.715 -7.980 1.00 95.31 524 ARG A CA 1
ATOM 3848 C C . ARG A 1 524 ? 2.956 -6.386 -7.425 1.00 95.31 524 ARG A C 1
ATOM 3850 O O . ARG A 1 524 ? 3.459 -5.346 -7.834 1.00 95.31 524 ARG A O 1
ATOM 3857 N N . LEU A 1 525 ? 2.010 -6.425 -6.484 1.00 95.19 525 LEU A N 1
ATOM 3858 C CA . LEU A 1 525 ? 1.465 -5.207 -5.883 1.00 95.19 525 LEU A CA 1
ATOM 3859 C C . LEU A 1 525 ? 2.543 -4.423 -5.124 1.00 95.19 525 LEU A C 1
ATOM 3861 O O . LEU A 1 525 ? 2.658 -3.220 -5.310 1.00 95.19 525 LEU A O 1
ATOM 3865 N N . LEU A 1 526 ? 3.381 -5.095 -4.329 1.00 94.00 526 LEU A N 1
ATOM 3866 C CA . LEU A 1 526 ? 4.465 -4.426 -3.606 1.00 94.00 526 LEU A CA 1
ATOM 3867 C C . LEU A 1 526 ? 5.516 -3.827 -4.544 1.00 94.00 526 LEU A C 1
ATOM 3869 O O . LEU A 1 526 ? 6.022 -2.757 -4.247 1.00 94.00 526 LEU A O 1
ATOM 3873 N N . THR A 1 527 ? 5.826 -4.460 -5.679 1.00 94.50 527 THR A N 1
ATOM 3874 C CA . THR A 1 527 ? 6.713 -3.861 -6.689 1.00 94.50 527 THR A CA 1
ATOM 3875 C C . THR A 1 527 ? 6.119 -2.578 -7.275 1.00 94.50 527 THR A C 1
ATOM 3877 O O . THR A 1 527 ? 6.854 -1.617 -7.462 1.00 94.50 527 THR A O 1
ATOM 3880 N N . LEU A 1 528 ? 4.803 -2.536 -7.516 1.00 94.75 528 LEU A N 1
ATOM 3881 C CA . LEU A 1 528 ? 4.118 -1.322 -7.975 1.00 94.75 528 LEU A CA 1
ATOM 3882 C C . LEU A 1 528 ? 4.095 -0.232 -6.893 1.00 94.75 528 LEU A C 1
ATOM 3884 O O . LEU A 1 528 ? 4.247 0.933 -7.217 1.00 94.75 528 LEU A O 1
ATOM 3888 N N . LEU A 1 529 ? 3.929 -0.594 -5.618 1.00 92.94 529 LEU A N 1
ATOM 3889 C CA . LEU A 1 529 ? 3.890 0.367 -4.505 1.00 92.94 529 LEU A CA 1
ATOM 3890 C C . LEU A 1 529 ? 5.277 0.844 -4.059 1.00 92.94 529 LEU A C 1
ATOM 3892 O O . LEU A 1 529 ? 5.401 1.939 -3.525 1.00 92.94 529 LEU A O 1
ATOM 3896 N N . ALA A 1 530 ? 6.311 0.033 -4.278 1.00 94.19 530 ALA A N 1
ATOM 3897 C CA . ALA A 1 530 ? 7.709 0.386 -4.042 1.00 94.19 530 ALA A CA 1
ATOM 3898 C C . ALA A 1 530 ? 8.332 1.155 -5.221 1.00 94.19 530 ALA A C 1
ATOM 3900 O O . ALA A 1 530 ? 9.544 1.373 -5.233 1.00 94.19 530 ALA A O 1
ATOM 3901 N N . SER A 1 531 ? 7.531 1.533 -6.224 1.00 94.06 531 SER A N 1
ATOM 3902 C CA . SER A 1 531 ? 7.970 2.437 -7.283 1.00 94.06 531 SER A CA 1
ATOM 3903 C C . SER A 1 531 ? 8.342 3.806 -6.702 1.00 94.06 531 SER A C 1
ATOM 3905 O O . SER A 1 531 ? 7.836 4.163 -5.634 1.00 94.06 531 SER A O 1
ATOM 3907 N N . PRO A 1 532 ? 9.144 4.615 -7.413 1.00 93.94 532 PRO A N 1
ATOM 3908 C CA . PRO A 1 532 ? 9.401 5.996 -7.020 1.00 93.94 532 PRO A CA 1
ATOM 3909 C C . PRO A 1 532 ? 8.120 6.790 -6.700 1.00 93.94 532 PRO A C 1
ATOM 3911 O O . PRO A 1 532 ? 7.062 6.501 -7.275 1.00 93.94 532 PRO A O 1
ATOM 3914 N N . PRO A 1 533 ? 8.189 7.793 -5.806 1.00 93.12 533 PRO A N 1
ATOM 3915 C CA . PRO A 1 533 ? 7.012 8.491 -5.288 1.00 93.12 533 PRO A CA 1
ATOM 3916 C C . PRO A 1 533 ? 6.166 9.150 -6.384 1.00 93.12 533 PRO A C 1
ATOM 3918 O O . PRO A 1 533 ? 4.943 9.173 -6.276 1.00 93.12 533 PRO A O 1
ATOM 3921 N N . GLU A 1 534 ? 6.784 9.616 -7.469 1.00 94.88 534 GLU A N 1
ATOM 3922 C CA . GLU A 1 534 ? 6.109 10.189 -8.636 1.00 94.88 534 GLU A CA 1
ATOM 3923 C C . GLU A 1 534 ? 5.188 9.172 -9.325 1.00 94.88 534 GLU A C 1
ATOM 3925 O O . GLU A 1 534 ? 4.094 9.520 -9.765 1.00 94.88 534 GLU A O 1
ATOM 3930 N N . VAL A 1 535 ? 5.612 7.907 -9.393 1.00 94.50 535 VAL A N 1
ATOM 3931 C CA . VAL A 1 535 ? 4.837 6.799 -9.969 1.00 94.50 535 VAL A CA 1
ATOM 3932 C C . VAL A 1 535 ? 3.804 6.297 -8.963 1.00 94.50 535 VAL A C 1
ATOM 3934 O O . VAL A 1 535 ? 2.648 6.080 -9.329 1.00 94.50 535 VAL A O 1
ATOM 3937 N N . ALA A 1 536 ? 4.184 6.181 -7.688 1.00 93.44 536 ALA A N 1
ATOM 3938 C CA . ALA A 1 536 ? 3.278 5.770 -6.618 1.00 93.44 536 ALA A CA 1
ATOM 3939 C C . ALA A 1 536 ? 2.092 6.742 -6.477 1.00 93.44 536 ALA A C 1
ATOM 3941 O O . ALA A 1 536 ? 0.958 6.305 -6.292 1.00 93.44 536 ALA A O 1
ATOM 3942 N N . ALA A 1 537 ? 2.322 8.046 -6.665 1.00 94.19 537 ALA A N 1
ATOM 3943 C CA . ALA A 1 537 ? 1.283 9.077 -6.657 1.00 94.19 537 ALA A CA 1
ATOM 3944 C C . ALA A 1 537 ? 0.259 8.943 -7.803 1.00 94.19 537 ALA A C 1
ATOM 3946 O O . ALA A 1 537 ? -0.832 9.507 -7.723 1.00 94.19 537 ALA A O 1
ATOM 3947 N N . MET A 1 538 ? 0.569 8.191 -8.867 1.00 95.44 538 MET A N 1
ATOM 3948 C CA . MET A 1 538 ? -0.381 7.912 -9.955 1.00 95.44 538 MET A CA 1
ATOM 3949 C C . MET A 1 538 ? -1.415 6.843 -9.584 1.00 95.44 538 MET A C 1
ATOM 3951 O O . MET A 1 538 ? -2.428 6.685 -10.286 1.00 95.44 538 MET A O 1
ATOM 3955 N N . VAL A 1 539 ? -1.147 6.088 -8.515 1.00 95.19 539 VAL A N 1
ATOM 3956 C CA . VAL A 1 539 ? -1.997 5.002 -8.049 1.00 95.19 539 VAL A CA 1
ATOM 3957 C C . VAL A 1 539 ? -3.080 5.545 -7.123 1.00 95.19 539 VAL A C 1
ATOM 3959 O O . VAL A 1 539 ? -2.808 6.220 -6.137 1.00 95.19 539 VAL A O 1
ATOM 3962 N N . ASP A 1 540 ? -4.327 5.207 -7.434 1.00 94.81 540 ASP A N 1
ATOM 3963 C CA . ASP A 1 540 ? -5.478 5.543 -6.602 1.00 94.81 540 ASP A CA 1
ATOM 3964 C C . ASP A 1 540 ? -5.479 4.696 -5.310 1.00 94.81 540 ASP A C 1
ATOM 3966 O O . ASP A 1 540 ? -5.497 3.459 -5.408 1.00 94.81 540 ASP A O 1
ATOM 3970 N N . PRO A 1 541 ? -5.497 5.315 -4.112 1.00 93.81 541 PRO A N 1
ATOM 3971 C CA . PRO A 1 541 ? -5.563 4.601 -2.840 1.00 93.81 541 PRO A CA 1
ATOM 3972 C C . PRO A 1 541 ? -6.715 3.589 -2.749 1.00 93.81 541 PRO A C 1
ATOM 3974 O O . PRO A 1 541 ? -6.545 2.520 -2.159 1.00 93.81 541 PRO A O 1
ATOM 3977 N N . GLU A 1 542 ? -7.870 3.870 -3.359 1.00 93.69 542 GLU A N 1
ATOM 3978 C CA . GLU A 1 542 ? -9.014 2.952 -3.340 1.00 93.69 542 GLU A CA 1
ATOM 3979 C C . GLU A 1 542 ? -8.717 1.672 -4.126 1.00 93.69 542 GLU A C 1
ATOM 3981 O O . GLU A 1 542 ? -9.006 0.563 -3.665 1.00 93.69 542 GLU A O 1
ATOM 3986 N N . ARG A 1 543 ? -8.066 1.806 -5.287 1.00 95.81 543 ARG A N 1
ATOM 3987 C CA . ARG A 1 543 ? -7.646 0.671 -6.123 1.00 95.81 543 ARG A CA 1
ATOM 3988 C C . ARG A 1 543 ? -6.574 -0.161 -5.445 1.00 95.81 543 ARG A C 1
ATOM 3990 O O . ARG A 1 543 ? -6.622 -1.387 -5.520 1.00 95.81 543 ARG A O 1
ATOM 3997 N N . VAL A 1 544 ? -5.655 0.487 -4.727 1.00 95.06 544 VAL A N 1
ATOM 3998 C CA . VAL A 1 544 ? -4.703 -0.211 -3.854 1.00 95.06 544 VAL A CA 1
ATOM 3999 C C . VAL A 1 544 ? -5.472 -1.032 -2.826 1.00 95.06 544 VAL A C 1
ATOM 4001 O O . VAL A 1 544 ? -5.264 -2.239 -2.753 1.00 95.06 544 VAL A O 1
ATOM 4004 N N . GLY A 1 545 ? -6.424 -0.436 -2.103 1.00 92.12 545 GLY A N 1
ATOM 4005 C CA . GLY A 1 545 ? -7.267 -1.149 -1.139 1.00 92.12 545 GLY A CA 1
ATOM 4006 C C . GLY A 1 545 ? -7.997 -2.360 -1.738 1.00 92.12 545 GLY A C 1
ATOM 4007 O O . GLY A 1 545 ? -8.014 -3.435 -1.132 1.00 92.12 545 GLY A O 1
ATOM 4008 N N . GLN A 1 546 ? -8.537 -2.226 -2.952 1.00 94.06 546 GLN A N 1
ATOM 4009 C CA . GLN A 1 546 ? -9.194 -3.319 -3.681 1.00 94.06 546 GLN A CA 1
ATOM 4010 C C . GLN A 1 546 ? -8.213 -4.425 -4.090 1.00 94.06 546 GLN A C 1
ATOM 4012 O O . GLN A 1 546 ? -8.499 -5.605 -3.880 1.00 94.06 546 GLN A O 1
ATOM 4017 N N . ALA A 1 547 ? -7.041 -4.067 -4.622 1.00 95.19 547 ALA A N 1
ATOM 4018 C CA . ALA A 1 547 ? -5.986 -5.022 -4.950 1.00 95.19 547 ALA A CA 1
ATOM 4019 C C . ALA A 1 547 ? -5.489 -5.747 -3.691 1.00 95.19 547 ALA A C 1
ATOM 4021 O O . ALA A 1 547 ? -5.335 -6.970 -3.699 1.00 95.19 547 ALA A O 1
ATOM 4022 N N . PHE A 1 548 ? -5.335 -5.024 -2.576 1.00 93.12 548 PHE A N 1
ATOM 4023 C CA . PHE A 1 548 ? -4.994 -5.605 -1.283 1.00 93.12 548 PHE A CA 1
ATOM 4024 C C . PHE A 1 548 ? -6.051 -6.613 -0.827 1.00 93.12 548 PHE A C 1
ATOM 4026 O O . PHE A 1 548 ? -5.710 -7.716 -0.404 1.00 93.12 548 PHE A O 1
ATOM 4033 N N . ALA A 1 549 ? -7.334 -6.255 -0.923 1.00 90.81 549 ALA A N 1
ATOM 4034 C CA . ALA A 1 549 ? -8.437 -7.127 -0.542 1.00 90.81 549 ALA A CA 1
ATOM 4035 C C . ALA A 1 549 ? -8.497 -8.397 -1.401 1.00 90.81 549 ALA A C 1
ATOM 4037 O O . ALA A 1 549 ? -8.666 -9.492 -0.862 1.00 90.81 549 ALA A O 1
ATOM 4038 N N . ARG A 1 550 ? -8.303 -8.253 -2.716 1.00 94.81 550 ARG A N 1
ATOM 4039 C CA . ARG A 1 550 ? -8.239 -9.362 -3.672 1.00 94.81 550 ARG A CA 1
ATOM 4040 C C . ARG A 1 550 ? -7.075 -10.300 -3.361 1.00 94.81 550 ARG A C 1
ATOM 4042 O O . ARG A 1 550 ? -7.302 -11.492 -3.183 1.00 94.81 550 ARG A O 1
ATOM 4049 N N . ILE A 1 551 ? -5.858 -9.783 -3.196 1.00 95.62 551 ILE A N 1
ATOM 4050 C CA . ILE A 1 551 ? -4.680 -10.600 -2.858 1.00 95.62 551 ILE A CA 1
ATOM 4051 C C . ILE A 1 551 ? -4.851 -11.270 -1.490 1.00 95.62 551 ILE A C 1
ATOM 4053 O O . ILE A 1 551 ? -4.556 -12.452 -1.355 1.00 95.62 551 ILE A O 1
ATOM 4057 N N . ALA A 1 552 ? -5.385 -10.558 -0.493 1.00 92.44 552 ALA A N 1
ATOM 4058 C CA . ALA A 1 552 ? -5.653 -11.115 0.834 1.00 92.44 552 ALA A CA 1
ATOM 4059 C C . ALA A 1 552 ? -6.646 -12.287 0.797 1.00 92.44 552 ALA A C 1
ATOM 4061 O O . ALA A 1 552 ? -6.555 -13.178 1.630 1.00 92.44 552 ALA A O 1
ATOM 4062 N N . SER A 1 553 ? -7.579 -12.319 -0.160 1.00 91.81 553 SER A N 1
ATOM 4063 C CA . SER A 1 553 ? -8.498 -13.458 -0.295 1.00 91.81 553 SER A CA 1
ATOM 4064 C C . SER A 1 553 ? -7.799 -14.747 -0.753 1.00 91.81 553 SER A C 1
ATOM 4066 O O . SER A 1 553 ? -8.242 -15.837 -0.397 1.00 91.81 553 SER A O 1
ATOM 4068 N N . ALA A 1 554 ? -6.690 -14.632 -1.492 1.00 92.62 554 ALA A N 1
ATOM 4069 C CA . ALA A 1 554 ? -5.926 -15.764 -2.018 1.00 92.62 554 ALA A CA 1
ATOM 4070 C C . ALA A 1 554 ? -4.667 -16.098 -1.187 1.00 92.62 554 ALA A C 1
ATOM 4072 O O . ALA A 1 554 ? -4.220 -17.244 -1.178 1.00 92.62 554 ALA A O 1
ATOM 4073 N N . ASP A 1 555 ? -4.092 -15.121 -0.478 1.00 94.38 555 ASP A N 1
ATOM 4074 C CA . ASP A 1 555 ? -2.854 -15.248 0.299 1.00 94.38 555 ASP A CA 1
ATOM 4075 C C . ASP A 1 555 ? -3.127 -15.119 1.808 1.00 94.38 555 ASP A C 1
ATOM 4077 O O . ASP A 1 555 ? -3.413 -14.035 2.325 1.00 94.38 555 ASP A O 1
ATOM 4081 N N . LYS A 1 556 ? -2.974 -16.233 2.539 1.00 89.69 556 LYS A N 1
ATOM 4082 C CA . LYS A 1 556 ? -3.206 -16.310 3.993 1.00 89.69 556 LYS A CA 1
ATOM 4083 C C . LYS A 1 556 ? -2.309 -15.374 4.806 1.00 89.69 556 LYS A C 1
ATOM 4085 O O . LYS A 1 556 ? -2.756 -14.845 5.822 1.00 89.69 556 LYS A O 1
ATOM 4090 N N . VAL A 1 557 ? -1.056 -15.170 4.390 1.00 88.81 557 VAL A N 1
ATOM 4091 C CA . VAL A 1 557 ? -0.122 -14.284 5.106 1.00 88.81 557 VAL A CA 1
ATOM 4092 C C . VAL A 1 557 ? -0.608 -12.847 4.987 1.00 88.81 557 VAL A C 1
ATOM 4094 O O . VAL A 1 557 ? -0.656 -12.102 5.963 1.00 88.81 557 VAL A O 1
ATOM 4097 N N . PHE A 1 558 ? -1.029 -12.474 3.784 1.00 84.25 558 PHE A N 1
ATOM 4098 C CA . PHE A 1 558 ? -1.534 -11.141 3.513 1.00 84.25 558 PHE A CA 1
ATOM 4099 C C . PHE A 1 558 ? -2.905 -10.887 4.156 1.00 84.25 558 PHE A C 1
ATOM 4101 O O . PHE A 1 558 ? -3.159 -9.784 4.641 1.00 84.25 558 PHE A O 1
ATOM 4108 N N . ALA A 1 559 ? -3.758 -11.913 4.245 1.00 85.69 559 ALA A N 1
ATOM 4109 C CA . ALA A 1 559 ? -4.994 -11.878 5.027 1.00 85.69 559 ALA A CA 1
ATOM 4110 C C . ALA A 1 559 ? -4.728 -11.572 6.507 1.00 85.69 559 ALA A C 1
ATOM 4112 O O . ALA A 1 559 ? -5.388 -10.705 7.082 1.00 85.69 559 ALA A O 1
ATOM 4113 N N . ALA A 1 560 ? -3.733 -12.237 7.105 1.00 83.62 560 ALA A N 1
ATOM 4114 C CA . ALA A 1 560 ? -3.338 -12.000 8.491 1.00 83.62 560 ALA A CA 1
ATOM 4115 C C . ALA A 1 560 ? -2.844 -10.560 8.696 1.00 83.62 560 ALA A C 1
ATOM 4117 O O . ALA A 1 560 ? -3.290 -9.883 9.619 1.00 83.62 560 ALA A O 1
ATOM 4118 N N . TRP A 1 561 ? -1.999 -10.045 7.798 1.00 84.00 561 TRP A N 1
ATOM 4119 C CA . TRP A 1 561 ? -1.558 -8.647 7.851 1.00 84.00 561 TRP A CA 1
ATOM 4120 C C . TRP A 1 561 ? -2.717 -7.665 7.719 1.00 84.00 561 TRP A C 1
ATOM 4122 O O . TRP A 1 561 ? -2.802 -6.715 8.490 1.00 84.00 561 TRP A O 1
ATOM 4132 N N . ARG A 1 562 ? -3.649 -7.904 6.790 1.00 83.12 562 ARG A N 1
ATOM 4133 C CA . ARG A 1 562 ? -4.849 -7.072 6.653 1.00 83.12 562 ARG A CA 1
ATOM 4134 C C . ARG A 1 562 ? -5.673 -7.078 7.940 1.00 83.12 562 ARG A C 1
ATOM 4136 O O . ARG A 1 562 ? -6.135 -6.016 8.344 1.00 83.12 562 ARG A O 1
ATOM 4143 N N . ALA A 1 563 ? -5.845 -8.228 8.593 1.00 80.69 563 ALA A N 1
ATOM 4144 C CA . ALA A 1 563 ? -6.564 -8.316 9.864 1.00 80.69 563 ALA A CA 1
ATOM 4145 C C . ALA A 1 563 ? -5.892 -7.481 10.969 1.00 80.69 563 ALA A C 1
ATOM 4147 O O . ALA A 1 563 ? -6.594 -6.798 11.712 1.00 80.69 563 ALA A O 1
ATOM 4148 N N . VAL A 1 564 ? -4.554 -7.472 11.016 1.00 84.06 564 VAL A N 1
ATOM 4149 C CA . VAL A 1 564 ? -3.769 -6.633 11.938 1.00 84.06 564 VAL A CA 1
ATOM 4150 C C . VAL A 1 564 ? -3.920 -5.148 11.599 1.00 84.06 564 VAL A C 1
ATOM 4152 O O . VAL A 1 564 ? -4.342 -4.373 12.448 1.00 84.06 564 VAL A O 1
ATOM 4155 N N . PHE A 1 565 ? -3.659 -4.736 10.354 1.00 78.75 565 PHE A N 1
ATOM 4156 C CA . PHE A 1 565 ? -3.710 -3.319 9.960 1.00 78.75 565 PHE A CA 1
ATOM 4157 C C . PHE A 1 565 ? -5.106 -2.710 10.039 1.00 78.75 565 PHE A C 1
ATOM 4159 O O . PHE A 1 565 ? -5.258 -1.521 10.300 1.00 78.75 565 PHE A O 1
ATOM 4166 N N . THR A 1 566 ? -6.141 -3.514 9.806 1.00 83.88 566 THR A N 1
ATOM 4167 C CA . THR A 1 566 ? -7.523 -3.055 9.960 1.00 83.88 566 THR A CA 1
ATOM 4168 C C . THR A 1 566 ? -7.997 -3.116 11.413 1.00 83.88 566 THR A C 1
ATOM 4170 O O . THR A 1 566 ? -9.111 -2.668 11.688 1.00 83.88 566 THR A O 1
ATOM 4173 N N . GLY A 1 567 ? -7.209 -3.671 12.341 1.00 82.69 567 GLY A N 1
ATOM 4174 C CA . GLY A 1 567 ? -7.647 -3.926 13.713 1.00 82.69 567 GLY A CA 1
ATOM 4175 C C . GLY A 1 567 ? -8.909 -4.788 13.752 1.00 82.69 567 GLY A C 1
ATOM 4176 O O . GLY A 1 567 ? -9.780 -4.567 14.586 1.00 82.69 567 GLY A O 1
ATOM 4177 N N . ALA A 1 568 ? -9.084 -5.708 12.794 1.00 80.81 568 ALA A N 1
ATOM 4178 C CA . ALA A 1 568 ? -10.295 -6.523 12.695 1.00 80.81 568 ALA A CA 1
ATOM 4179 C C . ALA A 1 568 ? -10.447 -7.442 13.916 1.00 80.81 568 ALA A C 1
ATOM 4181 O O . ALA A 1 568 ? -11.555 -7.617 14.415 1.00 80.81 568 ALA A O 1
ATOM 4182 N N . ALA A 1 569 ? -9.331 -7.977 14.421 1.00 78.62 569 ALA A N 1
ATOM 4183 C CA . ALA A 1 569 ? -9.307 -8.770 15.647 1.00 78.62 569 ALA A CA 1
ATOM 4184 C C . ALA A 1 569 ? -9.687 -7.925 16.873 1.00 78.62 569 ALA A C 1
ATOM 4186 O O . ALA A 1 569 ? -10.546 -8.335 17.651 1.00 78.62 569 ALA A O 1
ATOM 4187 N N . ASP A 1 570 ? -9.124 -6.720 16.997 1.00 79.69 570 ASP A N 1
ATOM 4188 C CA . ASP A 1 570 ? -9.433 -5.805 18.102 1.00 79.69 570 ASP A CA 1
ATOM 4189 C C . ASP A 1 570 ? -10.890 -5.338 18.056 1.00 79.69 570 ASP A C 1
ATOM 4191 O O . ASP A 1 570 ? -11.556 -5.284 19.088 1.00 79.69 570 ASP A O 1
ATOM 4195 N N . ARG A 1 571 ? -11.424 -5.065 16.857 1.00 82.44 571 ARG A N 1
ATOM 4196 C CA . ARG A 1 571 ? -12.842 -4.741 16.657 1.00 82.44 571 ARG A CA 1
ATOM 4197 C C . ARG A 1 571 ? -13.752 -5.902 17.043 1.00 82.44 571 ARG A C 1
ATOM 4199 O O . ARG A 1 571 ? -14.674 -5.689 17.820 1.00 82.44 571 ARG A O 1
ATOM 4206 N N . ALA A 1 572 ? -13.461 -7.120 16.592 1.00 81.38 572 ALA A N 1
ATOM 4207 C CA . ALA A 1 572 ? -14.233 -8.303 16.974 1.00 81.38 572 ALA A CA 1
ATOM 4208 C C . ALA A 1 572 ? -14.176 -8.567 18.493 1.00 81.38 572 ALA A C 1
ATOM 4210 O O . ALA A 1 572 ? -15.186 -8.920 19.109 1.00 81.38 572 ALA A O 1
ATOM 4211 N N . ALA A 1 573 ? -13.016 -8.352 19.125 1.00 82.81 573 ALA A N 1
ATOM 4212 C CA . ALA A 1 573 ? -12.857 -8.450 20.574 1.00 82.81 573 ALA A CA 1
ATOM 4213 C C . ALA A 1 573 ? -13.646 -7.356 21.316 1.00 82.81 573 ALA A C 1
ATOM 4215 O O . ALA A 1 573 ? -14.304 -7.640 22.319 1.00 82.81 573 ALA A O 1
ATOM 4216 N N . ALA A 1 574 ? -13.636 -6.120 20.810 1.00 84.56 574 ALA A N 1
ATOM 4217 C CA . ALA A 1 574 ? -14.413 -5.013 21.358 1.00 84.56 574 ALA A CA 1
ATOM 4218 C C . ALA A 1 574 ? -15.927 -5.254 21.228 1.00 84.56 574 ALA A C 1
ATOM 4220 O O . ALA A 1 574 ? -16.652 -5.081 22.205 1.00 84.56 574 ALA A O 1
ATOM 4221 N N . GLU A 1 575 ? -16.405 -5.720 20.074 1.00 93.31 575 GLU A N 1
ATOM 4222 C CA . GLU A 1 575 ? -17.809 -6.093 19.845 1.00 93.31 575 GLU A CA 1
ATOM 4223 C C . GLU A 1 575 ? -18.252 -7.237 20.769 1.00 93.31 575 GLU A C 1
ATOM 4225 O O . GLU A 1 575 ? -19.320 -7.173 21.387 1.00 93.31 575 GLU A O 1
ATOM 4230 N N . SER A 1 576 ? -17.396 -8.247 20.948 1.00 91.62 576 SER A N 1
ATOM 4231 C CA . SER A 1 576 ? -17.636 -9.341 21.896 1.00 91.62 576 SER A CA 1
ATOM 4232 C C . SER A 1 576 ? -17.729 -8.824 23.336 1.00 91.62 576 SER A C 1
ATOM 4234 O O . SER A 1 576 ? -18.623 -9.222 24.083 1.00 91.62 576 SER A O 1
ATOM 4236 N N . ARG A 1 577 ? -16.864 -7.876 23.722 1.00 93.31 577 ARG A N 1
ATOM 4237 C CA . ARG A 1 577 ? -16.884 -7.249 25.052 1.00 93.31 577 ARG A CA 1
ATOM 4238 C C . ARG A 1 577 ? -18.121 -6.378 25.270 1.00 93.31 577 ARG A C 1
ATOM 4240 O O . ARG A 1 577 ? -18.705 -6.430 26.347 1.00 93.31 577 ARG A O 1
ATOM 4247 N N . ILE A 1 578 ? -18.552 -5.619 24.262 1.00 92.88 578 ILE A N 1
ATOM 4248 C CA . ILE A 1 578 ? -19.800 -4.838 24.303 1.00 92.88 578 ILE A CA 1
ATOM 4249 C C . ILE A 1 578 ? -21.002 -5.769 24.489 1.00 92.88 578 ILE A C 1
ATOM 4251 O O . ILE A 1 578 ? -21.891 -5.484 25.295 1.00 92.88 578 ILE A O 1
ATOM 4255 N N . THR A 1 579 ? -21.009 -6.904 23.789 1.00 95.81 579 THR A N 1
ATOM 4256 C CA . THR A 1 579 ? -22.066 -7.914 23.904 1.00 95.81 579 THR A CA 1
ATOM 4257 C C . THR A 1 579 ? -22.094 -8.528 25.306 1.00 95.81 579 THR A C 1
ATOM 4259 O O . THR A 1 579 ? -23.157 -8.572 25.926 1.00 95.81 579 THR A O 1
ATOM 4262 N N . ALA A 1 580 ? -20.937 -8.921 25.851 1.00 94.75 580 ALA A N 1
ATOM 4263 C CA . ALA A 1 580 ? -20.826 -9.465 27.206 1.00 94.75 580 ALA A CA 1
ATOM 4264 C C . ALA A 1 580 ? -21.282 -8.459 28.279 1.00 94.75 580 ALA A C 1
ATOM 4266 O O . ALA A 1 580 ? -22.116 -8.789 29.119 1.00 94.75 580 ALA A O 1
ATOM 4267 N N . LEU A 1 581 ? -20.826 -7.204 28.202 1.00 94.38 581 LEU A N 1
ATOM 4268 C CA . LEU A 1 581 ? -21.235 -6.145 29.135 1.00 94.38 581 LEU A CA 1
ATOM 4269 C C . LEU A 1 581 ? -22.737 -5.834 29.048 1.00 94.38 581 LEU A C 1
ATOM 4271 O O . LEU A 1 581 ? -23.371 -5.539 30.060 1.00 94.38 581 LEU A O 1
ATOM 4275 N N . SER A 1 582 ? -23.326 -5.923 27.852 1.00 94.88 582 SER A N 1
ATOM 4276 C CA . SER A 1 582 ? -24.772 -5.750 27.672 1.00 94.88 582 SER A CA 1
ATOM 4277 C C . SER A 1 582 ? -25.555 -6.879 28.347 1.00 94.88 582 SER A C 1
ATOM 4279 O O . SER A 1 582 ? -26.527 -6.614 29.054 1.00 94.88 582 SER A O 1
ATOM 4281 N N . GLN A 1 583 ? -25.093 -8.127 28.215 1.00 95.75 583 GLN A N 1
ATOM 4282 C CA . GLN A 1 583 ? -25.686 -9.271 28.913 1.00 95.75 583 GLN A CA 1
ATOM 4283 C C . GLN A 1 583 ? -25.552 -9.140 30.437 1.00 95.75 583 GLN A C 1
ATOM 4285 O O . GLN A 1 583 ? -26.532 -9.347 31.155 1.00 95.75 583 GLN A O 1
ATOM 4290 N N . GLU A 1 584 ? -24.382 -8.740 30.942 1.00 96.00 584 GLU A N 1
ATOM 4291 C CA . GLU A 1 584 ? -24.165 -8.486 32.372 1.00 96.00 584 GLU A CA 1
ATOM 4292 C C . GLU A 1 584 ? -25.125 -7.416 32.901 1.00 96.00 584 GLU A C 1
ATOM 4294 O O . GLU A 1 584 ? -25.817 -7.650 33.896 1.00 96.00 584 GLU A O 1
ATOM 4299 N N . ARG A 1 585 ? -25.257 -6.284 32.197 1.00 97.12 585 ARG A N 1
ATOM 4300 C CA . ARG A 1 585 ? -26.208 -5.219 32.544 1.00 97.12 585 ARG A CA 1
ATOM 4301 C C . ARG A 1 585 ? -27.642 -5.744 32.629 1.00 97.12 585 ARG A C 1
ATOM 4303 O O . ARG A 1 585 ? -28.340 -5.449 33.597 1.00 97.12 585 ARG A O 1
ATOM 4310 N N . ASP A 1 586 ? -28.078 -6.546 31.663 1.00 96.69 586 ASP A N 1
ATOM 4311 C CA . ASP A 1 586 ? -29.446 -7.073 31.627 1.00 96.69 586 ASP A CA 1
ATOM 4312 C C . ASP A 1 586 ? -29.691 -8.128 32.724 1.00 96.69 586 ASP A C 1
ATOM 4314 O O . ASP A 1 586 ? -30.805 -8.266 33.240 1.00 96.69 586 ASP A O 1
ATOM 4318 N N . THR A 1 587 ? -28.664 -8.885 33.127 1.00 96.38 587 THR A N 1
ATOM 4319 C CA . THR A 1 587 ? -28.761 -9.774 34.300 1.00 96.38 587 THR A CA 1
ATOM 4320 C C . THR A 1 587 ? -28.809 -8.991 35.611 1.00 96.38 587 THR A C 1
ATOM 4322 O O . THR A 1 587 ? -29.616 -9.320 36.482 1.00 96.38 587 THR A O 1
ATOM 4325 N N . ALA A 1 588 ? -28.015 -7.926 35.747 1.00 93.81 588 ALA A N 1
ATOM 4326 C CA . ALA A 1 588 ? -28.037 -7.047 36.912 1.00 93.81 588 ALA A CA 1
ATOM 4327 C C . ALA A 1 588 ? -29.384 -6.320 37.046 1.00 93.81 588 ALA A C 1
ATOM 4329 O O . ALA A 1 588 ? -29.938 -6.268 38.142 1.00 93.81 588 ALA A O 1
ATOM 4330 N N . ALA A 1 589 ? -29.956 -5.842 35.936 1.00 96.69 589 ALA A N 1
ATOM 4331 C CA . ALA A 1 589 ? -31.280 -5.225 35.911 1.00 96.69 589 ALA A CA 1
ATOM 4332 C C . ALA A 1 589 ? -32.373 -6.192 36.397 1.00 96.69 589 ALA A C 1
ATOM 4334 O O . ALA A 1 589 ? -33.186 -5.827 37.243 1.00 96.69 589 ALA A O 1
ATOM 4335 N N . ARG A 1 590 ? -32.342 -7.454 35.945 1.00 97.69 590 ARG A N 1
ATOM 4336 C CA . ARG A 1 590 ? -33.274 -8.496 36.413 1.00 97.69 590 ARG A CA 1
ATOM 4337 C C . ARG A 1 590 ? -33.109 -8.821 37.898 1.00 97.69 590 ARG A C 1
ATOM 4339 O O . ARG A 1 590 ? -34.104 -9.003 38.595 1.00 97.69 590 ARG A O 1
ATOM 4346 N N . ARG A 1 591 ? -31.870 -8.864 38.402 1.00 96.69 591 ARG A N 1
ATOM 4347 C CA . ARG A 1 591 ? -31.597 -9.051 39.840 1.00 96.69 591 ARG A CA 1
ATOM 4348 C C . ARG A 1 591 ? -32.135 -7.889 40.669 1.00 96.69 591 ARG A C 1
ATOM 4350 O O . ARG A 1 591 ? -32.764 -8.129 41.695 1.00 96.69 591 ARG A O 1
ATOM 4357 N N . LEU A 1 592 ? -31.933 -6.654 40.208 1.00 97.00 592 LEU A N 1
ATOM 4358 C CA . LEU A 1 592 ? -32.465 -5.462 40.864 1.00 97.00 592 LEU A CA 1
ATOM 4359 C C . LEU A 1 592 ? -33.997 -5.486 40.896 1.00 97.00 592 LEU A C 1
ATOM 4361 O O . LEU A 1 592 ? -34.589 -5.235 41.940 1.00 97.00 592 LEU A O 1
ATOM 4365 N N . GLU A 1 593 ? -34.643 -5.840 39.783 1.00 97.81 593 GLU A N 1
ATOM 4366 C CA . GLU A 1 593 ? -36.101 -5.960 39.719 1.00 97.81 593 GLU A CA 1
ATOM 4367 C C . GLU A 1 593 ? -36.636 -7.031 40.688 1.00 97.81 593 GLU A C 1
ATOM 4369 O O . GLU A 1 593 ? -37.613 -6.780 41.396 1.00 97.81 593 GLU A O 1
ATOM 4374 N N . SER A 1 594 ? -35.987 -8.201 40.769 1.00 96.62 594 SER A N 1
ATOM 4375 C CA . SER A 1 594 ? -36.347 -9.252 41.735 1.00 96.62 594 SER A CA 1
ATOM 4376 C C . SER A 1 594 ? -36.200 -8.768 43.177 1.00 96.62 594 SER A C 1
ATOM 4378 O O . SER A 1 594 ? -37.132 -8.902 43.966 1.00 96.62 594 SER A O 1
ATOM 4380 N N . ALA A 1 595 ? -35.073 -8.129 43.505 1.00 94.69 595 ALA A N 1
ATOM 4381 C CA . ALA A 1 595 ? -34.816 -7.601 44.842 1.00 94.69 595 ALA A CA 1
ATOM 4382 C C . ALA A 1 595 ? -35.837 -6.523 45.246 1.00 94.69 595 ALA A C 1
ATOM 4384 O O . ALA A 1 595 ? -36.296 -6.502 46.386 1.00 94.69 595 ALA A O 1
ATOM 4385 N N . LEU A 1 596 ? -36.250 -5.657 44.312 1.00 97.50 596 LEU A N 1
ATOM 4386 C CA . LEU A 1 596 ? -37.303 -4.667 44.560 1.00 97.50 596 LEU A CA 1
ATOM 4387 C C . LEU A 1 596 ? -38.670 -5.327 44.806 1.00 97.50 596 LEU A C 1
ATOM 4389 O O . LEU A 1 596 ? -39.403 -4.891 45.695 1.00 97.50 596 LEU A O 1
ATOM 4393 N N . LYS A 1 597 ? -39.008 -6.396 44.071 1.00 97.25 597 LYS A N 1
ATOM 4394 C CA . LYS A 1 597 ? -40.238 -7.177 44.307 1.00 97.25 597 LYS A CA 1
ATOM 4395 C C . LYS A 1 597 ? -40.219 -7.866 45.672 1.00 97.25 597 LYS A C 1
ATOM 4397 O O . LYS A 1 597 ? -41.219 -7.821 46.387 1.00 97.25 597 LYS A O 1
ATOM 4402 N N . GLU A 1 598 ? -39.093 -8.461 46.054 1.00 96.62 598 GLU A N 1
ATOM 4403 C CA . GLU A 1 598 ? -38.908 -9.088 47.368 1.00 96.62 598 GLU A CA 1
ATOM 4404 C C . GLU A 1 598 ? -38.998 -8.065 48.505 1.00 96.62 598 GLU A C 1
ATOM 4406 O O . GLU A 1 598 ? -39.712 -8.296 49.481 1.00 96.62 598 GLU A O 1
ATOM 4411 N N . ALA A 1 599 ? -38.355 -6.903 48.357 1.00 95.31 599 ALA A N 1
ATOM 4412 C CA . ALA A 1 599 ? -38.436 -5.817 49.329 1.00 95.31 599 ALA A CA 1
ATOM 4413 C C . ALA A 1 599 ? -39.883 -5.327 49.520 1.00 95.31 599 ALA A C 1
ATOM 4415 O O . ALA A 1 599 ? -40.337 -5.173 50.655 1.00 95.31 599 ALA A O 1
ATOM 4416 N N . ALA A 1 600 ? -40.641 -5.161 48.430 1.00 96.81 600 ALA A N 1
ATOM 4417 C CA . ALA A 1 600 ? -42.056 -4.794 48.495 1.00 96.81 600 ALA A CA 1
ATOM 4418 C C . ALA A 1 600 ? -42.914 -5.876 49.184 1.00 96.81 600 ALA A C 1
ATOM 4420 O O . ALA A 1 600 ? -43.796 -5.561 49.987 1.00 96.81 600 ALA A O 1
ATOM 4421 N N . ALA A 1 601 ? -42.639 -7.159 48.921 1.00 96.06 601 ALA A N 1
ATOM 4422 C CA . ALA A 1 601 ? -43.324 -8.270 49.580 1.00 96.06 601 ALA A CA 1
ATOM 4423 C C . ALA A 1 601 ? -43.028 -8.317 51.090 1.00 96.06 601 ALA A C 1
ATOM 4425 O O . ALA A 1 601 ? -43.947 -8.488 51.898 1.00 96.06 601 ALA A O 1
ATOM 4426 N N . LEU A 1 602 ? -41.766 -8.113 51.486 1.00 95.75 602 LEU A N 1
ATOM 4427 C CA . LEU A 1 602 ? -41.357 -8.028 52.890 1.00 95.75 602 LEU A CA 1
ATOM 4428 C C . LEU A 1 602 ? -42.010 -6.840 53.600 1.00 95.75 602 LEU A C 1
ATOM 4430 O O . LEU A 1 602 ? -42.520 -7.010 54.707 1.00 95.75 602 LEU A O 1
ATOM 4434 N N . GLN A 1 603 ? -42.072 -5.672 52.957 1.00 97.62 603 GLN A N 1
ATOM 4435 C CA . GLN A 1 603 ? -42.761 -4.505 53.505 1.00 97.62 603 GLN A CA 1
ATOM 4436 C C . GLN A 1 603 ? -44.251 -4.794 53.747 1.00 97.62 603 GLN A C 1
ATOM 4438 O O . GLN A 1 603 ? -44.756 -4.546 54.842 1.00 97.62 603 GLN A O 1
ATOM 4443 N N . SER A 1 604 ? -44.943 -5.402 52.778 1.00 97.00 604 SER A N 1
ATOM 4444 C CA . SER A 1 604 ? -46.352 -5.789 52.938 1.00 97.00 604 SER A CA 1
ATOM 4445 C C . SER A 1 604 ? -46.560 -6.792 54.083 1.00 97.00 604 SER A C 1
ATOM 4447 O O . SER A 1 604 ? -47.538 -6.702 54.833 1.00 97.00 604 SER A O 1
ATOM 4449 N N . ASN A 1 605 ? -45.628 -7.734 54.262 1.00 96.06 605 ASN A N 1
ATOM 4450 C CA . ASN A 1 605 ? -45.662 -8.691 55.367 1.00 96.06 605 ASN A CA 1
ATOM 4451 C C . ASN A 1 605 ? -45.440 -8.012 56.727 1.00 96.06 605 ASN A C 1
ATOM 4453 O O . ASN A 1 605 ? -46.175 -8.317 57.666 1.00 96.06 605 ASN A O 1
ATOM 4457 N N . LEU A 1 606 ? -44.498 -7.067 56.829 1.00 97.12 606 LEU A N 1
ATOM 4458 C CA . LEU A 1 606 ? -44.280 -6.274 58.045 1.00 97.12 606 LEU A CA 1
ATOM 4459 C C . LEU A 1 606 ? -45.511 -5.431 58.398 1.00 97.12 606 LEU A C 1
ATOM 4461 O O . LEU A 1 606 ? -45.947 -5.430 59.545 1.00 97.12 606 LEU A O 1
ATOM 4465 N N . GLU A 1 607 ? -46.135 -4.778 57.418 1.00 97.31 607 GLU A N 1
ATOM 4466 C CA . GLU A 1 607 ? -47.380 -4.025 57.621 1.00 97.31 607 GLU A CA 1
ATOM 4467 C C . GLU A 1 607 ? -48.541 -4.925 58.070 1.00 97.31 607 GLU A C 1
ATOM 4469 O O . GLU A 1 607 ? -49.384 -4.522 58.876 1.00 97.31 607 GLU A O 1
ATOM 4474 N N . ARG A 1 608 ? -48.614 -6.161 57.560 1.00 96.56 608 ARG A N 1
ATOM 4475 C CA . ARG A 1 608 ? -49.601 -7.151 58.013 1.00 96.56 608 ARG A CA 1
ATOM 4476 C C . ARG A 1 608 ? -49.324 -7.588 59.453 1.00 96.56 608 ARG A C 1
ATOM 4478 O O . ARG A 1 608 ? -50.258 -7.627 60.249 1.00 96.56 608 ARG A O 1
ATOM 4485 N N . ALA A 1 609 ? -48.065 -7.860 59.791 1.00 94.31 609 ALA A N 1
ATOM 4486 C CA . ALA A 1 609 ? -47.653 -8.241 61.138 1.00 94.31 609 ALA A CA 1
ATOM 4487 C C . ALA A 1 609 ? -47.922 -7.121 62.157 1.00 94.31 609 ALA A C 1
ATOM 4489 O O . ALA A 1 609 ? -48.492 -7.388 63.212 1.00 94.31 609 ALA A O 1
ATOM 4490 N N . HIS A 1 610 ? -47.610 -5.862 61.827 1.00 96.44 610 HIS A N 1
ATOM 4491 C CA . HIS A 1 610 ? -47.940 -4.713 62.675 1.00 96.44 610 HIS A CA 1
ATOM 4492 C C . HIS A 1 610 ? -49.447 -4.594 62.915 1.00 96.44 610 HIS A C 1
ATOM 4494 O O . HIS A 1 610 ? -49.873 -4.533 64.066 1.00 96.44 610 HIS A O 1
ATOM 4500 N N . ARG A 1 611 ? -50.269 -4.677 61.858 1.00 96.38 611 ARG A N 1
ATOM 4501 C CA . ARG A 1 611 ? -51.735 -4.672 62.004 1.00 96.38 611 ARG A CA 1
ATOM 4502 C C . ARG A 1 611 ? -52.243 -5.812 62.886 1.00 96.38 611 ARG A C 1
ATOM 4504 O O . ARG A 1 611 ? -53.180 -5.612 63.652 1.00 96.38 611 ARG A O 1
ATOM 4511 N N . GLN A 1 612 ? -51.633 -6.993 62.798 1.00 95.25 612 GLN A N 1
ATOM 4512 C CA . GLN A 1 612 ? -51.989 -8.132 63.642 1.00 95.25 612 GLN A CA 1
ATOM 4513 C C . GLN A 1 612 ? -51.622 -7.892 65.113 1.00 95.25 612 GLN A C 1
ATOM 4515 O O . GLN A 1 612 ? -52.442 -8.166 65.986 1.00 95.25 612 GLN A O 1
ATOM 4520 N N . ILE A 1 613 ? -50.435 -7.345 65.392 1.00 96.12 613 ILE A N 1
ATOM 4521 C CA . ILE A 1 613 ? -50.011 -6.985 66.754 1.00 96.12 613 ILE A CA 1
ATOM 4522 C C . ILE A 1 613 ? -50.955 -5.937 67.351 1.00 96.12 613 ILE A C 1
ATOM 4524 O O . ILE A 1 613 ? -51.384 -6.083 68.495 1.00 96.12 613 ILE A O 1
ATOM 4528 N N . ASP A 1 614 ? -51.320 -4.908 66.587 1.00 95.50 614 ASP A N 1
ATOM 4529 C CA . ASP A 1 614 ? -52.237 -3.867 67.058 1.00 95.50 614 ASP A CA 1
ATOM 4530 C C . ASP A 1 614 ? -53.643 -4.420 67.318 1.00 95.50 614 ASP A C 1
ATOM 4532 O O . ASP A 1 614 ? -54.233 -4.130 68.360 1.00 95.50 614 ASP A O 1
ATOM 4536 N N . ALA A 1 615 ? -54.148 -5.292 66.438 1.00 93.81 615 ALA A N 1
ATOM 4537 C CA . ALA A 1 615 ? -55.415 -5.989 66.648 1.00 93.81 615 ALA A CA 1
ATOM 4538 C C . ALA A 1 615 ? -55.387 -6.885 67.899 1.00 93.81 615 ALA A C 1
ATOM 4540 O O . ALA A 1 615 ? -56.346 -6.889 68.669 1.00 93.81 615 ALA A O 1
ATOM 4541 N N . MET A 1 616 ? -54.283 -7.603 68.144 1.00 93.38 616 MET A N 1
ATOM 4542 C CA . MET A 1 616 ? -54.103 -8.404 69.361 1.00 93.38 616 MET A CA 1
ATOM 4543 C C . MET A 1 616 ? -54.076 -7.530 70.616 1.00 93.38 616 MET A C 1
ATOM 4545 O O . MET A 1 616 ? -54.714 -7.876 71.603 1.00 93.38 616 MET A O 1
ATOM 4549 N N . ARG A 1 617 ? -53.390 -6.380 70.582 1.00 94.56 617 ARG A N 1
ATOM 4550 C CA . ARG A 1 617 ? -53.355 -5.426 71.704 1.00 94.56 617 ARG A CA 1
ATOM 4551 C C . ARG A 1 617 ? -54.723 -4.824 71.998 1.00 94.56 617 ARG A C 1
ATOM 4553 O O . ARG A 1 617 ? -55.042 -4.590 73.159 1.00 94.56 617 ARG A O 1
ATOM 4560 N N . GLU A 1 618 ? -55.509 -4.528 70.969 1.00 93.88 618 GLU A N 1
ATOM 4561 C CA . GLU A 1 618 ? -56.874 -4.024 71.137 1.00 93.88 618 GLU A CA 1
ATOM 4562 C C . GLU A 1 618 ? -57.790 -5.103 71.725 1.00 93.88 618 GLU A C 1
ATOM 4564 O O . GLU A 1 618 ? -58.515 -4.840 72.683 1.00 93.88 618 GLU A O 1
ATOM 4569 N N . ALA A 1 619 ? -57.704 -6.335 71.213 1.00 91.75 619 ALA A N 1
ATOM 4570 C CA . ALA A 1 619 ? -58.442 -7.476 71.747 1.00 91.75 619 ALA A CA 1
ATOM 4571 C C . ALA A 1 619 ? -58.068 -7.768 73.210 1.00 91.75 619 ALA A C 1
ATOM 4573 O O . ALA A 1 619 ? -58.948 -8.024 74.031 1.00 91.75 619 ALA A O 1
ATOM 4574 N N . ASP A 1 620 ? -56.782 -7.677 73.551 1.00 93.00 620 ASP A N 1
ATOM 4575 C CA . ASP A 1 620 ? -56.294 -7.870 74.914 1.00 93.00 620 ASP A CA 1
ATOM 4576 C C . ASP A 1 620 ? -56.800 -6.772 75.860 1.00 93.00 620 ASP A C 1
ATOM 4578 O O . ASP A 1 620 ? -57.330 -7.076 76.930 1.00 93.00 620 ASP A O 1
ATOM 4582 N N . ARG A 1 621 ? -56.754 -5.499 75.439 1.00 92.38 621 ARG A N 1
ATOM 4583 C CA . ARG A 1 621 ? -57.339 -4.376 76.194 1.00 92.38 621 ARG A CA 1
ATOM 4584 C C . ARG A 1 621 ? -58.849 -4.537 76.389 1.00 92.38 621 ARG A C 1
ATOM 4586 O O . ARG A 1 621 ? -59.348 -4.305 77.490 1.00 92.38 621 ARG A O 1
ATOM 4593 N N . ALA A 1 622 ? -59.572 -4.975 75.359 1.00 88.75 622 ALA A N 1
ATOM 4594 C CA . ALA A 1 622 ? -61.003 -5.255 75.451 1.00 88.75 622 ALA A CA 1
ATOM 4595 C C . ALA A 1 622 ? -61.306 -6.415 76.419 1.00 88.75 622 ALA A C 1
ATOM 4597 O O . ALA A 1 622 ? -62.233 -6.310 77.224 1.00 88.75 622 ALA A O 1
ATOM 4598 N N . SER A 1 623 ? -60.504 -7.485 76.384 1.00 90.38 623 SER A N 1
ATOM 4599 C CA . SER A 1 623 ? -60.611 -8.636 77.292 1.00 90.38 623 SER A CA 1
ATOM 4600 C C . SER A 1 623 ? -60.359 -8.236 78.747 1.00 90.38 623 SER A C 1
ATOM 4602 O O . SER A 1 623 ? -61.178 -8.526 79.618 1.00 90.38 623 SER A O 1
ATOM 4604 N N . HIS A 1 624 ? -59.285 -7.485 79.012 1.00 89.25 624 HIS A N 1
ATOM 4605 C CA . HIS A 1 624 ? -58.982 -6.966 80.347 1.00 89.25 624 HIS A CA 1
ATOM 4606 C C . HIS A 1 624 ? -60.107 -6.073 80.879 1.00 89.25 624 HIS A C 1
ATOM 4608 O O . HIS A 1 624 ? -60.570 -6.283 81.998 1.00 89.25 624 HIS A O 1
ATOM 4614 N N . GLY A 1 625 ? -60.618 -5.142 80.064 1.00 87.50 625 GLY A N 1
ATOM 4615 C CA . GLY A 1 625 ? -61.739 -4.286 80.459 1.00 87.50 625 GLY A CA 1
ATOM 4616 C C . GLY A 1 625 ? -63.037 -5.061 80.729 1.00 87.50 625 GLY A C 1
ATOM 4617 O O . GLY A 1 625 ? -63.798 -4.698 81.626 1.00 87.50 625 GLY A O 1
ATOM 4618 N N . ALA A 1 626 ? -63.303 -6.142 79.990 1.00 85.88 626 ALA A N 1
ATOM 4619 C CA . ALA A 1 626 ? -64.445 -7.021 80.247 1.00 85.88 626 ALA A CA 1
ATOM 4620 C C . ALA A 1 626 ? -64.272 -7.821 81.550 1.00 85.88 626 ALA A C 1
ATOM 4622 O O . ALA A 1 626 ? -65.201 -7.874 82.359 1.00 85.88 626 ALA A O 1
ATOM 4623 N N . ASN A 1 627 ? -63.082 -8.383 81.779 1.00 89.69 627 ASN A N 1
ATOM 4624 C CA . ASN A 1 627 ? -62.751 -9.134 82.991 1.00 89.69 627 ASN A CA 1
ATOM 4625 C C . ASN A 1 627 ? -62.828 -8.250 84.239 1.00 89.69 627 ASN A C 1
ATOM 4627 O O . ASN A 1 627 ? -63.422 -8.653 85.235 1.00 89.69 627 ASN A O 1
ATOM 4631 N N . GLU A 1 628 ? -62.299 -7.027 84.180 1.00 87.81 628 GLU A N 1
ATOM 4632 C CA . GLU A 1 628 ? -62.367 -6.072 85.288 1.00 87.81 628 GLU A CA 1
ATOM 4633 C C . GLU A 1 628 ? -63.819 -5.729 85.650 1.00 87.81 628 GLU A C 1
ATOM 4635 O O . GLU A 1 628 ? -64.202 -5.798 86.819 1.00 87.81 628 GLU A O 1
ATOM 4640 N N . ARG A 1 629 ? -64.668 -5.437 84.655 1.00 80.56 629 ARG A N 1
ATOM 4641 C CA . ARG A 1 629 ? -66.104 -5.201 84.889 1.00 80.56 629 ARG A CA 1
ATOM 4642 C C . ARG A 1 629 ? -66.791 -6.416 85.500 1.00 80.56 629 ARG A C 1
ATOM 4644 O O . ARG A 1 629 ? -67.611 -6.258 86.401 1.00 80.56 629 ARG A O 1
ATOM 4651 N N . GLN A 1 630 ? -66.473 -7.618 85.023 1.00 84.44 630 GLN A N 1
ATOM 4652 C CA . GLN A 1 630 ? -67.054 -8.846 85.555 1.00 84.44 630 GLN A CA 1
ATOM 4653 C C . GLN A 1 630 ? -66.651 -9.058 87.022 1.00 84.44 630 GLN A C 1
ATOM 4655 O O . GLN A 1 630 ? -67.517 -9.309 87.859 1.00 84.44 630 GLN A O 1
ATOM 4660 N N . LEU A 1 631 ? -65.372 -8.845 87.354 1.00 84.12 631 LEU A N 1
ATOM 4661 C CA . LEU A 1 631 ? -64.873 -8.875 88.731 1.00 84.12 631 LEU A CA 1
ATOM 4662 C C . LEU A 1 631 ? -65.581 -7.841 89.618 1.00 84.12 631 LEU A C 1
ATOM 4664 O O . LEU A 1 631 ? -65.988 -8.172 90.731 1.00 84.12 631 LEU A O 1
ATOM 4668 N N . GLN A 1 632 ? -65.796 -6.616 89.128 1.00 73.25 632 GLN A N 1
ATOM 4669 C CA . GLN A 1 632 ? -66.547 -5.584 89.853 1.00 73.25 632 GLN A CA 1
ATOM 4670 C C . GLN A 1 632 ? -68.010 -5.990 90.094 1.00 73.25 632 GLN A C 1
ATOM 4672 O O . GLN A 1 632 ? -68.519 -5.831 91.205 1.00 73.25 632 GLN A O 1
ATOM 4677 N N . ILE A 1 633 ? -68.693 -6.547 89.087 1.00 74.75 633 ILE A N 1
ATOM 4678 C CA . ILE A 1 633 ? -70.073 -7.041 89.217 1.00 74.75 633 ILE A CA 1
ATOM 4679 C C . ILE A 1 633 ? -70.145 -8.157 90.260 1.00 74.75 633 ILE A C 1
ATOM 4681 O O . ILE A 1 633 ? -71.032 -8.148 91.117 1.00 74.75 633 ILE A O 1
ATOM 4685 N N . ASP A 1 634 ? -69.219 -9.111 90.211 1.00 78.25 634 ASP A N 1
ATOM 4686 C CA . ASP A 1 634 ? -69.208 -10.245 91.132 1.00 78.25 634 ASP A CA 1
ATOM 4687 C C . ASP A 1 634 ? -68.844 -9.817 92.564 1.00 78.25 634 ASP A C 1
ATOM 4689 O O . ASP A 1 634 ? -69.441 -10.319 93.528 1.00 78.25 634 ASP A O 1
ATOM 4693 N N . ALA A 1 635 ? -67.976 -8.812 92.720 1.00 78.50 635 ALA A N 1
ATOM 4694 C CA . ALA A 1 635 ? -67.720 -8.153 93.998 1.00 78.50 635 ALA A CA 1
ATOM 4695 C C . ALA A 1 635 ? -68.989 -7.471 94.545 1.00 78.50 635 ALA A C 1
ATOM 4697 O O . ALA A 1 635 ? -69.400 -7.751 95.673 1.00 78.50 635 ALA A O 1
ATOM 4698 N N . MET A 1 636 ? -69.678 -6.654 93.739 1.00 68.75 636 MET A N 1
ATOM 4699 C CA . MET A 1 636 ? -70.909 -5.961 94.149 1.00 68.75 636 MET A CA 1
ATOM 4700 C C . MET A 1 636 ? -72.059 -6.924 94.471 1.00 68.75 636 MET A C 1
ATOM 4702 O O . MET A 1 636 ? -72.767 -6.727 95.457 1.00 68.75 636 MET A O 1
ATOM 4706 N N . ARG A 1 637 ? -72.228 -8.013 93.708 1.00 75.25 637 ARG A N 1
ATOM 4707 C CA . ARG A 1 637 ? -73.201 -9.080 94.021 1.00 75.25 637 ARG A CA 1
ATOM 4708 C C . ARG A 1 637 ? -72.903 -9.750 95.356 1.00 75.25 637 ARG A C 1
ATOM 4710 O O . ARG A 1 637 ? -73.820 -10.141 96.076 1.00 75.25 637 ARG A O 1
ATOM 4717 N N . SER A 1 638 ? -71.627 -9.919 95.685 1.00 79.31 638 SER A N 1
ATOM 4718 C CA . SER A 1 638 ? -71.214 -10.501 96.962 1.00 79.31 638 SER A CA 1
ATOM 4719 C C . SER A 1 638 ? -71.497 -9.544 98.123 1.00 79.31 638 SER A C 1
ATOM 4721 O O . SER A 1 638 ? -72.086 -9.974 99.112 1.00 79.31 638 SER A O 1
ATOM 4723 N N . VAL A 1 639 ? -71.220 -8.244 97.959 1.00 75.88 639 VAL A N 1
ATOM 4724 C CA . VAL A 1 639 ? -71.601 -7.198 98.929 1.00 75.88 639 VAL A CA 1
ATOM 4725 C C . VAL A 1 639 ? -73.119 -7.134 99.116 1.00 75.88 639 VAL A C 1
ATOM 4727 O O . VAL A 1 639 ? -73.595 -7.149 100.247 1.00 75.88 639 VAL A O 1
ATOM 4730 N N . ALA A 1 640 ? -73.897 -7.137 98.031 1.00 66.31 640 ALA A N 1
ATOM 4731 C CA . ALA A 1 640 ? -75.357 -7.102 98.092 1.00 66.31 640 ALA A CA 1
ATOM 4732 C C . ALA A 1 640 ? -75.945 -8.325 98.820 1.00 66.31 640 ALA A C 1
ATOM 4734 O O . ALA A 1 640 ? -76.872 -8.174 99.612 1.00 66.31 640 ALA A O 1
ATOM 4735 N N . ARG A 1 641 ? -75.380 -9.526 98.613 1.00 74.50 641 ARG A N 1
ATOM 4736 C CA . ARG A 1 641 ? -75.769 -10.741 99.355 1.00 74.50 641 ARG A CA 1
ATOM 4737 C C . ARG A 1 641 ? -75.493 -10.617 100.854 1.00 74.50 641 ARG A C 1
ATOM 4739 O O . ARG A 1 641 ? -76.337 -11.014 101.651 1.00 74.50 641 ARG A O 1
ATOM 4746 N N . ILE A 1 642 ? -74.344 -10.053 101.233 1.00 81.38 642 ILE A N 1
ATOM 4747 C CA . ILE A 1 642 ? -74.002 -9.800 102.642 1.00 81.38 642 ILE A CA 1
ATOM 4748 C C . ILE A 1 642 ? -74.963 -8.770 103.249 1.00 81.38 642 ILE A C 1
ATOM 4750 O O . ILE A 1 642 ? -75.491 -8.999 104.334 1.00 81.38 642 ILE A O 1
ATOM 4754 N N . ALA A 1 643 ? -75.230 -7.668 102.542 1.00 67.00 643 ALA A N 1
ATOM 4755 C CA . ALA A 1 643 ? -76.138 -6.619 102.996 1.00 67.00 643 ALA A CA 1
ATOM 4756 C C . ALA A 1 643 ? -77.577 -7.132 103.175 1.00 67.00 643 ALA A C 1
ATOM 4758 O O . ALA A 1 643 ? -78.201 -6.851 104.194 1.00 67.00 643 ALA A O 1
ATOM 4759 N N . ALA A 1 644 ? -78.085 -7.932 102.231 1.00 67.12 644 ALA A N 1
ATOM 4760 C CA . ALA A 1 644 ? -79.406 -8.552 102.335 1.00 67.12 644 ALA A CA 1
ATOM 4761 C C . ALA A 1 644 ? -79.513 -9.473 103.562 1.00 67.12 644 ALA A C 1
ATOM 4763 O O . ALA A 1 644 ? -80.474 -9.373 104.322 1.00 67.12 644 ALA A O 1
ATOM 4764 N N . LEU A 1 645 ? -78.492 -10.306 103.798 1.00 76.38 645 LEU A N 1
ATOM 4765 C CA . LEU A 1 645 ? -78.442 -11.205 104.953 1.00 76.38 645 LEU A CA 1
ATOM 4766 C C . LEU A 1 645 ? -78.362 -10.433 106.280 1.00 76.38 645 LEU A C 1
ATOM 4768 O O . LEU A 1 645 ? -78.988 -10.825 107.262 1.00 76.38 645 LEU A O 1
ATOM 4772 N N . ALA A 1 646 ? -77.633 -9.315 106.308 1.00 73.00 646 ALA A N 1
ATOM 4773 C CA . ALA A 1 646 ? -77.588 -8.436 107.471 1.00 73.00 646 ALA A CA 1
ATOM 4774 C C . ALA A 1 646 ? -78.961 -7.805 107.770 1.00 73.00 646 ALA A C 1
ATOM 4776 O O . ALA A 1 646 ? -79.372 -7.774 108.927 1.00 73.00 646 ALA A O 1
ATOM 4777 N N . VAL A 1 647 ? -79.691 -7.340 106.749 1.00 66.50 647 VAL A N 1
ATOM 4778 C CA . VAL A 1 647 ? -81.021 -6.723 106.916 1.00 66.50 647 VAL A CA 1
ATOM 4779 C C . VAL A 1 647 ? -82.071 -7.736 107.388 1.00 66.50 647 VAL A C 1
ATOM 4781 O O . VAL A 1 647 ? -82.822 -7.423 108.312 1.00 66.50 647 VAL A O 1
ATOM 4784 N N . GLU A 1 648 ? -82.114 -8.942 106.807 1.00 69.12 648 GLU A N 1
ATOM 4785 C CA . GLU A 1 648 ? -83.050 -10.001 107.232 1.00 69.12 648 GLU A CA 1
ATOM 4786 C C . GLU A 1 648 ? -82.868 -10.373 108.709 1.00 69.12 648 GLU A C 1
ATOM 4788 O O . GLU A 1 648 ? -83.839 -10.458 109.460 1.00 69.12 648 GLU A O 1
ATOM 4793 N N . GLU A 1 649 ? -81.627 -10.572 109.147 1.00 69.25 649 GLU A N 1
ATOM 4794 C CA . GLU A 1 649 ? -81.348 -11.075 110.494 1.00 69.25 649 GLU A CA 1
ATOM 4795 C C . GLU A 1 649 ? -81.443 -9.976 111.569 1.00 69.25 649 GLU A C 1
ATOM 4797 O O . GLU A 1 649 ? -81.865 -10.248 112.693 1.00 69.25 649 GLU A O 1
ATOM 4802 N N . VAL A 1 650 ? -81.134 -8.716 111.230 1.00 65.06 650 VAL A N 1
ATOM 4803 C CA . VAL A 1 650 ? -81.368 -7.571 112.133 1.00 65.06 650 VAL A CA 1
ATOM 4804 C C . VAL A 1 650 ? -82.869 -7.323 112.323 1.00 65.06 650 VAL A C 1
ATOM 4806 O O . VAL A 1 650 ? -83.298 -7.027 113.437 1.00 65.06 650 VAL A O 1
ATOM 4809 N N . GLY A 1 651 ? -83.685 -7.510 111.279 1.00 63.47 651 GLY A N 1
ATOM 4810 C CA . GLY A 1 651 ? -85.147 -7.431 111.378 1.00 63.47 651 GLY A CA 1
ATOM 4811 C C . GLY A 1 651 ? -85.780 -8.552 112.215 1.00 63.47 651 GLY A C 1
ATOM 4812 O O . GLY A 1 651 ? -86.837 -8.347 112.809 1.00 63.47 651 GLY A O 1
ATOM 4813 N N . ALA A 1 652 ? -85.127 -9.716 112.308 1.00 68.12 652 ALA A N 1
ATOM 4814 C CA . ALA A 1 652 ? -85.596 -10.879 113.067 1.00 68.12 652 ALA A CA 1
ATOM 4815 C C . ALA A 1 652 ? -85.252 -10.847 114.574 1.00 68.12 652 ALA A C 1
ATOM 4817 O O . ALA A 1 652 ? -85.695 -11.722 115.318 1.00 68.12 652 ALA A O 1
ATOM 4818 N N . GLY A 1 653 ? -84.490 -9.849 115.042 1.00 55.84 653 GLY A N 1
ATOM 4819 C CA . GLY A 1 653 ? -84.232 -9.607 116.468 1.00 55.84 653 GLY A CA 1
ATOM 4820 C C . GLY A 1 653 ? -83.114 -10.437 117.119 1.00 55.84 653 GLY A C 1
ATOM 4821 O O . GLY A 1 653 ? -82.919 -10.308 118.326 1.00 55.84 653 GLY A O 1
ATOM 4822 N N . ASP A 1 654 ? -82.353 -11.242 116.364 1.00 73.94 654 ASP A N 1
ATOM 4823 C CA . ASP A 1 654 ? -81.192 -11.994 116.879 1.00 73.94 654 ASP A CA 1
ATOM 4824 C C . ASP A 1 654 ? -79.878 -11.584 116.172 1.00 73.94 654 ASP A C 1
ATOM 4826 O O . ASP A 1 654 ? -79.422 -12.234 115.223 1.00 73.94 654 ASP A O 1
ATOM 4830 N N . PRO A 1 655 ? -79.219 -10.506 116.634 1.00 74.75 655 PRO A N 1
ATOM 4831 C CA . PRO A 1 655 ? -77.991 -9.993 116.024 1.00 74.75 655 PRO A CA 1
ATOM 4832 C C . PRO A 1 655 ? -76.800 -10.960 116.126 1.00 74.75 655 PRO A C 1
ATOM 4834 O O . PRO A 1 655 ? -75.848 -10.847 115.348 1.00 74.75 655 PRO A O 1
ATOM 4837 N N . LYS A 1 656 ? -76.832 -11.933 117.049 1.00 78.69 656 LYS A N 1
ATOM 4838 C CA . LYS A 1 656 ? -75.766 -12.934 117.181 1.00 78.69 656 LYS A CA 1
ATOM 4839 C C . LYS A 1 656 ? -75.816 -13.924 116.018 1.00 78.69 656 LYS A C 1
ATOM 4841 O O . LYS A 1 656 ? -74.789 -14.204 115.401 1.00 78.69 656 LYS A O 1
ATOM 4846 N N . ARG A 1 657 ? -77.020 -14.365 115.649 1.00 76.81 657 ARG A N 1
ATOM 4847 C CA . ARG A 1 657 ? -77.242 -15.252 114.500 1.00 76.81 657 ARG A CA 1
ATOM 4848 C C . ARG A 1 657 ? -76.872 -14.594 113.168 1.00 76.81 657 ARG A C 1
ATOM 4850 O O . ARG A 1 657 ? -76.267 -15.253 112.318 1.00 76.81 657 ARG A O 1
ATOM 4857 N N . ALA A 1 658 ? -77.154 -13.295 113.024 1.00 75.69 658 ALA A N 1
ATOM 4858 C CA . ALA A 1 658 ? -76.722 -12.481 111.886 1.00 75.69 658 ALA A CA 1
ATOM 4859 C C . ALA A 1 658 ? -75.196 -12.514 111.720 1.00 75.69 658 ALA A C 1
ATOM 4861 O O . ALA A 1 658 ? -74.677 -12.869 110.660 1.00 75.69 658 ALA A O 1
ATOM 4862 N N . ARG A 1 659 ? -74.474 -12.192 112.803 1.00 78.38 659 ARG A N 1
ATOM 4863 C CA . ARG A 1 659 ? -73.009 -12.167 112.839 1.00 78.38 659 ARG A CA 1
ATOM 4864 C C . ARG A 1 659 ? -72.422 -13.532 112.492 1.00 78.38 659 ARG A C 1
ATOM 4866 O O . ARG A 1 659 ? -71.550 -13.599 111.633 1.00 78.38 659 ARG A O 1
ATOM 4873 N N . ASP A 1 660 ? -72.912 -14.612 113.097 1.00 81.00 660 ASP A N 1
ATOM 4874 C CA . ASP A 1 660 ? -72.377 -15.959 112.860 1.00 81.00 660 ASP A CA 1
ATOM 4875 C C . ASP A 1 660 ? -72.573 -16.405 111.401 1.00 81.00 660 ASP A C 1
ATOM 4877 O O . ASP A 1 660 ? -71.676 -17.002 110.798 1.00 81.00 660 ASP A O 1
ATOM 4881 N N . ARG A 1 661 ? -73.712 -16.059 110.785 1.00 79.69 661 ARG A N 1
ATOM 4882 C CA . ARG A 1 661 ? -73.976 -16.341 109.366 1.00 79.69 661 ARG A CA 1
ATOM 4883 C C . ARG A 1 661 ? -73.116 -15.501 108.426 1.00 79.69 661 ARG A C 1
ATOM 4885 O O . ARG A 1 661 ? -72.597 -16.057 107.457 1.00 79.69 661 ARG A O 1
ATOM 4892 N N . ILE A 1 662 ? -72.927 -14.211 108.714 1.00 81.56 662 ILE A N 1
ATOM 4893 C CA . ILE A 1 662 ? -72.021 -13.340 107.950 1.00 81.56 662 ILE A CA 1
ATOM 4894 C C . ILE A 1 662 ? -70.590 -13.875 108.045 1.00 81.56 662 ILE A C 1
ATOM 4896 O O . ILE A 1 662 ? -69.957 -14.086 107.013 1.00 81.56 662 ILE A O 1
ATOM 4900 N N . THR A 1 663 ? -70.106 -14.203 109.244 1.00 81.06 663 THR A N 1
ATOM 4901 C CA . THR A 1 663 ? -68.773 -14.789 109.455 1.00 81.06 663 THR A CA 1
ATOM 4902 C C . THR A 1 663 ? -68.608 -16.113 108.705 1.00 81.06 663 THR A C 1
ATOM 4904 O O . THR A 1 663 ? -67.602 -16.322 108.027 1.00 81.06 663 THR A O 1
ATOM 4907 N N . ALA A 1 664 ? -69.608 -16.999 108.745 1.00 81.38 664 ALA A N 1
ATOM 4908 C CA . ALA A 1 664 ? -69.577 -18.260 108.003 1.00 81.38 664 ALA A CA 1
ATOM 4909 C C . ALA A 1 664 ? -69.620 -18.070 106.474 1.00 81.38 664 ALA A C 1
ATOM 4911 O O . ALA A 1 664 ? -69.129 -18.921 105.728 1.00 81.38 664 ALA A O 1
ATOM 4912 N N . LEU A 1 665 ? -70.235 -16.992 105.983 1.00 81.31 665 LEU A N 1
ATOM 4913 C CA . LEU A 1 665 ? -70.269 -16.658 104.559 1.00 81.31 665 LEU A CA 1
ATOM 4914 C C . LEU A 1 665 ? -68.938 -16.052 104.098 1.00 81.31 665 LEU A C 1
ATOM 4916 O O . LEU A 1 665 ? -68.394 -16.491 103.092 1.00 81.31 665 LEU A O 1
ATOM 4920 N N . VAL A 1 666 ? -68.374 -15.134 104.882 1.00 81.25 666 VAL A N 1
ATOM 4921 C CA . VAL A 1 666 ? -67.034 -14.562 104.687 1.00 81.25 666 VAL A CA 1
ATOM 4922 C C . VAL A 1 666 ? -65.978 -15.671 104.627 1.00 81.25 666 VAL A C 1
ATOM 4924 O O . VAL A 1 666 ? -65.209 -15.737 103.670 1.00 81.25 666 VAL A O 1
ATOM 4927 N N . ARG A 1 667 ? -66.017 -16.624 105.568 1.00 82.31 667 ARG A N 1
ATOM 4928 C CA . ARG A 1 667 ? -65.088 -17.764 105.600 1.00 82.31 667 ARG A CA 1
ATOM 4929 C C . ARG A 1 667 ? -65.194 -18.668 104.373 1.00 82.31 667 ARG A C 1
ATOM 4931 O O . ARG A 1 667 ? -64.182 -19.139 103.864 1.00 82.31 667 ARG A O 1
ATOM 4938 N N . ARG A 1 668 ? -66.410 -18.891 103.860 1.00 82.38 668 ARG A N 1
ATOM 4939 C CA . ARG A 1 668 ? -66.638 -19.670 102.628 1.00 82.38 668 ARG A CA 1
ATOM 4940 C C . ARG A 1 668 ? -66.095 -18.989 101.375 1.00 82.38 668 ARG A C 1
ATOM 4942 O O . ARG A 1 668 ? -65.753 -19.686 100.427 1.00 82.38 668 ARG A O 1
ATOM 4949 N N . SER A 1 669 ? -65.963 -17.667 101.390 1.00 77.56 669 SER A N 1
ATOM 4950 C CA . SER A 1 669 ? -65.306 -16.901 100.326 1.00 77.56 669 SER A CA 1
ATOM 4951 C C . SER A 1 669 ? -63.773 -16.920 100.428 1.00 77.56 669 SER A C 1
ATOM 4953 O O . SER A 1 669 ? -63.107 -16.191 99.698 1.00 77.56 669 SER A O 1
ATOM 4955 N N . GLY A 1 670 ? -63.203 -17.728 101.331 1.00 82.62 670 GLY A N 1
ATOM 4956 C CA . GLY A 1 670 ? -61.758 -17.820 101.549 1.00 82.62 670 GLY A CA 1
ATOM 4957 C C . GLY A 1 670 ? -61.177 -16.645 102.338 1.00 82.62 670 GLY A C 1
ATOM 4958 O O . GLY A 1 670 ? -59.962 -16.470 102.350 1.00 82.62 670 GLY A O 1
ATOM 4959 N N . LEU A 1 671 ? -62.027 -15.828 102.969 1.00 86.00 671 LEU A N 1
ATOM 4960 C CA . LEU A 1 671 ? -61.588 -14.762 103.862 1.00 86.00 671 LEU A CA 1
ATOM 4961 C C . LEU A 1 671 ? -61.411 -15.307 105.276 1.00 86.00 671 LEU A C 1
ATOM 4963 O O . LEU A 1 671 ? -62.299 -15.949 105.836 1.00 86.00 671 LEU A O 1
ATOM 4967 N N . GLU A 1 672 ? -60.277 -15.001 105.879 1.00 88.62 672 GLU A N 1
ATOM 4968 C CA . GLU A 1 672 ? -59.979 -15.321 107.267 1.00 88.62 672 GLU A CA 1
ATOM 4969 C C . GLU A 1 672 ? -60.135 -14.068 108.120 1.00 88.62 672 GLU A C 1
ATOM 4971 O O . GLU A 1 672 ? -59.654 -12.991 107.762 1.00 88.62 672 GLU A O 1
ATOM 4976 N N . THR A 1 673 ? -60.825 -14.196 109.249 1.00 89.94 673 THR A N 1
ATOM 4977 C CA . THR A 1 673 ? -61.026 -13.087 110.179 1.00 89.94 673 THR A CA 1
ATOM 4978 C C . THR A 1 673 ? -59.768 -12.836 110.996 1.00 89.94 673 THR A C 1
ATOM 4980 O O . THR A 1 673 ? -59.197 -13.761 111.576 1.00 89.94 673 THR A O 1
ATOM 4983 N N . VAL A 1 674 ? -59.368 -11.574 111.082 1.00 89.75 674 VAL A N 1
ATOM 4984 C CA . VAL A 1 674 ? -58.298 -11.115 111.964 1.00 89.75 674 VAL A CA 1
ATOM 4985 C C . VAL A 1 674 ? -58.939 -10.709 113.288 1.00 89.75 674 VAL A C 1
ATOM 4987 O O . VAL A 1 674 ? -59.529 -9.634 113.391 1.00 89.75 674 VAL A O 1
ATOM 4990 N N . GLY A 1 675 ? -58.865 -11.611 114.270 1.00 86.38 675 GLY A N 1
ATOM 4991 C CA . GLY A 1 675 ? -59.458 -11.434 115.597 1.00 86.38 675 GLY A CA 1
ATOM 4992 C C . GLY A 1 675 ? -60.986 -11.589 115.635 1.00 86.38 675 GLY A C 1
ATOM 4993 O O . GLY A 1 675 ? -61.682 -11.446 114.630 1.00 86.38 675 GLY A O 1
ATOM 4994 N N . GLU A 1 676 ? -61.524 -11.892 116.817 1.00 88.38 676 GLU A N 1
ATOM 4995 C CA . GLU A 1 676 ? -62.968 -11.886 117.081 1.00 88.38 676 GLU A CA 1
ATOM 4996 C C . GLU A 1 676 ? -63.328 -10.677 117.941 1.00 88.38 676 GLU A C 1
ATOM 4998 O O . GLU A 1 676 ? -62.566 -10.319 118.828 1.00 88.38 676 GLU A O 1
ATOM 5003 N N . ILE A 1 677 ? -64.494 -10.058 117.727 1.00 86.69 677 ILE A N 1
ATOM 5004 C CA . ILE A 1 677 ? -64.928 -8.912 118.546 1.00 86.69 677 ILE A CA 1
ATOM 5005 C C . ILE A 1 677 ? -64.940 -9.304 120.029 1.00 86.69 677 ILE A C 1
ATOM 5007 O O . ILE A 1 677 ? -65.648 -10.243 120.403 1.00 86.69 677 ILE A O 1
ATOM 5011 N N . GLY A 1 678 ? -64.206 -8.549 120.845 1.00 88.19 678 GLY A N 1
ATOM 5012 C CA . GLY A 1 678 ? -64.014 -8.763 122.278 1.00 88.19 678 GLY A CA 1
ATOM 5013 C C . GLY A 1 678 ? -62.884 -9.733 122.636 1.00 88.19 678 GLY A C 1
ATOM 5014 O O . GLY A 1 678 ? -62.609 -9.910 123.819 1.00 88.19 678 GLY A O 1
ATOM 5015 N N . ALA A 1 679 ? -62.227 -10.362 121.655 1.00 90.62 679 ALA A N 1
ATOM 5016 C CA . ALA A 1 679 ? -61.033 -11.157 121.906 1.00 90.62 679 ALA A CA 1
ATOM 5017 C C . ALA A 1 679 ? -59.855 -10.241 122.245 1.00 90.62 679 ALA A C 1
ATOM 5019 O O . ALA A 1 679 ? -59.639 -9.221 121.588 1.00 90.62 679 ALA A O 1
ATOM 5020 N N . VAL A 1 680 ? -59.084 -10.643 123.251 1.00 93.44 680 VAL A N 1
ATOM 5021 C CA . VAL A 1 680 ? -57.810 -10.013 123.595 1.00 93.44 680 VAL A CA 1
ATOM 5022 C C . VAL A 1 680 ? -56.726 -10.658 122.744 1.00 93.44 680 VAL A C 1
ATOM 5024 O O . VAL A 1 680 ? -56.549 -11.876 122.776 1.00 93.44 680 VAL A O 1
ATOM 5027 N N . VAL A 1 681 ? -56.041 -9.852 121.942 1.00 94.62 681 VAL A N 1
ATOM 5028 C CA . VAL A 1 681 ? -54.981 -10.290 121.032 1.00 94.62 681 VAL A CA 1
ATOM 5029 C C . VAL A 1 681 ? -53.764 -9.389 121.174 1.00 94.62 681 VAL A C 1
ATOM 5031 O O . VAL A 1 681 ? -53.850 -8.255 121.635 1.00 94.62 681 VAL A O 1
ATOM 5034 N N . THR A 1 682 ? -52.613 -9.883 120.746 1.00 95.75 682 THR A N 1
ATOM 5035 C CA . THR A 1 682 ? -51.379 -9.101 120.682 1.00 95.75 682 THR A CA 1
ATOM 5036 C C . THR A 1 682 ? -51.443 -8.110 119.517 1.00 95.75 682 THR A C 1
ATOM 5038 O O . THR A 1 682 ? -51.746 -8.500 118.389 1.00 95.75 682 THR A O 1
ATOM 5041 N N . TYR A 1 683 ? -51.159 -6.829 119.763 1.00 95.50 683 TYR A N 1
ATOM 5042 C CA . TYR A 1 683 ? -51.170 -5.802 118.725 1.00 95.50 683 TYR A CA 1
ATOM 5043 C C . TYR A 1 683 ? -50.086 -6.063 117.670 1.00 95.50 683 TYR A C 1
ATOM 5045 O O . TYR A 1 683 ? -48.896 -6.059 117.983 1.00 95.50 683 TYR A O 1
ATOM 5053 N N . ASP A 1 684 ? -50.503 -6.249 116.417 1.00 96.06 684 ASP A N 1
ATOM 5054 C CA . ASP A 1 684 ? -49.644 -6.331 115.241 1.00 96.06 684 ASP A CA 1
ATOM 5055 C C . ASP A 1 684 ? -50.065 -5.213 114.273 1.00 96.06 684 ASP A C 1
ATOM 5057 O O . ASP A 1 684 ? -51.167 -5.279 113.725 1.00 96.06 684 ASP A O 1
ATOM 5061 N N . PRO A 1 685 ? -49.225 -4.193 114.020 1.00 94.50 685 PRO A N 1
ATOM 5062 C CA . PRO A 1 685 ? -49.588 -3.057 113.171 1.00 94.50 685 PRO A CA 1
ATOM 5063 C C . PRO A 1 685 ? -49.824 -3.437 111.700 1.00 94.50 685 PRO A C 1
ATOM 5065 O O . PRO A 1 685 ? -50.359 -2.632 110.935 1.00 94.50 685 PRO A O 1
ATOM 5068 N N . THR A 1 686 ? -49.421 -4.636 111.264 1.00 93.12 686 THR A N 1
ATOM 5069 C CA . THR A 1 686 ? -49.707 -5.128 109.908 1.00 93.12 686 THR A CA 1
ATOM 5070 C C . THR A 1 686 ? -51.136 -5.659 109.777 1.00 93.12 686 THR A C 1
ATOM 5072 O O . THR A 1 686 ? -51.739 -5.535 108.706 1.00 93.12 686 THR A O 1
ATOM 5075 N N . LEU A 1 687 ? -51.699 -6.176 110.873 1.00 92.00 687 LEU A N 1
ATOM 5076 C CA . LEU A 1 687 ? -53.008 -6.826 110.940 1.00 92.00 687 LEU A CA 1
ATOM 5077 C C . LEU A 1 687 ? -54.064 -5.997 111.682 1.00 92.00 687 LEU A C 1
ATOM 5079 O O . LEU A 1 687 ? -55.259 -6.199 111.460 1.00 92.00 687 LEU A O 1
ATOM 5083 N N . HIS A 1 688 ? -53.648 -5.055 112.525 1.00 95.00 688 HIS A N 1
ATOM 5084 C CA . HIS A 1 688 ? -54.506 -4.270 113.404 1.00 95.00 688 HIS A CA 1
ATOM 5085 C C . HIS A 1 688 ? -54.381 -2.764 113.130 1.00 95.00 688 HIS A C 1
ATOM 5087 O O . HIS A 1 688 ? -53.333 -2.269 112.718 1.00 95.00 688 HIS A O 1
ATOM 5093 N N . ASP A 1 689 ? -55.475 -2.044 113.356 1.00 94.00 689 ASP A N 1
ATOM 5094 C CA . ASP A 1 689 ? -55.574 -0.588 113.329 1.00 94.00 689 ASP A CA 1
ATOM 5095 C C . ASP A 1 689 ? -56.042 -0.114 114.711 1.00 94.00 689 ASP A C 1
ATOM 5097 O O . ASP A 1 689 ? -57.152 -0.426 115.151 1.00 94.00 689 ASP A O 1
ATOM 5101 N N . SER A 1 690 ? -55.160 0.553 115.450 1.00 91.69 690 SER A N 1
ATOM 5102 C CA . SER A 1 690 ? -55.443 0.972 116.824 1.00 91.69 690 SER A CA 1
ATOM 5103 C C . SER A 1 690 ? -56.209 2.292 116.855 1.00 91.69 690 SER A C 1
ATOM 5105 O O . SER A 1 690 ? -55.804 3.267 116.221 1.00 91.69 690 SER A O 1
ATOM 5107 N N . ILE A 1 691 ? -57.277 2.354 117.657 1.00 91.12 691 ILE A N 1
ATOM 5108 C CA . ILE A 1 691 ? -58.014 3.604 117.917 1.00 91.12 691 ILE A CA 1
ATOM 5109 C C . ILE A 1 691 ? -57.135 4.589 118.708 1.00 91.12 691 ILE A C 1
ATOM 5111 O O . ILE A 1 691 ? -57.201 5.805 118.507 1.00 91.12 691 ILE A O 1
ATOM 5115 N N . GLU A 1 692 ? -56.280 4.068 119.588 1.00 89.38 692 GLU A N 1
ATOM 5116 C CA . GLU A 1 692 ? -55.330 4.851 120.373 1.00 89.38 692 GLU A CA 1
ATOM 5117 C C . GLU A 1 692 ? -54.000 4.999 119.627 1.00 89.38 692 GLU A C 1
ATOM 5119 O O . GLU A 1 692 ? -53.461 4.044 119.060 1.00 89.38 692 GLU A O 1
ATOM 5124 N N . ARG A 1 693 ? -53.438 6.211 119.630 1.00 86.06 693 ARG A N 1
ATOM 5125 C CA . ARG A 1 693 ? -52.124 6.454 119.027 1.00 86.06 693 ARG A CA 1
ATOM 5126 C C . ARG A 1 693 ? -51.023 5.956 119.957 1.00 86.06 693 ARG A C 1
ATOM 5128 O O . ARG A 1 693 ? -51.009 6.311 121.128 1.00 86.06 693 ARG A O 1
ATOM 5135 N N . GLY A 1 694 ? -50.051 5.240 119.395 1.00 86.62 694 GLY A N 1
ATOM 5136 C CA . GLY A 1 694 ? -48.822 4.868 120.102 1.00 86.62 694 GLY A CA 1
ATOM 5137 C C . GLY A 1 694 ? -48.860 3.523 120.827 1.00 86.62 694 GLY A C 1
ATOM 5138 O O . GLY A 1 694 ? -48.016 3.300 121.685 1.00 86.62 694 GLY A O 1
ATOM 5139 N N . VAL A 1 695 ? -49.791 2.626 120.486 1.00 90.50 695 VAL A N 1
ATOM 5140 C CA . VAL A 1 695 ? -49.760 1.246 120.991 1.00 90.50 695 VAL A CA 1
ATOM 5141 C C . VAL A 1 695 ? -48.528 0.532 120.429 1.00 90.50 695 VAL A C 1
ATOM 5143 O O . VAL A 1 695 ? -48.356 0.436 119.211 1.00 90.50 695 VAL A O 1
ATOM 5146 N N . GLU A 1 696 ? -47.652 0.055 121.310 1.00 91.75 696 GLU A N 1
ATOM 5147 C CA . GLU A 1 696 ? -46.447 -0.666 120.904 1.00 91.75 696 GLU A CA 1
ATOM 5148 C C . GLU A 1 696 ? -46.819 -2.067 120.374 1.00 91.75 696 GLU A C 1
ATOM 5150 O O . GLU A 1 696 ? -47.686 -2.730 120.960 1.00 91.75 696 GLU A O 1
ATOM 5155 N N . PRO A 1 697 ? -46.198 -2.549 119.276 1.00 94.06 697 PRO A N 1
ATOM 5156 C CA . PRO A 1 697 ? -46.375 -3.924 118.815 1.00 94.06 697 PRO A CA 1
ATOM 5157 C C . PRO A 1 697 ? -46.076 -4.907 119.946 1.00 94.06 697 PRO A C 1
ATOM 5159 O O . PRO A 1 697 ? -45.054 -4.781 120.617 1.00 94.06 697 PRO A O 1
ATOM 5162 N N . GLY A 1 698 ? -46.956 -5.880 120.165 1.00 93.12 698 GLY A N 1
ATOM 5163 C CA . GLY A 1 698 ? -46.849 -6.777 121.318 1.00 93.12 698 GLY A CA 1
ATOM 5164 C C . GLY A 1 698 ? -47.806 -6.460 122.470 1.00 93.12 698 GLY A C 1
ATOM 5165 O O . GLY A 1 698 ? -48.067 -7.339 123.286 1.00 93.12 698 GLY A O 1
ATOM 5166 N N . THR A 1 699 ? -48.362 -5.246 122.538 1.00 94.12 699 THR A N 1
ATOM 5167 C CA . THR A 1 699 ? -49.298 -4.862 123.611 1.00 94.12 699 THR A CA 1
ATOM 5168 C C . THR A 1 699 ? -50.620 -5.618 123.469 1.00 94.12 699 THR A C 1
ATOM 5170 O O . THR A 1 699 ? -51.120 -5.782 122.356 1.00 94.12 699 THR A O 1
ATOM 5173 N N . GLU A 1 700 ? -51.205 -6.077 124.576 1.00 94.56 700 GLU A N 1
ATOM 5174 C CA . GLU A 1 700 ? -52.529 -6.707 124.557 1.00 94.56 700 GLU A CA 1
ATOM 5175 C C . GLU A 1 700 ? -53.618 -5.673 124.250 1.00 94.56 700 GLU A C 1
ATOM 5177 O O . GLU A 1 700 ? -53.766 -4.657 124.933 1.00 94.56 700 GLU A O 1
ATOM 5182 N N . VAL A 1 701 ? -54.397 -5.944 123.209 1.00 93.56 701 VAL A N 1
ATOM 5183 C CA . VAL A 1 701 ? -55.479 -5.087 122.731 1.00 93.56 701 VAL A CA 1
ATOM 5184 C C . VAL A 1 701 ? -56.755 -5.906 122.564 1.00 93.56 701 VAL A C 1
ATOM 5186 O O . VAL A 1 701 ? -56.722 -7.074 122.179 1.00 93.56 701 VAL A O 1
ATOM 5189 N N . SER A 1 702 ? -57.899 -5.298 122.856 1.00 94.00 702 SER A N 1
ATOM 5190 C CA . SER A 1 702 ? -59.218 -5.885 122.630 1.00 94.00 702 SER A CA 1
ATOM 5191 C C . SER A 1 702 ? -59.704 -5.539 121.224 1.00 94.00 702 SER A C 1
ATOM 5193 O O . SER A 1 702 ? -59.663 -4.382 120.802 1.00 94.00 702 SER A O 1
ATOM 5195 N N . VAL A 1 703 ? -60.179 -6.528 120.471 1.00 92.06 703 VAL A N 1
ATOM 5196 C CA . VAL A 1 703 ? -60.694 -6.310 119.111 1.00 92.06 703 VAL A CA 1
ATOM 5197 C C . VAL A 1 703 ? -62.089 -5.685 119.168 1.00 92.06 703 VAL A C 1
ATOM 5199 O O . VAL A 1 703 ? -63.047 -6.302 119.632 1.00 92.06 703 VAL A O 1
ATOM 5202 N N . ARG A 1 704 ? -62.236 -4.470 118.633 1.00 90.12 704 ARG A N 1
ATOM 5203 C CA . ARG A 1 704 ? -63.522 -3.767 118.487 1.00 90.12 704 ARG A CA 1
ATOM 5204 C C . ARG A 1 704 ? -64.243 -4.137 117.195 1.00 90.12 704 ARG A C 1
ATOM 5206 O O . ARG A 1 704 ? -65.455 -4.341 117.215 1.00 90.12 704 ARG A O 1
ATOM 5213 N N . GLN A 1 705 ? -63.507 -4.259 116.092 1.00 87.88 705 GLN A N 1
ATOM 5214 C CA . GLN A 1 705 ? -64.038 -4.648 114.785 1.00 87.88 705 GLN A CA 1
ATOM 5215 C C . GLN A 1 705 ? -63.086 -5.658 114.130 1.00 87.88 705 GLN A C 1
ATOM 5217 O O . GLN A 1 705 ? -61.882 -5.407 114.106 1.00 87.88 705 GLN A O 1
ATOM 5222 N N . PRO A 1 706 ? -63.575 -6.796 113.607 1.00 89.94 706 PRO A N 1
ATOM 5223 C CA . PRO A 1 706 ? -62.705 -7.807 113.027 1.00 89.94 706 PRO A CA 1
ATOM 5224 C C . PRO A 1 706 ? -62.133 -7.308 111.697 1.00 89.94 706 PRO A C 1
ATOM 5226 O O . PRO A 1 706 ? -62.830 -6.659 110.914 1.00 89.94 706 PRO A O 1
ATOM 5229 N N . GLY A 1 707 ? -60.870 -7.638 111.440 1.00 89.50 707 GLY A N 1
ATOM 5230 C CA . GLY A 1 707 ? -60.246 -7.456 110.131 1.00 89.50 707 GLY A CA 1
ATOM 5231 C C . GLY A 1 707 ? -60.472 -8.675 109.242 1.00 89.50 707 GLY A C 1
ATOM 5232 O O . GLY A 1 707 ? -60.987 -9.702 109.692 1.00 89.50 707 GLY A O 1
ATOM 5233 N N . TYR A 1 708 ? -60.042 -8.597 107.986 1.00 90.31 708 TYR A N 1
ATOM 5234 C CA . TYR A 1 708 ? -60.137 -9.697 107.032 1.00 90.31 708 TYR A CA 1
ATOM 5235 C C . TYR A 1 708 ? -58.859 -9.817 106.208 1.00 90.31 708 TYR A C 1
ATOM 5237 O O . TYR A 1 708 ? -58.381 -8.845 105.619 1.00 90.31 708 TYR A O 1
ATOM 5245 N N . THR A 1 709 ? -58.337 -11.035 106.126 1.00 88.69 709 THR A N 1
ATOM 5246 C CA . THR A 1 709 ? -57.264 -11.409 105.203 1.00 88.69 709 THR A CA 1
ATOM 5247 C C . THR A 1 709 ? -57.789 -12.371 104.155 1.00 88.69 709 THR A C 1
ATOM 5249 O O . THR A 1 709 ? -58.653 -13.193 104.448 1.00 88.69 709 THR A O 1
ATOM 5252 N N . TRP A 1 710 ? -57.251 -12.294 102.947 1.00 90.62 710 TRP A N 1
ATOM 5253 C CA . TRP A 1 710 ? -57.543 -13.213 101.857 1.00 90.62 710 TRP A CA 1
ATOM 5254 C C . TRP A 1 710 ? -56.264 -13.903 101.413 1.00 90.62 710 TRP A C 1
ATOM 5256 O O . TRP A 1 710 ? -55.230 -13.250 101.289 1.00 90.62 710 TRP A O 1
ATOM 5266 N N . THR A 1 711 ? -56.334 -15.203 101.155 1.00 80.69 711 THR A N 1
ATOM 5267 C CA . THR A 1 711 ? -55.177 -15.966 100.681 1.00 80.69 711 THR A CA 1
ATOM 5268 C C . THR A 1 711 ? -55.410 -16.372 99.233 1.00 80.69 711 THR A C 1
ATOM 5270 O O . THR A 1 711 ? -56.352 -17.109 98.936 1.00 80.69 711 THR A O 1
ATOM 5273 N N . HIS A 1 712 ? -54.554 -15.907 98.325 1.00 78.25 712 HIS A N 1
ATOM 5274 C CA . HIS A 1 712 ? -54.612 -16.251 96.905 1.00 78.25 712 HIS A CA 1
ATOM 5275 C C . HIS A 1 712 ? -53.225 -16.670 96.417 1.00 78.25 712 HIS A C 1
ATOM 5277 O O . HIS A 1 712 ? -52.249 -15.964 96.634 1.00 78.25 712 HIS A O 1
ATOM 5283 N N . GLY A 1 713 ? -53.112 -17.854 95.805 1.00 76.19 713 GLY A N 1
ATOM 5284 C CA . GLY A 1 713 ? -51.824 -18.358 95.302 1.00 76.19 713 GLY A CA 1
ATOM 5285 C C . GLY A 1 713 ? -50.751 -18.603 96.376 1.00 76.19 713 GLY A C 1
ATOM 5286 O O . GLY A 1 713 ? -49.574 -18.667 96.046 1.00 76.19 713 GLY A O 1
ATOM 5287 N N . GLY A 1 714 ? -51.141 -18.735 97.650 1.00 82.00 714 GLY A N 1
ATOM 5288 C CA . GLY A 1 714 ? -50.214 -18.872 98.781 1.00 82.00 714 GLY A CA 1
ATOM 5289 C C . GLY A 1 714 ? -49.757 -17.544 99.396 1.00 82.00 714 GLY A C 1
ATOM 5290 O O . GLY A 1 714 ? -49.127 -17.562 100.449 1.00 82.00 714 GLY A O 1
ATOM 5291 N N . GLU A 1 715 ? -50.117 -16.404 98.801 1.00 80.56 715 GLU A N 1
ATOM 5292 C CA . GLU A 1 715 ? -49.862 -15.077 99.362 1.00 80.56 715 GLU A CA 1
ATOM 5293 C C . GLU A 1 715 ? -51.069 -14.599 100.183 1.00 80.56 715 GLU A C 1
ATOM 5295 O O . GLU A 1 715 ? -52.221 -14.724 99.755 1.00 80.56 715 GLU A O 1
ATOM 5300 N N . ARG A 1 716 ? -50.808 -14.068 101.385 1.00 84.00 716 ARG A N 1
ATOM 5301 C CA . ARG A 1 716 ? -51.830 -13.543 102.298 1.00 84.00 716 ARG A CA 1
ATOM 5302 C C . ARG A 1 716 ? -51.926 -12.026 102.146 1.00 84.00 716 ARG A C 1
ATOM 5304 O O . ARG A 1 716 ? -51.017 -11.305 102.541 1.00 84.00 716 ARG A O 1
ATOM 5311 N N . VAL A 1 717 ? -53.052 -11.545 101.631 1.00 87.19 717 VAL A N 1
ATOM 5312 C CA . VAL A 1 717 ? -53.353 -10.121 101.443 1.00 87.19 717 VAL A CA 1
ATOM 5313 C C . VAL A 1 717 ? -54.278 -9.641 102.559 1.00 87.19 717 VAL A C 1
ATOM 5315 O O . VAL A 1 717 ? -55.327 -10.233 102.816 1.00 87.19 717 VAL A O 1
ATOM 5318 N N . VAL A 1 718 ? -53.912 -8.550 103.231 1.00 86.81 718 VAL A N 1
ATOM 5319 C CA . VAL A 1 718 ? -54.769 -7.900 104.235 1.00 86.81 718 VAL A CA 1
ATOM 5320 C C . VAL A 1 718 ? -55.776 -7.007 103.510 1.00 86.81 718 VAL A C 1
ATOM 5322 O O . VAL A 1 718 ? -55.391 -5.999 102.926 1.00 86.81 718 VAL A O 1
ATOM 5325 N N . LEU A 1 719 ? -57.061 -7.375 103.531 1.00 86.19 719 LEU A N 1
ATOM 5326 C CA . LEU A 1 719 ? -58.131 -6.584 102.906 1.00 86.19 719 LEU A CA 1
ATOM 5327 C C . LEU A 1 719 ? -58.636 -5.476 103.833 1.00 86.19 719 LEU A C 1
ATOM 5329 O O . LEU A 1 719 ? -58.949 -4.379 103.384 1.00 86.19 719 LEU A O 1
ATOM 5333 N N . ALA A 1 720 ? -58.719 -5.777 105.128 1.00 88.50 720 ALA A N 1
ATOM 5334 C CA . ALA A 1 720 ? -59.062 -4.827 106.175 1.00 88.50 720 ALA A CA 1
ATOM 5335 C C . ALA A 1 720 ? -58.331 -5.220 107.459 1.00 88.50 720 ALA A C 1
ATOM 5337 O O . ALA A 1 720 ? -58.329 -6.392 107.837 1.00 88.50 720 ALA A O 1
ATOM 5338 N N . ARG A 1 721 ? -57.716 -4.254 108.137 1.00 92.75 721 ARG A N 1
ATOM 5339 C CA . ARG A 1 721 ? -57.111 -4.481 109.454 1.00 92.75 721 ARG A CA 1
ATOM 5340 C C . ARG A 1 721 ? -58.195 -4.522 110.527 1.00 92.75 721 ARG A C 1
ATOM 5342 O O . ARG A 1 721 ? -59.229 -3.876 110.378 1.00 92.75 721 ARG A O 1
ATOM 5349 N N . ALA A 1 722 ? -57.976 -5.293 111.587 1.00 90.69 722 ALA A N 1
ATOM 5350 C CA . ALA A 1 722 ? -58.904 -5.328 112.711 1.00 90.69 722 ALA A CA 1
ATOM 5351 C C . ALA A 1 722 ? -58.772 -4.046 113.527 1.00 90.69 722 ALA A C 1
ATOM 5353 O O . ALA A 1 722 ? -57.660 -3.664 113.880 1.00 90.69 722 ALA A O 1
ATOM 5354 N N . THR A 1 723 ? -59.880 -3.392 113.853 1.00 93.69 723 THR A N 1
ATOM 5355 C CA . THR A 1 723 ? -59.848 -2.225 114.734 1.00 93.69 723 THR A CA 1
ATOM 5356 C C . THR A 1 723 ? -59.758 -2.690 1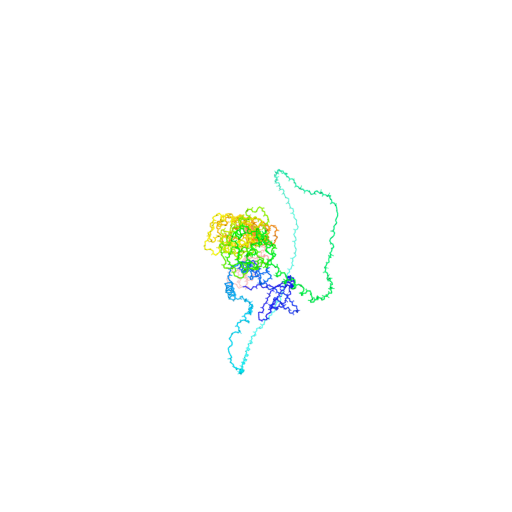16.178 1.00 93.69 723 THR A C 1
ATOM 5358 O O . THR A 1 723 ? -60.582 -3.496 116.619 1.00 93.69 723 THR A O 1
ATOM 5361 N N . VAL A 1 724 ? -58.782 -2.182 116.919 1.00 94.19 724 VAL A N 1
ATOM 5362 C CA . VAL A 1 724 ? -58.468 -2.635 118.279 1.00 94.19 724 VAL A CA 1
ATOM 5363 C C . VAL A 1 724 ? -58.352 -1.461 119.254 1.00 94.19 724 VAL A C 1
ATOM 5365 O O . VAL A 1 724 ? -58.083 -0.329 118.851 1.00 94.19 724 VAL A O 1
ATOM 5368 N N . GLU A 1 725 ? -58.562 -1.730 120.539 1.00 94.00 725 GLU A N 1
ATOM 5369 C CA . GLU A 1 725 ? -58.400 -0.769 121.636 1.00 94.00 725 GLU A CA 1
ATOM 5370 C C . GLU A 1 725 ? -57.506 -1.335 122.743 1.00 94.00 725 GLU A C 1
ATOM 5372 O O . GLU A 1 725 ? -57.470 -2.549 122.959 1.00 94.00 725 GLU A O 1
ATOM 5377 N N . THR A 1 726 ? -56.800 -0.474 123.468 1.00 88.81 726 THR A N 1
ATOM 5378 C CA . THR A 1 726 ? -55.912 -0.890 124.558 1.00 88.81 726 THR A CA 1
ATOM 5379 C C . THR A 1 726 ? -56.734 -1.275 125.790 1.00 88.81 726 THR A C 1
ATOM 5381 O O . THR A 1 726 ? -57.617 -0.529 126.213 1.00 88.81 726 THR A O 1
ATOM 5384 N N . LEU A 1 727 ? -56.457 -2.430 126.404 1.00 83.81 727 LEU A N 1
ATOM 5385 C CA . LEU A 1 727 ? -57.108 -2.804 127.663 1.00 83.81 727 LEU A CA 1
ATOM 5386 C C . LEU A 1 727 ? -56.611 -1.900 128.794 1.00 83.81 727 LEU A C 1
ATOM 5388 O O . LEU A 1 727 ? -55.458 -1.982 129.208 1.00 83.81 727 LEU A O 1
ATOM 5392 N N . HIS A 1 728 ? -57.486 -1.033 129.302 1.00 71.94 728 HIS A N 1
ATOM 5393 C CA . HIS A 1 728 ? -57.245 -0.333 130.560 1.00 71.94 728 HIS A CA 1
ATOM 5394 C C . HIS A 1 728 ? -57.454 -1.337 131.701 1.00 71.94 728 HIS A C 1
ATOM 5396 O O . HIS A 1 728 ? -58.595 -1.680 132.016 1.00 71.94 728 HIS A O 1
ATOM 5402 N N . VAL A 1 729 ? -56.351 -1.861 132.243 1.00 56.53 729 VAL A N 1
ATOM 5403 C CA . VAL A 1 729 ? -56.339 -2.729 133.434 1.00 56.53 729 VAL A CA 1
ATOM 5404 C C . VAL A 1 729 ? -56.595 -1.913 134.693 1.00 56.53 729 VAL A C 1
ATOM 5406 O O . VAL A 1 729 ? -55.987 -0.824 134.817 1.00 56.53 729 VAL A O 1
#

Foldseek 3Di:
DPFWKKKFWADPPPRHTPWIWTFPDADPVVQWTWTQIPVRDIWIWRQDPPQWTQTPVGDTTRMDIDRPQDLVNVCVVPVVVSVLVVVVVVQPDPVSSVVCVCQPPVDPPVRVVVVVVVVQVVCVVVVNDDDDDDDPDPPPDPPPPPDDDDDDDDDDDDDDDDDDDDDDDDDDDDDDDDDDDDDDDDDDDDDDDDDDDDDDDDDDDDDDDDDDDDDDDDDDDDDDDDDDDDDDDDDDDDDDDDDDDDDDDDDPPVVVVVVVVVVVCVVCPVVVLVVVLVPDLLSVLLVCLLVLRGPPVSLVVCLLQLLVSLVVLLPPDLVSLQSSLVSNDPDLLSNVSSQLSHPDQRPPPNVPGDLVSVLSSLQSLLVNLQVDPDDPRLVSVVSNLVRCLVVLLSHALQSLLSNLLSDDLVSCAVRVLSSLQSSLSVLVPDPANPHDPVSLVSVLQSLLSYALLVRPSSLSVLLSCCVHPVPSSLDLSNLVNHALVSQLSCQDDSSLVSLLDPSNVVNHLVRLLVQLLVDQEPVSLVSQCSGPPSSNVSYDPVSNVVSLVNNLVVDVVSVVVCCVVVVVVVVVVVVVVVVVVVVVVVVVVVVVVVVVVVVVVVVVVVVVVVVVVVVVVVVVVVVVVVVVVVVVVVVVVLVVVLVVLLVVVVVVPDNVVSVVVSQVSCVVVQKDKADDQQDWDFDDVVQEDEPDPDDDGRATWGFHAIWIWHADPNDIHTPGHTYTYHDPD

Mean predicted aligned error: 20.19 Å

Nearest PDB structures (foldseek):
  7abh-assembly1_u  TM=2.342E-01  e=1.284E-01  Homo sapiens
  8whh-assembly1_A-2  TM=3.568E-01  e=9.141E-01  Homo sapiens
  1b3u-assembly1_A  TM=1.896E-01  e=1.689E-01  Homo sapiens
  6u1s-assembly1_A  TM=1.423E-01  e=6.345E-01  synthetic construct
  5cwl-assembly2_B  TM=3.312E-01  e=7.461E+00  synthetic construct

Solvent-accessible surface area (backbone atoms only — not comparable to full-atom values): 43129 Å² total; per-residue (Å²): 129,85,79,63,40,35,38,34,35,30,41,87,88,78,64,48,79,74,46,49,24,41,54,76,47,72,43,83,87,77,48,38,29,37,30,38,31,78,87,69,53,73,44,56,36,32,79,38,99,77,49,38,25,49,34,85,90,75,48,84,43,35,43,47,79,42,71,67,64,46,72,67,54,38,33,72,76,39,50,64,62,38,51,48,50,56,49,52,69,72,51,77,47,75,73,50,48,55,53,49,52,53,67,74,62,74,54,56,73,68,59,48,49,50,51,54,50,54,51,47,54,53,37,45,73,70,72,48,84,80,88,80,84,86,77,82,78,87,86,78,88,84,84,80,88,72,87,79,82,88,83,86,83,85,87,90,83,86,83,88,86,83,84,86,87,82,90,82,90,84,90,80,90,81,86,82,86,83,90,83,83,86,88,85,88,86,89,82,83,88,81,87,85,84,88,80,92,80,91,80,89,79,90,85,86,82,85,86,81,80,87,79,88,80,92,79,84,83,83,89,79,89,87,86,89,83,88,86,82,91,83,86,88,82,90,82,76,85,87,73,87,83,78,91,75,80,92,72,86,81,65,79,68,65,63,58,56,56,55,53,58,56,55,61,54,63,76,54,43,75,60,58,52,60,69,52,23,81,79,35,72,65,49,35,45,48,56,18,20,59,66,57,61,54,57,67,67,59,44,51,56,46,46,57,36,41,40,65,43,27,47,61,44,65,80,50,60,45,68,58,38,46,53,20,32,71,42,31,78,88,44,56,50,52,25,49,54,32,51,35,45,26,81,59,81,80,66,90,76,62,90,77,59,57,54,65,40,53,36,50,41,40,43,23,39,20,51,42,45,65,68,46,93,61,80,85,45,54,69,27,46,53,43,36,50,70,59,34,42,90,55,44,38,69,30,57,50,50,42,51,33,49,31,55,62,32,47,50,78,72,48,36,70,77,50,35,57,60,56,40,38,20,36,38,47,22,54,67,76,37,97,62,85,87,51,51,72,69,44,52,53,42,42,29,58,57,51,34,73,46,59,52,59,81,27,68,33,50,44,51,35,52,17,50,38,32,77,78,40,46,75,68,52,36,39,61,64,60,46,69,66,57,50,44,66,29,58,48,58,49,77,60,70,58,37,42,60,44,46,55,36,67,62,36,30,68,63,47,28,63,44,42,43,49,50,42,66,66,27,72,43,69,68,54,43,50,52,57,62,69,22,50,67,55,60,35,68,50,49,55,68,68,54,50,51,50,24,50,54,54,28,25,76,79,32,71,68,51,33,52,49,48,36,59,77,68,39,47,61,58,48,52,51,48,54,52,49,54,51,50,52,50,51,50,51,56,50,50,51,51,51,51,54,50,52,52,52,50,52,52,52,51,51,53,49,50,54,49,50,51,52,50,52,52,50,50,52,50,52,48,54,52,48,51,54,51,50,53,52,50,52,51,51,56,50,50,53,51,53,49,52,52,51,52,50,46,52,56,26,55,74,69,72,43,62,65,62,29,50,53,52,51,53,55,49,45,42,73,71,53,34,44,70,40,65,48,69,73,39,77,42,65,37,40,77,88,51,35,42,62,79,56,88,83,77,54,74,64,42,64,21,32,24,71,37,57,10,33,32,36,66,57,98,87,46,78,43,76,79,40,52,12,33,28,39,74,68,86,126